Protein 8WZY (pdb70)

B-factor: mean 29.51, std 7.38, range [13.3, 54.76]

Secondary structure (DSSP, 8-state):
-BSEEEEEEE-TTS-EEEEEEETTEEEEEES--S-BSSEEE-TT-SEEEEPEEEEEE---TT-SSS---HHHHTGGGTEEEEEEESS--TTTHHHHHHHHTT-SSEEEEEPPSSTTGGGSS-TTSSGGGS-HHHHHHHHHH-TTTEEE--B-SHHHHTT-TTHHHHHHHHHHHHTTT---EEE--SSSSPHHHHHHT----EEESTT--STT-SB-TTSSB-HHHHHHHHHT-EEB---TTTS--HHHHHHHHHTT---SB----B-HHHHHTSS---HHHHHHHHHHHT--HHHHHHHHTHHHHHHTT-TTSS--STTSB--EEEEEEEEEEEEEE-TTS-EEEEEEEEEEEEEEETTEEEE-HHHHHH-S---

Structure (mmCIF, N/CA/C/O backbone):
data_8WZY
#
_entry.id   8WZY
#
_cell.length_a   179.745
_cell.length_b   42.002
_cell.length_c   43.557
_cell.angle_alpha   90.00
_cell.angle_beta   90.00
_cell.angle_gamma   90.00
#
_symmetry.space_group_name_H-M   'P 21 2 21'
#
loop_
_entity.id
_entity.type
_entity.pdbx_description
1 polymer Dihydroorotase
2 non-polymer 1,2-ETHANEDIOL
3 non-polymer 'ZINC ION'
4 water water
#
loop_
_atom_site.group_PDB
_atom_site.id
_atom_site.type_symbol
_atom_site.label_atom_id
_atom_site.label_alt_id
_atom_site.label_comp_id
_atom_site.label_asym_id
_atom_site.label_entity_id
_atom_site.label_seq_id
_atom_site.pdbx_PDB_ins_code
_atom_site.Cartn_x
_atom_site.Cartn_y
_atom_site.Cartn_z
_atom_site.occupancy
_atom_site.B_iso_or_equiv
_atom_site.auth_seq_id
_atom_site.auth_comp_id
_atom_site.auth_asym_id
_atom_site.auth_atom_id
_atom_site.pdbx_PDB_model_num
ATOM 1 N N . MET A 1 1 ? 57.688 12.085 9.381 1.00 41.59 1 MET A N 1
ATOM 2 C CA . MET A 1 1 ? 57.519 12.053 7.932 1.00 36.72 1 MET A CA 1
ATOM 3 C C . MET A 1 1 ? 56.140 11.460 7.590 1.00 34.81 1 MET A C 1
ATOM 4 O O . MET A 1 1 ? 55.780 10.391 8.087 1.00 33.07 1 MET A O 1
ATOM 9 N N . PHE A 1 2 ? 55.357 12.153 6.761 1.00 29.33 2 PHE A N 1
ATOM 10 C CA . PHE A 1 2 ? 53.969 11.749 6.564 1.00 31.82 2 PHE A CA 1
ATOM 11 C C . PHE A 1 2 ? 53.874 10.467 5.744 1.00 28.71 2 PHE A C 1
ATOM 12 O O . PHE A 1 2 ? 54.754 10.143 4.940 1.00 25.20 2 PHE A O 1
ATOM 20 N N . ASP A 1 3 ? 52.796 9.716 5.988 1.00 29.11 3 ASP A N 1
ATOM 21 C CA . ASP A 1 3 ? 52.495 8.552 5.162 1.00 27.53 3 ASP A CA 1
ATOM 22 C C . ASP A 1 3 ? 51.883 8.969 3.838 1.00 27.90 3 ASP A C 1
ATOM 23 O O . ASP A 1 3 ? 52.180 8.369 2.798 1.00 26.89 3 ASP A O 1
ATOM 28 N N . LEU A 1 4 ? 51.016 9.979 3.856 1.00 23.58 4 LEU A N 1
ATOM 29 C CA . LEU A 1 4 ? 50.381 10.409 2.618 1.00 25.39 4 LEU A CA 1
ATOM 30 C C . LEU A 1 4 ? 50.108 11.901 2.704 1.00 23.68 4 LEU A C 1
ATOM 31 O O . LEU A 1 4 ? 49.711 12.399 3.759 1.00 22.13 4 LEU A O 1
ATOM 36 N N . LEU A 1 5 ? 50.330 12.614 1.599 1.00 24.63 5 LEU A N 1
ATOM 37 C CA . LEU A 1 5 ? 50.123 14.060 1.566 1.00 24.03 5 LEU A CA 1
ATOM 38 C C . LEU A 1 5 ? 49.370 14.426 0.297 1.00 23.71 5 LEU A C 1
ATOM 39 O O . LEU A 1 5 ? 49.838 14.142 -0.809 1.00 24.88 5 LEU A O 1
ATOM 44 N N . LEU A 1 6 ? 48.210 15.053 0.461 1.00 21.83 6 LEU A N 1
ATOM 45 C CA . LEU A 1 6 ? 47.408 15.538 -0.650 1.00 22.98 6 LEU A CA 1
ATOM 46 C C . LEU A 1 6 ? 47.609 17.042 -0.748 1.00 24.29 6 LEU A C 1
ATOM 47 O O . LEU A 1 6 ? 47.275 17.776 0.184 1.00 21.06 6 LEU A O 1
ATOM 52 N N . ARG A 1 7 ? 48.150 17.492 -1.867 1.00 23.73 7 ARG A N 1
ATOM 53 C CA . ARG A 1 7 ? 48.460 18.893 -2.070 1.00 23.12 7 ARG A CA 1
ATOM 54 C C . ARG A 1 7 ? 47.457 19.507 -3.032 1.00 24.56 7 ARG A C 1
ATOM 55 O O . ARG A 1 7 ? 47.057 18.875 -4.016 1.00 24.56 7 ARG A O 1
ATOM 63 N N . ARG A 1 8 ? 47.048 20.740 -2.736 1.00 23.58 8 ARG A N 1
ATOM 64 C CA . ARG A 1 8 ? 46.155 21.502 -3.605 1.00 23.61 8 ARG A CA 1
ATOM 65 C C . ARG A 1 8 ? 44.823 20.780 -3.788 1.00 24.97 8 ARG A C 1
ATOM 66 O O . ARG A 1 8 ? 44.249 20.742 -4.881 1.00 23.41 8 ARG A O 1
ATOM 74 N N . ALA A 1 9 ? 44.342 20.190 -2.702 1.00 23.00 9 ALA A N 1
ATOM 75 C CA . ALA A 1 9 ? 42.994 19.655 -2.651 1.00 24.37 9 ALA A CA 1
ATOM 76 C C . ALA A 1 9 ? 42.011 20.804 -2.524 1.00 23.54 9 ALA A C 1
ATOM 77 O O . ALA A 1 9 ? 42.337 21.869 -1.991 1.00 27.81 9 ALA A O 1
ATOM 79 N N . ARG A 1 10 ? 40.804 20.596 -3.024 1.00 22.43 10 ARG A N 1
ATOM 80 C CA . ARG A 1 10 ? 39.756 21.590 -2.877 1.00 24.83 10 ARG A CA 1
ATOM 81 C C . ARG A 1 10 ? 38.766 21.122 -1.822 1.00 23.89 10 ARG A C 1
ATOM 82 O O . ARG A 1 10 ? 38.273 19.991 -1.882 1.00 20.30 10 ARG A O 1
ATOM 90 N N . LEU A 1 11 ? 38.523 21.969 -0.828 1.00 25.55 11 LEU A N 1
ATOM 91 C CA . LEU A 1 11 ? 37.462 21.680 0.118 1.00 25.22 11 LEU A CA 1
ATOM 92 C C . LEU A 1 11 ? 36.129 22.099 -0.491 1.00 23.02 11 LEU A C 1
ATOM 93 O O . LEU A 1 11 ? 36.078 22.826 -1.482 1.00 25.44 11 LEU A O 1
ATOM 98 N N . VAL A 1 12 ? 35.031 21.655 0.125 1.00 25.07 12 VAL A N 1
ATOM 99 C CA . VAL A 1 12 ? 33.714 21.930 -0.442 1.00 23.19 12 VAL A CA 1
ATOM 100 C C . VAL A 1 12 ? 33.326 23.399 -0.387 1.00 29.14 12 VAL A C 1
ATOM 101 O O . VAL A 1 12 ? 32.339 23.792 -1.020 1.00 31.86 12 VAL A O 1
ATOM 105 N N . ASP A 1 13 ? 34.065 24.227 0.337 1.00 28.06 13 ASP A N 1
ATOM 106 C CA . ASP A 1 13 ? 33.870 25.664 0.243 1.00 30.38 13 ASP A CA 1
ATOM 107 C C . ASP A 1 13 ? 34.714 26.276 -0.871 1.00 28.60 13 ASP A C 1
ATOM 108 O O . ASP A 1 13 ? 34.774 27.503 -0.987 1.00 31.20 13 ASP A O 1
ATOM 113 N N . ASP A 1 14 ? 35.365 25.428 -1.675 1.00 30.81 14 ASP A N 1
ATOM 114 C CA . ASP A 1 14 ? 36.187 25.743 -2.845 1.00 32.29 14 ASP A CA 1
ATOM 115 C C . ASP A 1 14 ? 37.552 26.330 -2.518 1.00 27.88 14 ASP A C 1
AT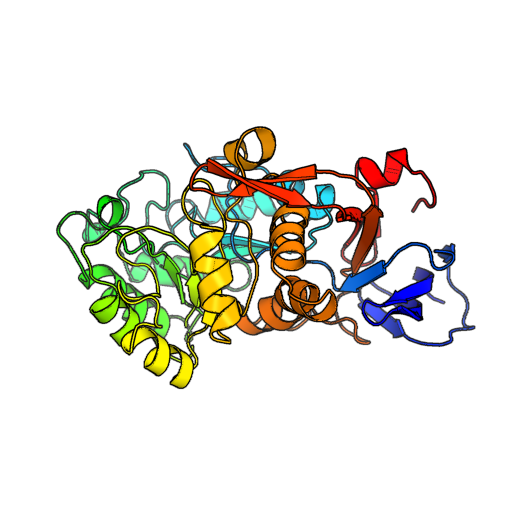OM 116 O O . ASP A 1 14 ? 38.240 26.798 -3.429 1.00 29.05 14 ASP A O 1
ATOM 121 N N . THR A 1 15 ? 37.991 26.285 -1.268 1.00 26.35 15 THR A N 1
ATOM 122 C CA . THR A 1 15 ? 39.336 26.748 -0.961 1.00 27.91 15 THR A CA 1
ATOM 123 C C . THR A 1 15 ? 40.352 25.637 -1.206 1.00 25.68 15 THR A C 1
ATOM 124 O O . THR A 1 15 ? 40.033 24.447 -1.140 1.00 25.06 15 THR A O 1
ATOM 128 N N . LEU A 1 16 ? 41.577 26.039 -1.532 1.00 23.89 16 LEU A N 1
ATOM 129 C CA . LEU A 1 16 ? 42.662 25.095 -1.766 1.00 26.10 16 LEU A CA 1
ATOM 130 C C . LEU A 1 16 ? 43.396 24.828 -0.461 1.00 27.04 16 LEU A C 1
ATOM 131 O O . LEU A 1 16 ? 43.657 25.753 0.316 1.00 29.70 16 LEU A O 1
ATOM 136 N N . THR A 1 17 ? 43.742 23.568 -0.219 1.00 22.86 17 THR A N 1
ATOM 137 C CA . THR A 1 17 ? 44.465 23.255 1.006 1.00 24.01 17 THR A CA 1
ATOM 138 C C . THR A 1 17 ? 45.213 21.940 0.829 1.00 27.30 17 THR A C 1
ATOM 139 O O . THR A 1 17 ? 45.019 21.214 -0.152 1.00 22.80 17 THR A O 1
ATOM 143 N N . ASP A 1 18 ? 46.093 21.660 1.791 1.00 26.06 18 ASP A N 1
ATOM 144 C CA . ASP A 1 18 ? 46.863 20.428 1.860 1.00 26.37 18 ASP A CA 1
ATOM 145 C C . ASP A 1 18 ? 46.355 19.597 3.031 1.00 25.41 18 ASP A C 1
ATOM 146 O O . ASP A 1 18 ? 45.934 20.147 4.057 1.00 24.03 18 ASP A O 1
ATOM 151 N N . ILE A 1 19 ? 46.412 18.270 2.875 1.00 22.03 19 ILE A N 1
ATOM 152 C CA . ILE A 1 19 ? 45.953 17.321 3.885 1.00 19.45 19 ILE A CA 1
ATOM 153 C C . ILE A 1 19 ? 47.030 16.260 4.095 1.00 21.69 19 ILE A C 1
ATOM 154 O O . ILE A 1 19 ? 47.331 15.481 3.179 1.00 22.13 19 ILE A O 1
ATOM 159 N N . ALA A 1 20 ? 47.585 16.208 5.302 1.00 21.63 20 ALA A N 1
ATOM 160 C CA . ALA A 1 20 ? 48.619 15.247 5.658 1.00 21.48 20 ALA A CA 1
ATOM 161 C C . ALA A 1 20 ? 48.031 14.150 6.534 1.00 21.46 20 ALA A C 1
ATOM 162 O O . ALA A 1 20 ? 47.299 14.441 7.495 1.00 20.90 20 ALA A O 1
ATOM 164 N N . ILE A 1 21 ? 48.415 12.909 6.225 1.00 20.83 21 ILE A N 1
ATOM 165 C CA . ILE A 1 21 ? 47.936 11.693 6.864 1.00 22.15 21 ILE A CA 1
ATOM 166 C C . ILE A 1 21 ? 49.140 10.925 7.392 1.00 25.06 21 ILE A C 1
ATOM 167 O O . ILE A 1 21 ? 50.115 10.685 6.659 1.00 22.80 21 ILE A O 1
ATOM 172 N N . GLN A 1 22 ? 49.052 10.518 8.652 1.00 24.40 22 GLN A N 1
ATOM 173 C CA . GLN A 1 22 ? 50.108 9.776 9.317 1.00 27.35 22 GLN A CA 1
ATOM 174 C C . GLN A 1 22 ? 49.458 8.712 10.189 1.00 27.89 22 GLN A C 1
ATOM 175 O O . GLN A 1 22 ? 48.579 9.024 11.001 1.00 24.57 22 GLN A O 1
ATOM 181 N N . ASP A 1 23 ? 49.875 7.461 9.998 1.00 29.32 23 ASP A N 1
ATOM 182 C CA . ASP A 1 23 ? 49.481 6.352 10.868 1.00 31.15 23 ASP A CA 1
ATOM 183 C C . ASP A 1 23 ? 47.962 6.191 10.907 1.00 27.81 23 ASP A C 1
ATOM 184 O O . ASP A 1 23 ? 47.354 6.071 11.971 1.00 24.91 23 ASP A O 1
ATOM 189 N N . GLY A 1 24 ? 47.344 6.216 9.726 1.00 26.63 24 GLY A N 1
ATOM 190 C CA . GLY A 1 24 ? 45.912 6.019 9.620 1.00 26.73 24 GLY A CA 1
ATOM 191 C C . GLY A 1 24 ? 45.041 7.124 10.175 1.00 26.69 24 GLY A C 1
ATOM 192 O O . GLY A 1 24 ? 43.828 6.930 10.280 1.00 26.62 24 GLY A O 1
ATOM 193 N N . LYS A 1 25 ? 45.615 8.283 10.516 1.00 24.97 25 LYS A N 1
ATOM 194 C CA . LYS A 1 25 ? 44.885 9.395 11.104 1.00 21.69 25 LYS A CA 1
ATOM 195 C C . LYS A 1 25 ? 45.160 10.648 10.284 1.00 21.69 25 LYS A C 1
ATOM 196 O O . LYS A 1 25 ? 46.190 10.762 9.619 1.00 22.17 25 LYS A O 1
ATOM 202 N N . ILE A 1 26 ? 44.236 11.601 10.334 1.00 20.12 26 ILE A N 1
ATOM 203 C CA . ILE A 1 26 ? 44.528 12.898 9.733 1.00 22.39 26 ILE A CA 1
ATOM 204 C C . ILE A 1 26 ? 45.562 13.599 10.603 1.00 21.95 26 ILE A C 1
ATOM 205 O O . ILE A 1 26 ? 45.359 13.784 11.809 1.00 23.35 26 ILE A O 1
ATOM 210 N N . ALA A 1 27 ? 46.701 13.940 10.008 1.00 20.34 27 ALA A N 1
ATOM 211 C CA . ALA A 1 27 ? 47.782 14.560 10.760 1.00 21.46 27 ALA A CA 1
ATOM 212 C C . ALA A 1 27 ? 47.678 16.076 10.765 1.00 25.22 27 ALA A C 1
ATOM 213 O O . ALA A 1 27 ? 47.924 16.717 11.802 1.00 23.74 27 ALA A O 1
ATOM 215 N N . ALA A 1 28 ? 47.322 16.662 9.623 1.00 23.01 28 ALA A N 1
ATOM 216 C CA . ALA A 1 28 ? 47.304 18.117 9.546 1.00 22.72 28 ALA A CA 1
ATOM 217 C C . ALA A 1 28 ? 46.520 18.564 8.321 1.00 24.48 28 ALA A C 1
ATOM 218 O O . ALA A 1 28 ? 46.388 17.825 7.342 1.00 21.58 28 ALA A O 1
ATOM 220 N N . LEU A 1 29 ? 45.991 19.790 8.401 1.00 25.66 29 LEU A N 1
ATOM 221 C CA . LEU A 1 29 ? 45.363 20.455 7.266 1.00 25.08 29 LEU A CA 1
ATOM 222 C C . LEU A 1 29 ? 45.845 21.894 7.189 1.00 25.56 29 LEU A C 1
ATOM 223 O O . LEU A 1 29 ? 46.026 22.557 8.214 1.00 27.16 29 LEU A O 1
ATOM 228 N N . GLY A 1 30 ? 46.045 22.369 5.966 1.00 26.81 30 GLY A N 1
ATOM 229 C CA . GLY A 1 30 ? 46.477 23.737 5.753 1.00 26.41 30 GLY A CA 1
ATOM 230 C C . GLY A 1 30 ? 47.619 23.832 4.764 1.00 32.87 30 GLY A C 1
ATOM 231 O O . GLY A 1 30 ? 47.681 23.054 3.807 1.00 28.91 30 GLY A O 1
ATOM 232 N N . GLU A 1 31 ? 48.522 24.787 4.983 1.00 32.02 31 GLU A N 1
ATOM 233 C CA . GLU A 1 31 ? 49.736 24.913 4.190 1.00 35.69 31 GLU A CA 1
ATOM 234 C C . GLU A 1 31 ? 50.809 24.049 4.839 1.00 33.58 31 GLU A C 1
ATOM 235 O O . GLU A 1 31 ? 51.188 24.291 5.990 1.00 31.11 31 GLU A O 1
ATOM 241 N N . ILE A 1 32 ? 51.285 23.037 4.116 1.00 32.99 32 ILE A N 1
ATOM 242 C CA . ILE A 1 32 ? 52.142 22.001 4.684 1.00 32.13 32 ILE A CA 1
ATOM 243 C C . ILE A 1 32 ? 53.426 21.889 3.873 1.00 33.89 32 ILE A C 1
ATOM 244 O O . ILE A 1 32 ? 53.385 21.728 2.648 1.00 32.05 32 ILE A O 1
ATOM 249 N N . SER A 1 33 ? 54.567 21.969 4.566 1.00 32.06 33 SER A N 1
ATOM 250 C CA . SER A 1 33 ? 55.875 21.816 3.946 1.00 34.93 33 SER A CA 1
ATOM 251 C C . SER A 1 33 ? 56.639 20.586 4.421 1.00 32.91 33 SER A C 1
ATOM 252 O O . SER A 1 33 ? 57.629 20.214 3.780 1.00 33.76 33 SER A O 1
ATOM 255 N N . ALA A 1 34 ? 56.216 19.949 5.517 1.00 34.82 34 ALA A N 1
ATOM 256 C CA . ALA A 1 34 ? 56.909 18.780 6.038 1.00 35.06 34 ALA A CA 1
ATOM 257 C C . ALA A 1 34 ? 56.940 17.670 4.985 1.00 31.75 34 ALA A C 1
ATOM 258 O O . ALA A 1 34 ? 56.092 17.633 4.089 1.00 32.39 34 ALA A O 1
ATOM 260 N N . PRO A 1 35 ? 57.908 16.756 5.070 1.00 34.29 35 PRO A N 1
ATOM 261 C CA . PRO A 1 35 ? 58.033 15.710 4.048 1.00 31.99 35 PRO A CA 1
ATOM 262 C C . PRO A 1 35 ? 56.995 14.607 4.210 1.00 32.02 35 PRO A C 1
ATOM 263 O O . PRO A 1 35 ? 56.404 14.408 5.275 1.00 31.12 35 PRO A O 1
ATOM 267 N N . SER A 1 36 ? 56.785 13.878 3.115 1.00 31.36 36 SER A N 1
ATOM 268 C CA . SER A 1 36 ? 55.842 12.767 3.073 1.00 30.22 36 SER A CA 1
ATOM 269 C C . SER A 1 36 ? 56.436 11.636 2.251 1.00 31.02 36 SER A C 1
ATOM 270 O O . SER A 1 36 ? 57.191 11.872 1.306 1.00 30.04 36 SER A O 1
ATOM 273 N N . ARG A 1 37 ? 56.075 10.400 2.610 1.00 30.46 37 ARG A N 1
ATOM 274 C CA . ARG A 1 37 ? 56.523 9.247 1.837 1.00 30.04 37 ARG A CA 1
ATOM 275 C C . ARG A 1 37 ? 55.820 9.162 0.491 1.00 29.12 37 ARG A C 1
ATOM 276 O O . ARG A 1 37 ? 56.341 8.530 -0.436 1.00 29.05 37 ARG A O 1
ATOM 278 N N . LYS A 1 38 ? 54.661 9.798 0.366 1.00 26.49 38 LYS A N 1
ATOM 279 C CA . LYS A 1 38 ? 53.883 9.776 -0.862 1.00 29.18 38 LYS A CA 1
ATOM 280 C C . LYS A 1 38 ? 53.114 11.084 -0.939 1.00 26.26 38 LYS A C 1
ATOM 281 O O . LYS A 1 38 ? 52.439 11.462 0.024 1.00 25.92 38 LYS A O 1
ATOM 287 N N . THR A 1 39 ? 53.222 11.773 -2.069 1.00 24.90 39 THR A N 1
ATOM 288 C CA . THR A 1 39 ? 52.526 13.038 -2.242 1.00 26.14 39 THR A CA 1
ATOM 289 C C . THR A 1 39 ? 51.728 12.991 -3.535 1.00 28.04 39 THR A C 1
ATOM 290 O O . THR A 1 39 ? 52.231 12.527 -4.564 1.00 29.55 39 THR A O 1
ATOM 294 N N . ILE A 1 40 ? 50.482 13.459 -3.472 1.00 23.64 40 ILE A N 1
ATOM 295 C CA . ILE A 1 40 ? 49.599 13.539 -4.629 1.00 28.05 40 ILE A CA 1
ATOM 296 C C . ILE A 1 40 ? 49.169 14.988 -4.804 1.00 26.26 40 ILE A C 1
ATOM 297 O O . ILE A 1 40 ? 48.700 15.623 -3.853 1.00 24.63 40 ILE A O 1
ATOM 302 N N . ASP A 1 41 ? 49.330 15.506 -6.013 1.00 29.04 41 ASP A N 1
ATOM 303 C CA . ASP A 1 41 ? 48.932 16.866 -6.354 1.00 25.10 41 ASP A CA 1
ATOM 304 C C . ASP A 1 41 ? 47.582 16.795 -7.062 1.00 27.23 41 ASP A C 1
ATOM 305 O O . ASP A 1 41 ? 47.504 16.346 -8.208 1.00 22.82 41 ASP A O 1
ATOM 310 N N . LEU A 1 42 ? 46.516 17.226 -6.379 1.00 24.22 42 LEU A N 1
ATOM 311 C CA . LEU A 1 42 ? 45.184 17.181 -6.977 1.00 25.30 42 LEU A CA 1
ATOM 312 C C . LEU A 1 42 ? 44.915 18.329 -7.946 1.00 25.82 42 LEU A C 1
ATOM 313 O O . LEU A 1 42 ? 43.873 18.318 -8.618 1.00 22.01 42 LEU A O 1
ATOM 318 N N . GLN A 1 43 ? 45.824 19.303 -8.025 1.00 25.30 43 GLN A N 1
ATOM 319 C CA . GLN A 1 43 ? 45.793 20.378 -9.026 1.00 25.10 43 GLN A CA 1
ATOM 320 C C . GLN A 1 43 ? 44.464 21.126 -9.054 1.00 24.04 43 GLN A C 1
ATOM 321 O O . GLN A 1 43 ? 43.981 21.541 -10.112 1.00 23.37 43 GLN A O 1
ATOM 327 N N . GLY A 1 44 ? 43.879 21.321 -7.880 1.00 22.09 44 GLY A N 1
ATOM 328 C CA . GLY A 1 44 ? 42.633 22.048 -7.763 1.00 21.43 44 GLY A CA 1
ATOM 329 C C . GLY A 1 44 ? 41.461 21.456 -8.522 1.00 27.44 44 GLY A C 1
ATOM 330 O O . GLY A 1 44 ? 40.427 22.116 -8.653 1.00 26.60 44 GLY A O 1
ATOM 331 N N . ASN A 1 45 ? 41.586 20.218 -9.013 1.00 25.06 45 ASN A N 1
ATOM 332 C CA . ASN A 1 45 ? 40.579 19.643 -9.899 1.00 26.60 45 ASN A CA 1
ATOM 333 C C . ASN A 1 45 ? 39.812 18.495 -9.241 1.00 27.95 45 ASN A C 1
ATOM 334 O O . ASN A 1 45 ? 39.124 17.739 -9.932 1.00 29.05 45 ASN A O 1
ATOM 339 N N . SER A 1 46 ? 39.903 18.356 -7.919 1.00 23.59 46 SER A N 1
ATOM 340 C CA . SER A 1 46 ? 39.104 17.366 -7.211 1.00 25.57 46 SER A CA 1
ATOM 341 C C . SER A 1 46 ? 38.804 17.869 -5.809 1.00 25.25 46 SER A C 1
ATOM 342 O O . SER A 1 46 ? 39.691 18.396 -5.130 1.00 25.65 46 SER A O 1
ATOM 345 N N . TYR A 1 47 ? 37.554 17.709 -5.390 1.00 24.19 47 TYR A N 1
ATOM 346 C CA . TYR A 1 47 ? 37.205 17.931 -4.000 1.00 22.06 47 TYR A CA 1
ATOM 347 C C . TYR A 1 47 ? 37.694 16.775 -3.139 1.00 24.52 47 TYR A C 1
ATOM 348 O O . TYR A 1 47 ? 37.767 15.620 -3.582 1.00 25.03 47 TYR A O 1
ATOM 357 N N . VAL A 1 48 ? 38.011 17.100 -1.888 1.00 19.15 48 VAL A N 1
ATOM 358 C CA . VAL A 1 48 ? 38.276 16.121 -0.843 1.00 22.11 48 VAL A CA 1
ATOM 359 C C . VAL A 1 48 ? 37.375 16.451 0.333 1.00 20.72 48 VAL A C 1
ATOM 360 O O . VAL A 1 48 ? 37.279 17.614 0.743 1.00 20.48 48 VAL A O 1
ATOM 364 N N . SER A 1 49 ? 36.701 15.441 0.861 1.00 20.76 49 SER A N 1
ATOM 365 C CA . SER A 1 49 ? 35.941 15.617 2.086 1.00 21.57 49 SER A CA 1
ATOM 366 C C . SER A 1 49 ? 36.274 14.470 3.021 1.00 20.05 49 SER A C 1
ATOM 367 O O . SER A 1 49 ? 36.971 13.524 2.647 1.00 19.01 49 SER A O 1
ATOM 370 N N . ALA A 1 50 ? 35.785 14.562 4.259 1.00 19.93 50 ALA A N 1
ATOM 371 C CA . ALA A 1 50 ? 35.793 13.382 5.111 1.00 22.61 50 ALA A CA 1
ATOM 372 C C . ALA A 1 50 ? 35.107 12.232 4.378 1.00 15.63 50 ALA A C 1
ATOM 373 O O . ALA A 1 50 ? 34.231 12.446 3.530 1.00 16.23 50 ALA A O 1
ATOM 375 N N . GLY A 1 51 ? 35.548 11.009 4.672 1.00 20.67 51 GLY A N 1
ATOM 376 C CA . GLY A 1 51 ? 35.021 9.835 3.998 1.00 17.39 51 GLY A CA 1
ATOM 377 C C . GLY A 1 51 ? 33.513 9.799 4.116 1.00 17.28 51 GLY A C 1
ATOM 378 O O . GLY A 1 51 ? 32.984 10.001 5.210 1.00 18.11 51 GLY A O 1
ATOM 379 N N . TRP A 1 52 ? 32.806 9.606 3.005 1.00 13.30 52 TRP A N 1
ATOM 380 C CA . TRP A 1 52 ? 31.353 9.609 3.054 1.00 14.44 52 TRP A CA 1
ATOM 381 C C . TRP A 1 52 ? 30.837 8.431 3.873 1.00 17.57 52 TRP A C 1
ATOM 382 O O . TRP A 1 52 ? 31.390 7.327 3.835 1.00 16.72 52 TRP A O 1
ATOM 393 N N . ILE A 1 53 ? 29.771 8.687 4.617 1.00 17.69 53 ILE A N 1
ATOM 394 C CA . ILE A 1 53 ? 29.106 7.703 5.452 1.00 18.66 53 ILE A CA 1
ATOM 395 C C . ILE A 1 53 ? 27.699 7.533 4.906 1.00 18.65 53 ILE A C 1
ATOM 396 O O . ILE A 1 53 ? 26.968 8.520 4.765 1.00 16.70 53 ILE A O 1
ATOM 401 N N . ASP A 1 54 ? 27.329 6.291 4.589 1.00 19.33 54 ASP A N 1
ATOM 402 C CA . ASP A 1 54 ? 25.977 5.948 4.140 1.00 20.16 54 ASP A CA 1
ATOM 403 C C . ASP A 1 54 ? 25.262 5.289 5.316 1.00 20.89 54 ASP A C 1
ATOM 404 O O . ASP A 1 54 ? 25.555 4.143 5.669 1.00 17.73 54 ASP A O 1
ATOM 409 N N . SER A 1 55 ? 24.331 6.027 5.935 1.00 16.53 55 SER A N 1
ATOM 410 C CA . SER A 1 55 ? 23.691 5.609 7.177 1.00 20.04 55 SER A CA 1
ATOM 411 C C . SER A 1 55 ? 22.583 4.584 6.983 1.00 20.42 55 SER A C 1
ATOM 412 O O . SER A 1 55 ? 21.926 4.222 7.969 1.00 18.58 55 SER A O 1
ATOM 415 N N . HIS A 1 56 ? 22.363 4.104 5.759 1.00 15.91 56 HIS A N 1
ATOM 416 C CA . HIS A 1 56 ? 21.207 3.247 5.490 1.00 19.46 56 HIS A CA 1
ATOM 417 C C . HIS A 1 56 ? 21.514 2.425 4.236 1.00 17.93 56 HIS A C 1
ATOM 418 O O . HIS A 1 56 ? 21.181 2.835 3.126 1.00 20.14 56 HIS A O 1
ATOM 425 N N . VAL A 1 57 ? 22.144 1.266 4.429 1.00 18.41 57 VAL A N 1
ATOM 426 C CA . VAL A 1 57 ? 22.409 0.337 3.342 1.00 21.02 57 VAL A CA 1
ATOM 427 C C . VAL A 1 57 ? 21.910 -1.040 3.750 1.00 23.57 57 VAL A C 1
ATOM 428 O O . VAL A 1 57 ? 21.557 -1.284 4.905 1.00 20.43 57 VAL A O 1
ATOM 432 N N . HIS A 1 58 ? 21.907 -1.954 2.777 1.00 18.38 58 HIS A N 1
ATOM 433 C CA . HIS A 1 58 ? 21.715 -3.379 3.044 1.00 21.02 58 HIS A CA 1
ATOM 434 C C . HIS A 1 58 ? 22.858 -4.135 2.387 1.00 24.45 58 HIS A C 1
ATOM 435 O O . HIS A 1 58 ? 22.839 -4.386 1.177 1.00 23.34 58 HIS A O 1
ATOM 442 N N . CYS A 1 59 ? 23.846 -4.501 3.189 1.00 24.61 59 CYS A N 1
ATOM 443 C CA . CYS A 1 59 ? 25.055 -5.113 2.665 1.00 26.47 59 CYS A CA 1
ATOM 444 C C . CYS A 1 59 ? 25.361 -6.440 3.351 1.00 24.72 59 CYS A C 1
ATOM 445 O O . CYS A 1 59 ? 26.529 -6.795 3.533 1.00 23.78 59 CYS A O 1
ATOM 448 N N . TYR A 1 60 ? 24.318 -7.166 3.761 1.00 20.25 60 TYR A N 1
ATOM 449 C CA . TYR A 1 60 ? 24.476 -8.512 4.291 1.00 27.41 60 TYR A CA 1
ATOM 450 C C . TYR A 1 60 ? 24.391 -9.488 3.123 1.00 24.77 60 TYR A C 1
ATOM 451 O O . TYR A 1 60 ? 23.294 -9.687 2.578 1.00 23.35 60 TYR A O 1
ATOM 460 N N . PRO A 1 61 ? 25.504 -10.081 2.685 1.00 26.74 61 PRO A N 1
ATOM 461 C CA . PRO A 1 61 ? 25.472 -10.874 1.443 1.00 27.20 61 PRO A CA 1
ATOM 462 C C . PRO A 1 61 ? 24.477 -12.015 1.456 1.00 26.55 61 PRO A C 1
ATOM 463 O O . PRO A 1 61 ? 24.032 -12.441 0.381 1.00 27.62 61 PRO A O 1
ATOM 467 N N . ASN A 1 62 ? 24.126 -12.536 2.627 1.00 27.60 62 ASN A N 1
ATOM 468 C CA . ASN A 1 62 ? 23.270 -13.713 2.721 1.00 26.87 62 ASN A CA 1
ATOM 469 C C . ASN A 1 62 ? 21.799 -13.373 2.931 1.00 28.31 62 ASN A C 1
ATOM 470 O O . ASN A 1 62 ? 20.984 -14.287 3.066 1.00 31.42 62 ASN A O 1
ATOM 475 N N . SER A 1 63 ? 21.441 -12.095 2.946 1.00 29.25 63 SER A N 1
ATOM 476 C CA . SER A 1 63 ? 20.040 -11.702 3.065 1.00 29.40 63 SER A CA 1
ATOM 477 C C . SER A 1 63 ? 19.285 -12.113 1.805 1.00 30.15 63 SER A C 1
ATOM 478 O O . SER A 1 63 ? 19.747 -11.826 0.698 1.00 28.55 63 SER A O 1
ATOM 481 N N . PRO A 1 64 ? 18.126 -12.772 1.926 1.00 32.23 64 PRO A N 1
ATOM 482 C CA . PRO A 1 64 ? 17.494 -13.355 0.726 1.00 31.13 64 PRO A CA 1
ATOM 483 C C . PRO A 1 64 ? 17.091 -12.337 -0.336 1.00 32.79 64 PRO A C 1
ATOM 484 O O . PRO A 1 64 ? 17.248 -12.621 -1.530 1.00 33.11 64 PRO A O 1
ATOM 488 N N . ILE A 1 65 ? 16.601 -11.156 0.046 1.00 30.13 65 ILE A N 1
ATOM 489 C CA . ILE A 1 65 ? 16.087 -10.170 -0.912 1.00 31.72 65 ILE A CA 1
ATOM 490 C C . ILE A 1 65 ? 16.990 -8.942 -0.993 1.00 30.76 65 ILE A C 1
ATOM 491 O O . ILE A 1 65 ? 17.485 -8.594 -2.069 1.00 26.32 65 ILE A O 1
ATOM 496 N N . TYR A 1 66 ? 17.206 -8.261 0.128 1.00 28.94 66 TYR A N 1
ATOM 497 C CA . TYR A 1 66 ? 17.983 -7.025 0.148 1.00 28.46 66 TYR A CA 1
ATOM 498 C C . TYR A 1 66 ? 19.401 -7.357 0.592 1.00 28.38 66 TYR A C 1
ATOM 499 O O . TYR A 1 66 ? 19.755 -7.238 1.764 1.00 27.60 66 TYR A O 1
ATOM 508 N N . HIS A 1 67 ? 20.221 -7.768 -0.370 1.00 29.76 67 HIS A N 1
ATOM 509 C CA . HIS A 1 67 ? 21.606 -8.117 -0.115 1.00 28.40 67 HIS A CA 1
ATOM 510 C C . HIS A 1 67 ? 22.531 -7.300 -1.006 1.00 27.13 67 HIS A C 1
ATOM 511 O O . HIS A 1 67 ? 22.145 -6.822 -2.078 1.00 24.85 67 HIS A O 1
ATOM 518 N N . ASP A 1 68 ? 23.763 -7.141 -0.534 1.00 24.35 68 ASP A N 1
ATOM 519 C CA . ASP A 1 68 ? 24.837 -6.565 -1.332 1.00 22.24 68 ASP A CA 1
ATOM 520 C C . ASP A 1 68 ? 26.144 -6.840 -0.605 1.00 25.85 68 ASP A C 1
ATOM 521 O O . ASP A 1 68 ? 26.153 -7.253 0.558 1.00 26.81 68 ASP A O 1
ATOM 526 N N . GLU A 1 69 ? 27.255 -6.623 -1.315 1.00 25.97 69 GLU A N 1
ATOM 527 C CA . GLU A 1 69 ? 28.581 -6.730 -0.715 1.00 25.25 69 GLU A CA 1
ATOM 528 C C . GLU A 1 69 ? 28.981 -5.391 -0.105 1.00 25.74 69 GLU A C 1
ATOM 529 O O . GLU A 1 69 ? 28.816 -4.348 -0.756 1.00 22.15 69 GLU A O 1
ATOM 535 N N . PRO A 1 70 ? 29.503 -5.375 1.125 1.00 22.74 70 PRO A N 1
ATOM 536 C CA . PRO A 1 70 ? 29.914 -4.095 1.723 1.00 22.24 70 PRO A CA 1
ATOM 537 C C . PRO A 1 70 ? 30.797 -3.259 0.816 1.00 23.59 70 PRO A C 1
ATOM 538 O O . PRO A 1 70 ? 30.598 -2.043 0.717 1.00 20.53 70 PRO A O 1
ATOM 542 N N . ASP A 1 71 ? 31.757 -3.874 0.128 1.00 23.44 71 ASP A N 1
ATOM 543 C CA . ASP A 1 71 ? 32.668 -3.057 -0.655 1.00 22.00 71 ASP A CA 1
ATOM 544 C C . ASP A 1 71 ? 32.041 -2.605 -1.968 1.00 27.86 71 ASP A C 1
ATOM 545 O O . ASP A 1 71 ? 32.483 -1.597 -2.536 1.00 23.88 71 ASP A O 1
ATOM 550 N N . SER A 1 72 ? 31.002 -3.308 -2.443 1.00 24.94 72 SER A N 1
ATOM 551 C CA . SER A 1 72 ? 30.261 -2.813 -3.601 1.00 25.32 72 SER A CA 1
ATOM 552 C C . SER A 1 72 ? 29.467 -1.552 -3.271 1.00 21.77 72 SER A C 1
ATOM 553 O O . SER A 1 72 ? 29.297 -0.685 -4.136 1.00 23.25 72 SER A O 1
ATOM 556 N N . VAL A 1 73 ? 28.973 -1.419 -2.037 1.00 17.66 73 VAL A N 1
ATOM 557 C CA . VAL A 1 73 ? 28.268 -0.203 -1.648 1.00 18.82 73 VAL A CA 1
ATOM 558 C C . VAL A 1 73 ? 29.159 0.756 -0.882 1.00 22.59 73 VAL A C 1
ATOM 559 O O . VAL A 1 73 ? 28.736 1.876 -0.591 1.00 20.78 73 VAL A O 1
ATOM 563 N N . GLY A 1 74 ? 30.382 0.351 -0.549 1.00 22.49 74 GLY A N 1
ATOM 564 C CA . GLY A 1 74 ? 31.309 1.223 0.143 1.00 21.51 74 GLY A CA 1
ATOM 565 C C . GLY A 1 74 ? 32.364 1.816 -0.770 1.00 19.85 74 GLY A C 1
ATOM 566 O O . GLY A 1 74 ? 32.039 2.595 -1.672 1.00 21.11 74 GLY A O 1
ATOM 567 N N . ILE A 1 75 ? 33.629 1.442 -0.535 1.00 20.65 75 ILE A N 1
ATOM 568 C CA . ILE A 1 75 ? 34.788 2.028 -1.217 1.00 20.40 75 ILE A CA 1
ATOM 569 C C . ILE A 1 75 ? 34.638 2.086 -2.724 1.00 22.40 75 ILE A C 1
ATOM 570 O O . ILE A 1 75 ? 35.124 3.029 -3.357 1.00 22.55 75 ILE A O 1
ATOM 575 N N . ALA A 1 76 ? 33.983 1.093 -3.333 1.00 21.12 76 ALA A N 1
ATOM 576 C CA . ALA A 1 76 ? 33.839 1.134 -4.785 1.00 27.29 76 ALA A CA 1
ATOM 577 C C . ALA A 1 76 ? 33.068 2.361 -5.252 1.00 22.26 76 ALA A C 1
ATOM 578 O O . ALA A 1 76 ? 33.248 2.783 -6.398 1.00 22.02 76 ALA A O 1
ATOM 580 N N . THR A 1 77 ? 32.230 2.949 -4.392 1.00 20.89 77 THR A N 1
ATOM 581 C CA . THR A 1 77 ? 31.509 4.177 -4.713 1.00 22.31 77 THR A CA 1
ATOM 582 C C . THR A 1 77 ? 32.038 5.387 -3.952 1.00 20.63 77 THR A C 1
ATOM 583 O O . THR A 1 77 ? 31.344 6.405 -3.869 1.00 21.65 77 THR A O 1
ATOM 587 N N . GLY A 1 78 ? 33.222 5.291 -3.356 1.00 20.59 78 GLY A N 1
ATOM 588 C CA . GLY A 1 78 ? 33.769 6.396 -2.594 1.00 20.59 78 GLY A CA 1
ATOM 589 C C . GLY A 1 78 ? 33.318 6.480 -1.152 1.00 20.11 78 GLY A C 1
ATOM 590 O O . GLY A 1 78 ? 33.742 7.402 -0.441 1.00 22.01 78 GLY A O 1
ATOM 591 N N . VAL A 1 79 ? 32.492 5.548 -0.689 1.00 19.00 79 VAL A N 1
ATOM 592 C CA . VAL A 1 79 ? 31.916 5.600 0.652 1.00 16.23 79 VAL A CA 1
ATOM 593 C C . VAL A 1 79 ? 32.801 4.789 1.593 1.00 18.35 79 VAL A C 1
ATOM 594 O O . VAL A 1 79 ? 33.072 3.611 1.341 1.00 19.60 79 VAL A O 1
ATOM 598 N N . THR A 1 80 ? 33.251 5.409 2.688 1.00 17.61 80 THR A N 1
ATOM 599 C CA . THR A 1 80 ? 34.221 4.750 3.556 1.00 18.48 80 THR A CA 1
ATOM 600 C C . THR A 1 80 ? 33.588 4.044 4.745 1.00 19.93 80 THR A C 1
ATOM 601 O O . THR A 1 80 ? 34.200 3.111 5.289 1.00 21.77 80 THR A O 1
ATOM 605 N N . THR A 1 81 ? 32.383 4.441 5.147 1.00 16.70 81 THR A N 1
ATOM 606 C CA . THR A 1 81 ? 31.638 3.736 6.184 1.00 18.16 81 THR A CA 1
ATOM 607 C C . THR A 1 81 ? 30.213 3.502 5.706 1.00 18.98 81 THR A C 1
ATOM 608 O O . THR A 1 81 ? 29.570 4.422 5.197 1.00 17.00 81 THR A O 1
ATOM 612 N N . VAL A 1 82 ? 29.716 2.277 5.877 1.00 19.76 82 VAL A N 1
ATOM 613 C CA . VAL A 1 82 ? 28.321 1.971 5.583 1.00 17.57 82 VAL A CA 1
ATOM 614 C C . VAL A 1 82 ? 27.677 1.431 6.852 1.00 20.26 82 VAL A C 1
ATOM 615 O O . VAL A 1 82 ? 28.331 0.769 7.665 1.00 22.08 82 VAL A O 1
ATOM 619 N N . ILE A 1 83 ? 26.384 1.701 7.015 1.00 16.58 83 ILE A N 1
ATOM 620 C CA . ILE A 1 83 ? 25.639 1.274 8.198 1.00 18.66 83 ILE A CA 1
ATOM 621 C C . ILE A 1 83 ? 24.458 0.453 7.705 1.00 21.45 83 ILE A C 1
ATOM 622 O O . ILE A 1 83 ? 23.534 0.995 7.081 1.00 21.18 83 ILE A O 1
ATOM 627 N N . ASP A 1 84 ? 24.505 -0.855 7.959 1.00 18.55 84 ASP A N 1
ATOM 628 C CA . ASP A 1 84 ? 23.439 -1.754 7.535 1.00 22.03 84 ASP A CA 1
ATOM 629 C C . ASP A 1 84 ? 22.201 -1.525 8.388 1.00 22.07 84 ASP A C 1
ATOM 630 O O . ASP A 1 84 ? 22.260 -1.577 9.623 1.00 20.24 84 ASP A O 1
ATOM 635 N N . ALA A 1 85 ? 21.075 -1.277 7.722 1.00 22.25 85 ALA A N 1
ATOM 636 C CA . ALA A 1 85 ? 19.872 -0.782 8.386 1.00 22.02 85 ALA A CA 1
ATOM 637 C C . ALA A 1 85 ? 18.961 -1.949 8.762 1.00 22.59 85 ALA A C 1
ATOM 638 O O . ALA A 1 85 ? 17.842 -2.111 8.266 1.00 22.00 85 ALA A O 1
ATOM 640 N N . GLY A 1 86 ? 19.472 -2.775 9.667 1.00 19.63 86 GLY A N 1
ATOM 641 C CA . GLY A 1 86 ? 18.669 -3.861 10.193 1.00 24.23 86 GLY A CA 1
ATOM 642 C C . GLY A 1 86 ? 18.381 -4.997 9.239 1.00 24.81 86 GLY A C 1
ATOM 643 O O . GLY A 1 86 ? 17.291 -5.573 9.300 1.00 24.25 86 GLY A O 1
ATOM 644 N N . SER A 1 87 ? 19.335 -5.348 8.364 1.00 24.79 87 SER A N 1
ATOM 645 C CA . SER A 1 87 ? 19.186 -6.555 7.550 1.00 24.86 87 SER A CA 1
ATOM 646 C C . SER A 1 87 ? 19.196 -7.806 8.420 1.00 30.11 87 SER A C 1
ATOM 647 O O . SER A 1 87 ? 18.527 -8.798 8.097 1.00 25.53 87 SER A O 1
ATOM 650 N N . THR A 1 88 ? 19.946 -7.777 9.524 1.00 25.10 88 THR A N 1
ATOM 651 C CA . THR A 1 88 ? 20.025 -8.894 10.452 1.00 28.38 88 THR A CA 1
ATOM 652 C C . THR A 1 88 ? 19.481 -8.489 11.811 1.00 28.21 88 THR A C 1
ATOM 653 O O . THR A 1 88 ? 19.668 -7.353 12.255 1.00 27.63 88 THR A O 1
ATOM 657 N N . GLY A 1 89 ? 18.817 -9.434 12.466 1.00 30.81 89 GLY A N 1
ATOM 658 C CA . GLY A 1 89 ? 18.600 -9.393 13.889 1.00 28.70 89 GLY A CA 1
ATOM 659 C C . GLY A 1 89 ? 19.635 -10.236 14.602 1.00 32.24 89 GLY A C 1
ATOM 660 O O . GLY A 1 89 ? 20.706 -10.538 14.064 1.00 32.58 89 GLY A O 1
ATOM 661 N N . ALA A 1 90 ? 19.297 -10.647 15.826 1.00 32.28 90 ALA A N 1
ATOM 662 C CA . ALA A 1 90 ? 20.216 -11.463 16.612 1.00 31.82 90 ALA A CA 1
ATOM 663 C C . ALA A 1 90 ? 20.507 -12.805 15.948 1.00 32.45 90 ALA A C 1
ATOM 664 O O . ALA A 1 90 ? 21.582 -13.376 16.162 1.00 32.02 90 ALA A O 1
ATOM 666 N N . ASP A 1 91 ? 19.583 -13.302 15.127 1.00 34.59 91 ASP A N 1
ATOM 667 C CA . ASP A 1 91 ? 19.742 -14.615 14.515 1.00 36.57 91 ASP A CA 1
ATOM 668 C C . ASP A 1 91 ? 20.938 -14.662 13.567 1.00 34.54 91 ASP A C 1
ATOM 669 O O . ASP A 1 91 ? 21.677 -15.653 13.543 1.00 33.74 91 ASP A O 1
ATOM 674 N N . ASP A 1 92 ? 21.147 -13.614 12.770 1.00 30.60 92 ASP A N 1
ATOM 675 C CA . ASP A 1 92 ? 22.180 -13.647 11.741 1.00 32.61 92 ASP A CA 1
ATOM 676 C C . ASP A 1 92 ? 23.295 -12.630 11.960 1.00 35.26 92 ASP A C 1
ATOM 677 O O . ASP A 1 92 ? 24.158 -12.483 11.082 1.00 33.82 92 ASP A O 1
ATOM 682 N N . VAL A 1 93 ? 23.319 -11.927 13.096 1.00 30.53 93 VAL A N 1
ATOM 683 C CA . VAL A 1 93 ? 24.276 -10.829 13.222 1.00 30.31 93 VAL A CA 1
ATOM 684 C C . VAL A 1 93 ? 25.703 -11.353 13.363 1.00 30.47 93 VAL A C 1
ATOM 685 O O . VAL A 1 93 ? 26.653 -10.697 12.919 1.00 30.82 93 VAL A O 1
ATOM 689 N N . ASP A 1 94 ? 25.886 -12.533 13.964 1.00 29.03 94 ASP A N 1
ATOM 690 C CA . ASP A 1 94 ? 27.232 -13.086 14.097 1.00 32.84 94 ASP A CA 1
ATOM 691 C C . ASP A 1 94 ? 27.844 -13.376 12.730 1.00 32.04 94 ASP A C 1
ATOM 692 O O . ASP A 1 94 ? 28.993 -13.003 12.460 1.00 32.96 94 ASP A O 1
ATOM 697 N N . ASP A 1 95 ? 27.091 -14.056 11.862 1.00 33.37 95 ASP A N 1
ATOM 698 C CA . ASP A 1 95 ? 27.591 -14.379 10.528 1.00 35.66 95 ASP A CA 1
ATOM 699 C C . ASP A 1 95 ? 27.872 -13.108 9.736 1.00 32.34 95 ASP A C 1
ATOM 700 O O . ASP A 1 95 ? 28.892 -13.005 9.037 1.00 33.85 95 ASP A O 1
ATOM 705 N N . PHE A 1 96 ? 26.985 -12.120 9.853 1.00 32.23 96 PHE A N 1
ATOM 706 C CA . PHE A 1 96 ? 27.221 -10.816 9.249 1.00 29.31 96 PHE A CA 1
ATOM 707 C C . PHE A 1 96 ? 28.562 -10.236 9.697 1.00 31.67 96 PHE A C 1
ATOM 708 O O . PHE A 1 96 ? 29.388 -9.836 8.868 1.00 32.11 96 PHE A O 1
ATOM 716 N N . TYR A 1 97 ? 28.784 -10.175 11.014 1.00 30.89 97 TYR A N 1
ATOM 717 C CA . TYR A 1 97 ? 30.031 -9.646 11.563 1.00 32.54 97 TYR A CA 1
ATOM 718 C C . TYR A 1 97 ? 31.245 -10.384 10.999 1.00 33.57 97 TYR A C 1
ATOM 719 O O . TYR A 1 97 ? 32.235 -9.762 10.574 1.00 34.59 97 TYR A O 1
ATOM 728 N N . GLN A 1 98 ? 31.183 -11.719 10.993 1.00 31.80 98 GLN A N 1
ATOM 729 C CA . GLN A 1 98 ? 32.319 -12.518 10.538 1.00 35.79 98 GLN A CA 1
ATOM 730 C C . GLN A 1 98 ? 32.617 -12.277 9.065 1.00 32.69 98 GLN A C 1
ATOM 731 O O . GLN A 1 98 ? 33.785 -12.185 8.669 1.00 32.96 98 GLN A O 1
ATOM 737 N N . LEU A 1 99 ? 31.580 -12.167 8.236 1.00 32.70 99 LEU A N 1
ATOM 738 C CA . LEU A 1 99 ? 31.814 -11.893 6.821 1.00 33.36 99 LEU A CA 1
ATOM 739 C C . LEU A 1 99 ? 32.377 -10.488 6.611 1.00 36.67 99 LEU A C 1
ATOM 740 O O . LEU A 1 99 ? 33.236 -10.280 5.744 1.00 36.39 99 LEU A O 1
ATOM 742 N N . THR A 1 100 ? 31.917 -9.509 7.391 1.00 32.07 100 THR A N 1
ATOM 743 C CA . THR A 1 100 ? 32.404 -8.147 7.201 1.00 31.62 100 THR A CA 1
ATOM 744 C C . THR A 1 100 ? 33.812 -7.930 7.733 1.00 32.87 100 THR A C 1
ATOM 745 O O . THR A 1 100 ? 34.413 -6.899 7.414 1.00 28.94 100 THR A O 1
ATOM 749 N N . ARG A 1 101 ? 34.340 -8.844 8.557 1.00 34.48 101 ARG A N 1
ATOM 750 C CA . ARG A 1 101 ? 35.714 -8.658 9.031 1.00 32.88 101 ARG A CA 1
ATOM 751 C C . ARG A 1 101 ? 36.701 -8.394 7.894 1.00 35.53 101 ARG A C 1
ATOM 752 O O . ARG A 1 101 ? 37.676 -7.656 8.082 1.00 36.78 101 ARG A O 1
ATOM 760 N N . LYS A 1 102 ? 36.457 -8.948 6.704 1.00 30.55 102 LYS A N 1
ATOM 761 C CA . LYS A 1 102 ? 37.394 -8.766 5.599 1.00 32.46 102 LYS A CA 1
ATOM 762 C C . LYS A 1 102 ? 37.189 -7.473 4.813 1.00 32.23 102 LYS A C 1
ATOM 763 O O . LYS A 1 102 ? 38.112 -7.050 4.105 1.00 31.73 102 LYS A O 1
ATOM 765 N N . ALA A 1 103 ? 36.021 -6.836 4.917 1.00 27.95 103 ALA A N 1
ATOM 766 C CA . ALA A 1 103 ? 35.708 -5.689 4.073 1.00 25.76 103 ALA A CA 1
ATOM 767 C C . ALA A 1 103 ? 36.709 -4.556 4.263 1.00 26.79 103 ALA A C 1
ATOM 768 O O . ALA A 1 103 ? 37.163 -4.277 5.377 1.00 26.34 103 ALA A O 1
ATOM 770 N N . VAL A 1 104 ? 37.061 -3.901 3.155 1.00 25.13 104 VAL A N 1
ATOM 771 C CA . VAL A 1 104 ? 37.851 -2.681 3.255 1.00 25.87 104 VAL A CA 1
ATOM 772 C C . VAL A 1 104 ? 37.002 -1.563 3.847 1.00 25.35 104 VAL A C 1
ATOM 773 O O . VAL A 1 104 ? 37.460 -0.800 4.708 1.00 25.08 104 VAL A O 1
ATOM 777 N N . THR A 1 105 ? 35.746 -1.469 3.412 1.00 25.22 105 THR A N 1
ATOM 778 C CA . THR A 1 105 ? 34.807 -0.515 3.987 1.00 23.84 105 THR A CA 1
ATOM 779 C C . THR A 1 105 ? 34.617 -0.771 5.474 1.00 23.31 105 THR A C 1
ATOM 780 O O . THR A 1 105 ? 34.556 -1.922 5.920 1.00 26.97 105 THR A O 1
ATOM 784 N N . GLU A 1 106 ? 34.543 0.311 6.246 1.00 22.38 106 GLU A N 1
ATOM 785 C CA . GLU A 1 106 ? 34.115 0.215 7.636 1.00 23.51 106 GLU A CA 1
ATOM 786 C C . GLU A 1 106 ? 32.622 -0.085 7.675 1.00 21.97 106 GLU A C 1
ATOM 787 O O . GLU A 1 106 ? 31.811 0.701 7.174 1.00 22.27 106 GLU A O 1
ATOM 793 N N . VAL A 1 107 ? 32.253 -1.203 8.284 1.00 20.72 107 VAL A N 1
ATOM 794 C CA . VAL A 1 107 ? 30.875 -1.677 8.290 1.00 25.70 107 VAL A CA 1
ATOM 795 C C . VAL A 1 107 ? 30.377 -1.682 9.725 1.00 23.65 107 VAL A C 1
ATOM 796 O O . VAL A 1 107 ? 30.992 -2.304 10.600 1.00 22.98 107 VAL A O 1
ATOM 800 N N . TYR A 1 108 ? 29.271 -0.991 9.963 1.00 20.14 108 TYR A N 1
ATOM 801 C CA . TYR A 1 108 ? 28.545 -1.078 11.216 1.00 19.86 108 TYR A CA 1
ATOM 802 C C . TYR A 1 108 ? 27.137 -1.545 10.899 1.00 19.58 108 TYR A C 1
ATOM 803 O O . TYR A 1 108 ? 26.686 -1.476 9.753 1.00 20.30 108 TYR A O 1
ATOM 812 N N . ALA A 1 109 ? 26.429 -1.995 11.917 1.00 21.26 109 ALA A N 1
ATOM 813 C CA . ALA A 1 109 ? 25.085 -2.501 11.703 1.00 23.45 109 ALA A CA 1
ATOM 814 C C . ALA A 1 109 ? 24.124 -1.894 12.707 1.00 23.02 109 ALA A C 1
ATOM 815 O O . ALA A 1 109 ? 24.460 -1.717 13.882 1.00 23.81 109 ALA A O 1
ATOM 817 N N . LEU A 1 110 ? 22.936 -1.565 12.222 1.00 23.26 110 LEU A N 1
ATOM 818 C CA . LEU A 1 110 ? 21.769 -1.385 13.068 1.00 21.56 110 LEU A CA 1
ATOM 819 C C . LEU A 1 110 ? 21.121 -2.749 13.240 1.00 23.54 110 LEU A C 1
ATOM 820 O O . LEU A 1 110 ? 20.856 -3.436 12.247 1.00 24.54 110 LEU A O 1
ATOM 825 N N . LEU A 1 111 ? 20.884 -3.157 14.486 1.00 19.54 111 LEU A N 1
ATOM 826 C CA . LEU A 1 111 ? 20.269 -4.458 14.739 1.00 23.03 111 LEU A CA 1
ATOM 827 C C . LEU A 1 111 ? 18.756 -4.337 14.621 1.00 25.24 111 LEU A C 1
ATOM 828 O O . LEU A 1 111 ? 18.138 -3.494 15.281 1.00 23.87 111 LEU A O 1
ATOM 833 N N . ASN A 1 112 ? 18.164 -5.158 13.758 1.00 24.01 112 ASN A N 1
ATOM 834 C CA . ASN A 1 112 ? 16.713 -5.215 13.662 1.00 24.55 112 ASN A CA 1
ATOM 835 C C . ASN A 1 112 ? 16.134 -5.653 15.003 1.00 30.09 112 ASN A C 1
ATOM 836 O O . ASN A 1 112 ? 16.650 -6.569 15.650 1.00 27.39 112 ASN A O 1
ATOM 841 N N . ILE A 1 113 ? 15.069 -4.975 15.440 1.00 29.08 113 ILE A N 1
ATOM 842 C CA . ILE A 1 113 ? 14.456 -5.367 16.701 1.00 31.78 113 ILE A CA 1
ATOM 843 C C . ILE A 1 113 ? 13.843 -6.755 16.609 1.00 30.71 113 ILE A C 1
ATOM 844 O O . ILE A 1 113 ? 13.616 -7.399 17.639 1.00 33.22 113 ILE A O 1
ATOM 849 N N . SER A 1 114 ? 13.586 -7.243 15.401 1.00 31.53 114 SER A N 1
ATOM 850 C CA . SER A 1 114 ? 13.080 -8.593 15.209 1.00 32.08 114 SER A CA 1
ATOM 851 C C . SER A 1 114 ? 14.246 -9.552 15.012 1.00 33.35 114 SER A C 1
ATOM 852 O O . SER A 1 114 ? 15.121 -9.313 14.170 1.00 29.99 114 SER A O 1
ATOM 855 N N . ARG A 1 115 ? 14.237 -10.647 15.779 1.00 32.60 115 ARG A N 1
ATOM 856 C CA . ARG A 1 115 ? 15.345 -11.596 15.764 1.00 31.34 115 ARG A CA 1
ATOM 857 C C . ARG A 1 115 ? 15.672 -12.088 14.359 1.00 33.66 115 ARG A C 1
ATOM 858 O O . ARG A 1 115 ? 16.844 -12.319 14.048 1.00 37.08 115 ARG A O 1
ATOM 860 N N . VAL A 1 116 ? 14.664 -12.240 13.492 1.00 29.90 116 VAL A N 1
ATOM 861 C CA . VAL A 1 116 ? 14.898 -12.831 12.175 1.00 33.94 116 VAL A CA 1
ATOM 862 C C . VAL A 1 116 ? 15.357 -11.835 11.119 1.00 33.84 116 VAL A C 1
ATOM 863 O O . VAL A 1 116 ? 15.724 -12.260 10.013 1.00 35.21 116 VAL A O 1
ATOM 867 N N . GLY A 1 117 ? 15.356 -10.535 11.415 1.00 31.25 117 GLY A N 1
ATOM 868 C CA . GLY A 1 117 ? 15.906 -9.559 10.474 1.00 32.26 117 GLY A CA 1
ATOM 869 C C . GLY A 1 117 ? 15.069 -9.433 9.211 1.00 32.19 117 GLY A C 1
ATOM 870 O O . GLY A 1 117 ? 13.838 -9.498 9.242 1.00 33.24 117 GLY A O 1
ATOM 871 N N . LEU A 1 118 ? 15.741 -9.237 8.075 1.00 29.62 118 LEU A N 1
ATOM 872 C CA . LEU A 1 118 ? 15.055 -9.184 6.789 1.00 33.88 118 LEU A CA 1
ATOM 873 C C . LEU A 1 118 ? 15.026 -10.536 6.086 1.00 38.01 118 LEU A C 1
ATOM 874 O O . LEU A 1 118 ? 14.901 -10.589 4.852 1.00 38.06 118 LEU A O 1
ATOM 879 N N . ILE A 1 119 ? 15.147 -11.635 6.842 1.00 36.28 119 ILE A N 1
ATOM 880 C CA . ILE A 1 119 ? 14.934 -12.967 6.279 1.00 40.90 119 ILE A CA 1
ATOM 881 C C . ILE A 1 119 ? 13.544 -13.068 5.666 1.00 45.06 119 ILE A C 1
ATOM 882 O O . ILE A 1 119 ? 13.352 -13.739 4.643 1.00 39.64 119 ILE A O 1
ATOM 884 N N . ALA A 1 120 ? 12.558 -12.420 6.284 1.00 43.59 120 ALA A N 1
ATOM 885 C CA . ALA A 1 120 ? 11.212 -12.294 5.751 1.00 45.60 120 ALA A CA 1
ATOM 886 C C . ALA A 1 120 ? 10.852 -10.817 5.646 1.00 46.22 120 ALA A C 1
ATOM 887 O O . ALA A 1 120 ? 11.465 -9.961 6.291 1.00 43.41 120 ALA A O 1
ATOM 889 N N . GLN A 1 121 ? 9.844 -10.524 4.822 1.00 50.15 121 GLN A N 1
ATOM 890 C CA . GLN A 1 121 ? 9.382 -9.151 4.639 1.00 46.57 121 GLN A CA 1
ATOM 891 C C . GLN A 1 121 ? 8.386 -8.707 5.706 1.00 42.67 121 GLN A C 1
ATOM 892 O O . GLN A 1 121 ? 8.002 -7.532 5.715 1.00 41.88 121 GLN A O 1
ATOM 894 N N . ASN A 1 122 ? 7.965 -9.606 6.598 1.00 42.90 122 ASN A N 1
ATOM 895 C CA . ASN A 1 122 ? 6.998 -9.279 7.641 1.00 41.99 122 ASN A CA 1
ATOM 896 C C . ASN A 1 122 ? 7.579 -9.566 9.024 1.00 38.38 122 ASN A C 1
ATOM 897 O O . ASN A 1 122 ? 6.948 -10.233 9.849 1.00 37.03 122 ASN A O 1
ATOM 902 N N . GLU A 1 123 ? 8.776 -9.038 9.297 1.00 38.27 123 GLU A N 1
ATOM 903 C CA . GLU A 1 123 ? 9.536 -9.479 10.462 1.00 34.41 123 GLU A CA 1
ATOM 904 C C . GLU A 1 123 ? 8.938 -9.016 11.788 1.00 35.52 123 GLU A C 1
ATOM 905 O O . GLU A 1 123 ? 9.273 -9.587 12.833 1.00 33.92 123 GLU A O 1
ATOM 911 N N . LEU A 1 124 ? 8.061 -8.014 11.782 1.00 33.47 124 LEU A N 1
ATOM 912 C CA . LEU A 1 124 ? 7.397 -7.566 12.999 1.00 34.57 124 LEU A CA 1
ATOM 913 C C . LEU A 1 124 ? 5.999 -8.157 13.161 1.00 41.66 124 LEU A C 1
ATOM 914 O O . LEU A 1 124 ? 5.301 -7.813 14.123 1.00 39.96 124 LEU A O 1
ATOM 919 N N . ALA A 1 125 ? 5.576 -9.046 12.252 1.00 38.19 125 ALA A N 1
ATOM 920 C CA . ALA A 1 125 ? 4.229 -9.605 12.334 1.00 42.22 125 ALA A CA 1
ATOM 921 C C . ALA A 1 125 ? 4.072 -10.517 13.54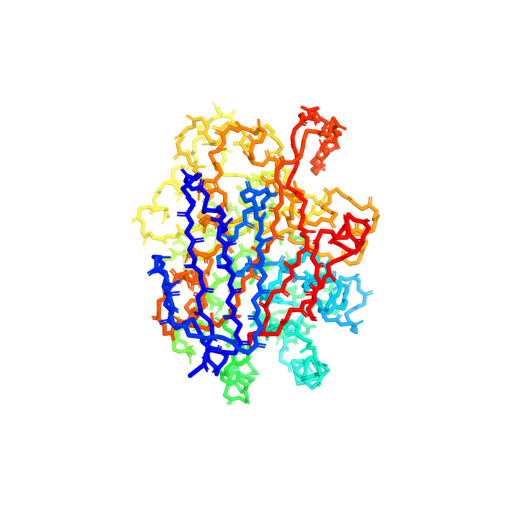0 1.00 42.41 125 ALA A C 1
ATOM 922 O O . ALA A 1 125 ? 2.980 -10.608 14.113 1.00 44.89 125 ALA A O 1
ATOM 924 N N . ASN A 1 126 ? 5.142 -11.195 13.937 1.00 41.90 126 ASN A N 1
ATOM 925 C CA . ASN A 1 126 ? 5.126 -12.082 15.089 1.00 47.16 126 ASN A CA 1
ATOM 926 C C . ASN A 1 126 ? 5.819 -11.372 16.244 1.00 43.50 126 ASN A C 1
ATOM 927 O O . ASN A 1 126 ? 7.013 -11.066 16.159 1.00 42.79 126 ASN A O 1
ATOM 932 N N . LEU A 1 127 ? 5.069 -11.107 17.316 1.00 45.84 127 LEU A N 1
ATOM 933 C CA . LEU A 1 127 ? 5.661 -10.445 18.472 1.00 43.65 127 LEU A CA 1
ATOM 934 C C . LEU A 1 127 ? 6.757 -11.291 19.109 1.00 42.84 127 LEU A C 1
ATOM 935 O O . LEU A 1 127 ? 7.698 -10.740 19.688 1.00 43.99 127 LEU A O 1
ATOM 940 N N . ALA A 1 128 ? 6.669 -12.620 18.999 1.00 41.76 128 ALA A N 1
ATOM 941 C CA . ALA A 1 128 ? 7.686 -13.473 19.609 1.00 44.74 128 ALA A CA 1
ATOM 942 C C . ALA A 1 128 ? 9.074 -13.208 19.036 1.00 42.26 128 ALA A C 1
ATOM 943 O O . ALA A 1 128 ? 10.077 -13.406 19.730 1.00 41.50 128 ALA A O 1
ATOM 945 N N . ASN A 1 129 ? 9.158 -12.764 17.779 1.00 42.41 129 ASN A N 1
ATOM 946 C CA . ASN A 1 129 ? 10.453 -12.458 17.186 1.00 40.01 129 ASN A CA 1
ATOM 947 C C . ASN A 1 129 ? 11.045 -11.156 17.707 1.00 38.45 129 ASN A C 1
ATOM 948 O O . ASN A 1 129 ? 12.263 -10.963 17.613 1.00 36.97 129 ASN A O 1
ATOM 953 N N . ILE A 1 130 ? 10.214 -10.257 18.230 1.00 39.32 130 ILE A N 1
ATOM 954 C CA . ILE A 1 130 ? 10.701 -9.006 18.797 1.00 39.64 130 ILE A CA 1
ATOM 955 C C . ILE A 1 130 ? 11.132 -9.310 20.225 1.00 41.47 130 ILE A C 1
ATOM 956 O O . ILE A 1 130 ? 10.390 -9.056 21.182 1.00 40.82 130 ILE A O 1
ATOM 961 N N . ASP A 1 131 ? 12.326 -9.880 20.366 1.00 41.39 131 ASP A N 1
ATOM 962 C CA . ASP A 1 131 ? 12.785 -10.480 21.613 1.00 38.93 131 ASP A CA 1
ATOM 963 C C . ASP A 1 131 ? 13.863 -9.598 22.229 1.00 37.84 131 ASP A C 1
ATOM 964 O O . ASP A 1 131 ? 14.925 -9.401 21.632 1.00 34.34 131 ASP A O 1
ATOM 969 N N . ALA A 1 132 ? 13.603 -9.113 23.448 1.00 38.79 132 ALA A N 1
ATOM 970 C CA . ALA A 1 132 ? 14.526 -8.184 24.091 1.00 39.79 132 ALA A CA 1
ATOM 971 C C . ALA A 1 132 ? 15.822 -8.874 24.504 1.00 38.68 132 ALA A C 1
ATOM 972 O O . ALA A 1 132 ? 16.907 -8.305 24.338 1.00 34.21 132 ALA A O 1
ATOM 974 N N . GLU A 1 133 ? 15.734 -10.093 25.045 1.00 38.22 133 GLU A N 1
ATOM 975 C CA . GLU A 1 133 ? 16.931 -10.764 25.544 1.00 37.78 133 GLU A CA 1
ATOM 976 C C . GLU A 1 133 ? 17.880 -11.127 24.407 1.00 37.29 133 GLU A C 1
ATOM 977 O O . GLU A 1 133 ? 19.103 -11.034 24.560 1.00 38.48 133 GLU A O 1
ATOM 979 N N . ALA A 1 134 ? 17.336 -11.542 23.259 1.00 36.40 134 ALA A N 1
ATOM 980 C CA . ALA A 1 134 ? 18.183 -11.824 22.106 1.00 33.65 134 ALA A CA 1
ATOM 981 C C . ALA A 1 134 ? 18.968 -10.588 21.694 1.00 32.61 134 ALA A C 1
ATOM 982 O O . ALA A 1 134 ? 20.162 -10.669 21.383 1.00 33.56 134 ALA A O 1
ATOM 984 N N . VAL A 1 135 ? 18.322 -9.426 21.719 1.00 29.84 135 VAL A N 1
ATOM 985 C CA . VAL A 1 135 ? 19.004 -8.206 21.310 1.00 31.25 135 VAL A CA 1
ATOM 986 C C . VAL A 1 135 ? 20.011 -7.761 22.359 1.00 31.23 135 VAL A C 1
ATOM 987 O O . VAL A 1 135 ? 21.105 -7.297 22.023 1.00 32.54 135 VAL A O 1
ATOM 991 N N . LYS A 1 136 ? 19.674 -7.902 23.642 1.00 33.42 136 LYS A N 1
ATOM 992 C CA . LYS A 1 136 ? 20.655 -7.619 24.684 1.00 30.20 136 LYS A CA 1
ATOM 993 C C . LYS A 1 136 ? 21.901 -8.474 24.494 1.00 32.33 136 LYS A C 1
ATOM 994 O O . LYS A 1 136 ? 23.029 -7.965 24.510 1.00 34.98 136 LYS A O 1
ATOM 996 N N . GLN A 1 137 ? 21.709 -9.778 24.284 1.00 33.02 137 GLN A N 1
ATOM 997 C CA . GLN A 1 137 ? 22.842 -10.675 24.090 1.00 32.18 137 GLN A CA 1
ATOM 998 C C . GLN A 1 137 ? 23.640 -10.294 22.853 1.00 30.98 137 GLN A C 1
ATOM 999 O O . GLN A 1 137 ? 24.877 -10.271 22.888 1.00 31.49 137 GLN A O 1
ATOM 1001 N N . ALA A 1 138 ? 22.952 -9.985 21.747 1.00 32.83 138 ALA A N 1
ATOM 1002 C CA . ALA A 1 138 ? 23.649 -9.600 20.524 1.00 32.32 138 ALA A CA 1
ATOM 1003 C C . ALA A 1 138 ? 24.484 -8.348 20.736 1.00 32.92 138 ALA A C 1
ATOM 1004 O O . ALA A 1 138 ? 25.635 -8.277 20.289 1.00 31.44 138 ALA A O 1
ATOM 1006 N N . VAL A 1 139 ? 23.917 -7.349 21.419 1.00 29.45 139 VAL A N 1
ATOM 1007 C CA . VAL A 1 139 ? 24.627 -6.102 21.685 1.00 29.94 139 VAL A CA 1
ATOM 1008 C C . VAL A 1 139 ? 25.855 -6.356 22.543 1.00 31.41 139 VAL A C 1
ATOM 1009 O O . VAL A 1 139 ? 26.947 -5.846 22.262 1.00 33.49 139 VAL A O 1
ATOM 1013 N N . GLN A 1 140 ? 25.699 -7.147 23.604 1.00 33.58 140 GLN A N 1
ATOM 1014 C CA . GLN A 1 140 ? 26.847 -7.488 24.436 1.00 35.08 140 GLN A CA 1
ATOM 1015 C C . GLN A 1 140 ? 27.913 -8.219 23.630 1.00 36.45 140 GLN A C 1
ATOM 1016 O O . GLN A 1 140 ? 29.111 -8.047 23.881 1.00 37.23 140 GLN A O 1
ATOM 1022 N N . ARG A 1 141 ? 27.492 -9.011 22.641 1.00 34.60 141 ARG A N 1
ATOM 1023 C CA . ARG A 1 141 ? 28.426 -9.819 21.866 1.00 35.32 141 ARG A CA 1
ATOM 1024 C C . ARG A 1 141 ? 29.239 -8.963 20.899 1.00 34.63 141 ARG A C 1
ATOM 1025 O O . ARG A 1 141 ? 30.425 -9.231 20.671 1.00 33.09 141 ARG A O 1
ATOM 1033 N N . HIS A 1 142 ? 28.623 -7.935 20.318 1.00 32.57 142 HIS A N 1
ATOM 1034 C CA . HIS A 1 142 ? 29.269 -7.079 19.321 1.00 30.80 142 HIS A CA 1
ATOM 1035 C C . HIS A 1 142 ? 29.073 -5.624 19.718 1.00 32.14 142 HIS A C 1
ATOM 1036 O O . HIS A 1 142 ? 28.320 -4.885 19.074 1.00 29.27 142 HIS A O 1
ATOM 1043 N N . PRO A 1 143 ? 29.743 -5.181 20.789 1.00 34.35 143 PRO A N 1
ATOM 1044 C CA . PRO A 1 143 ? 29.504 -3.817 21.284 1.00 33.00 143 PRO A CA 1
ATOM 1045 C C . PRO A 1 143 ? 29.956 -2.731 20.327 1.00 31.59 143 PRO A C 1
ATOM 1046 O O . PRO A 1 143 ? 29.402 -1.628 20.362 1.00 30.52 143 PRO A O 1
ATOM 1050 N N . ASP A 1 144 ? 30.930 -2.996 19.463 1.00 30.40 144 ASP A N 1
ATOM 1051 C CA . ASP A 1 144 ? 31.396 -1.962 18.550 1.00 30.77 144 ASP A CA 1
ATOM 1052 C C . ASP A 1 144 ? 30.827 -2.092 17.144 1.00 29.81 144 ASP A C 1
ATOM 1053 O O . ASP A 1 144 ? 30.820 -1.103 16.404 1.00 28.74 144 ASP A O 1
ATOM 1058 N N . PHE A 1 145 ? 30.359 -3.278 16.761 1.00 28.07 145 PHE A N 1
ATOM 1059 C CA . PHE A 1 145 ? 29.790 -3.474 15.433 1.00 27.45 145 PHE A CA 1
ATOM 1060 C C . PHE A 1 145 ? 28.367 -2.936 15.355 1.00 24.37 145 PHE A C 1
ATOM 1061 O O . PHE A 1 145 ? 28.004 -2.269 14.378 1.00 23.01 145 PHE A O 1
ATOM 1069 N N . ILE A 1 146 ? 27.556 -3.205 16.372 1.00 23.53 146 ILE A N 1
ATOM 1070 C CA . ILE A 1 146 ? 26.169 -2.751 16.411 1.00 24.45 146 ILE A CA 1
ATOM 1071 C C . ILE A 1 146 ? 26.144 -1.329 16.956 1.00 25.27 146 ILE A C 1
ATOM 1072 O O . ILE A 1 146 ? 26.569 -1.083 18.089 1.00 21.59 146 ILE A O 1
ATOM 1077 N N . VAL A 1 147 ? 25.659 -0.389 16.144 1.00 20.23 147 VAL A N 1
ATOM 1078 C CA . VAL A 1 147 ? 25.646 1.023 16.514 1.00 22.56 147 VAL A CA 1
ATOM 1079 C C . VAL A 1 147 ? 24.248 1.549 16.786 1.00 23.65 147 VAL A C 1
ATOM 1080 O O . VAL A 1 147 ? 24.106 2.733 17.115 1.00 23.82 147 VAL A O 1
ATOM 1084 N N . GLY A 1 148 ? 23.219 0.713 16.690 1.00 22.33 148 GLY A N 1
ATOM 1085 C CA . GLY A 1 148 ? 21.868 1.152 16.978 1.00 21.32 148 GLY A CA 1
ATOM 1086 C C . GLY A 1 148 ? 20.856 0.088 16.593 1.00 23.90 148 GLY A C 1
ATOM 1087 O O . GLY A 1 148 ? 21.210 -1.054 16.282 1.00 22.90 148 GLY A O 1
ATOM 1088 N N . LEU A 1 149 ? 19.588 0.491 16.612 1.00 21.44 149 LEU A N 1
ATOM 1089 C CA . LEU A 1 149 ? 18.475 -0.435 16.378 1.00 22.86 149 LEU A CA 1
ATOM 1090 C C . LEU A 1 149 ? 17.665 -0.009 15.164 1.00 21.30 149 LEU A C 1
ATOM 1091 O O . LEU A 1 149 ? 17.672 1.158 14.792 1.00 24.79 149 LEU A O 1
ATOM 1108 N N . ALA A 1 151 ? 13.751 -0.316 13.337 1.00 22.18 151 ALA A N 1
ATOM 1109 C CA . ALA A 1 151 ? 12.367 -0.773 13.376 1.00 24.81 151 ALA A CA 1
ATOM 1110 C C . ALA A 1 151 ? 11.644 -0.289 12.127 1.00 26.44 151 ALA A C 1
ATOM 1111 O O . ALA A 1 151 ? 11.569 0.912 11.888 1.00 23.81 151 ALA A O 1
ATOM 1113 N N . ARG A 1 152 ? 11.128 -1.219 11.319 1.00 27.14 152 ARG A N 1
ATOM 1114 C CA . ARG A 1 152 ? 10.409 -0.864 10.095 1.00 25.26 152 ARG A CA 1
ATOM 1115 C C . ARG A 1 152 ? 8.923 -0.802 10.413 1.00 29.42 152 ARG A C 1
ATOM 1116 O O . ARG A 1 152 ? 8.225 -1.821 10.401 1.00 32.02 152 ARG A O 1
ATOM 1124 N N . MET A 1 153 ? 8.423 0.401 10.676 1.00 28.35 153 MET A N 1
ATOM 1125 C CA . MET A 1 153 ? 7.071 0.557 11.199 1.00 28.95 153 MET A CA 1
ATOM 1126 C C . MET A 1 153 ? 6.146 0.918 10.042 1.00 30.13 153 MET A C 1
ATOM 1127 O O . MET A 1 153 ? 5.888 2.090 9.769 1.00 31.20 153 MET A O 1
ATOM 1132 N N . SER A 1 154 ? 5.664 -0.104 9.345 1.00 28.47 154 SER A N 1
ATOM 1133 C CA . SER A 1 154 ? 4.736 0.092 8.241 1.00 31.21 154 SER A CA 1
ATOM 1134 C C . SER A 1 154 ? 3.804 -1.109 8.174 1.00 35.53 154 SER A C 1
ATOM 1135 O O . SER A 1 154 ? 3.988 -2.104 8.879 1.00 35.99 154 SER A O 1
ATOM 1138 N N . SER A 1 155 ? 2.802 -1.008 7.297 1.00 37.58 155 SER A N 1
ATOM 1139 C CA . SER A 1 155 ? 1.690 -1.955 7.313 1.00 40.17 155 SER A CA 1
ATOM 1140 C C . SER A 1 155 ? 2.159 -3.384 7.052 1.00 38.81 155 SER A C 1
ATOM 1141 O O . SER A 1 155 ? 1.825 -4.304 7.806 1.00 42.03 155 SER A O 1
ATOM 1144 N N . SER A 1 156 ? 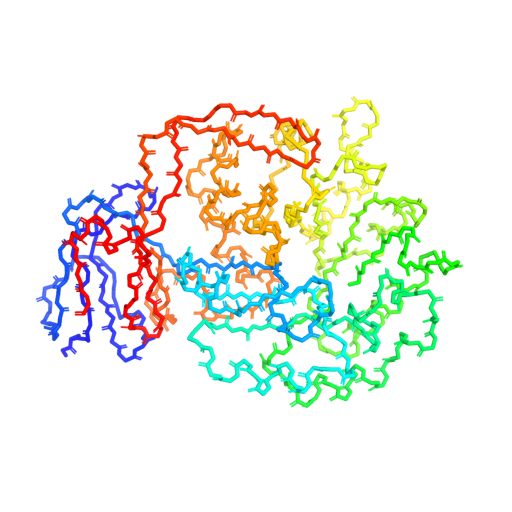2.951 -3.587 5.996 1.00 40.37 156 SER A N 1
ATOM 1145 C CA . SER A 1 156 ? 3.367 -4.925 5.579 1.00 42.50 156 SER A CA 1
ATOM 1146 C C . SER A 1 156 ? 4.380 -5.570 6.524 1.00 44.39 156 SER A C 1
ATOM 1147 O O . SER A 1 156 ? 4.741 -6.738 6.309 1.00 40.42 156 SER A O 1
ATOM 1150 N N . VAL A 1 157 ? 4.832 -4.861 7.557 1.00 39.72 157 VAL A N 1
ATOM 1151 C CA . VAL A 1 157 ? 5.862 -5.350 8.464 1.00 38.23 157 VAL A CA 1
ATOM 1152 C C . VAL A 1 157 ? 5.286 -5.699 9.833 1.00 38.70 157 VAL A C 1
ATOM 1153 O O . VAL A 1 157 ? 5.626 -6.733 10.411 1.00 37.22 157 VAL A O 1
ATOM 1157 N N . VAL A 1 158 ? 4.416 -4.841 10.374 1.00 37.04 158 VAL A N 1
ATOM 1158 C CA . VAL A 1 158 ? 3.888 -5.087 11.716 1.00 36.38 158 VAL A CA 1
ATOM 1159 C C . VAL A 1 158 ? 2.725 -6.063 11.730 1.00 40.67 158 VAL A C 1
ATOM 1160 O O . VAL A 1 158 ? 2.344 -6.535 12.807 1.00 41.50 158 VAL A O 1
ATOM 1164 N N . GLY A 1 159 ? 2.151 -6.376 10.577 1.00 41.40 159 GLY A N 1
ATOM 1165 C CA . GLY A 1 159 ? 0.980 -7.238 10.562 1.00 44.22 159 GLY A CA 1
ATOM 1166 C C . GLY A 1 159 ? -0.153 -6.602 11.346 1.00 43.84 159 GLY A C 1
ATOM 1167 O O . GLY A 1 159 ? -0.609 -5.493 11.036 1.00 46.94 159 GLY A O 1
ATOM 1168 N N . GLU A 1 160 ? -0.605 -7.293 12.393 1.00 43.67 160 GLU A N 1
ATOM 1169 C CA . GLU A 1 160 ? -1.704 -6.827 13.227 1.00 44.65 160 GLU A CA 1
ATOM 1170 C C . GLU A 1 160 ? -1.228 -6.225 14.545 1.00 45.01 160 GLU A C 1
ATOM 1171 O O . GLU A 1 160 ? -2.031 -6.054 15.469 1.00 44.75 160 GLU A O 1
ATOM 1173 N N . ASN A 1 161 ? 0.059 -5.897 14.656 1.00 44.57 161 ASN A N 1
ATOM 1174 C CA . ASN A 1 161 ? 0.584 -5.355 15.901 1.00 41.90 161 ASN A CA 1
ATOM 1175 C C . ASN A 1 161 ? 0.581 -3.833 15.950 1.00 42.16 161 ASN A C 1
ATOM 1176 O O . ASN A 1 161 ? 0.736 -3.266 17.038 1.00 45.81 161 ASN A O 1
ATOM 1181 N N . GLY A 1 162 ? 0.413 -3.166 14.816 1.00 43.49 162 GLY A N 1
ATOM 1182 C CA . GLY A 1 162 ? 0.278 -1.718 14.821 1.00 43.27 162 GLY A CA 1
ATOM 1183 C C . GLY A 1 162 ? 1.490 -1.034 15.428 1.00 42.56 162 GLY A C 1
ATOM 1184 O O . GLY A 1 162 ? 2.625 -1.210 14.973 1.00 39.80 162 GLY A O 1
ATOM 1185 N N . ILE A 1 163 ? 1.250 -0.255 16.489 1.00 43.61 163 ILE A N 1
ATOM 1186 C CA . ILE A 1 163 ? 2.292 0.568 17.102 1.00 43.08 163 ILE A CA 1
ATOM 1187 C C . ILE A 1 163 ? 3.078 -0.171 18.176 1.00 37.63 163 ILE A C 1
ATOM 1188 O O . ILE A 1 163 ? 4.089 0.357 18.665 1.00 40.98 163 ILE A O 1
ATOM 1193 N N . THR A 1 164 ? 2.661 -1.382 18.546 1.00 40.79 164 THR A N 1
ATOM 1194 C CA . THR A 1 164 ? 3.315 -2.091 19.645 1.00 39.75 164 THR A CA 1
ATOM 1195 C C . THR A 1 164 ? 4.807 -2.331 19.425 1.00 39.26 164 THR A C 1
ATOM 1196 O O . THR A 1 164 ? 5.575 -2.155 20.388 1.00 36.17 164 THR A O 1
ATOM 1200 N N . PRO A 1 165 ? 5.284 -2.720 18.233 1.00 39.39 165 PRO A N 1
ATOM 1201 C CA . PRO A 1 165 ? 6.736 -2.925 18.076 1.00 36.81 165 PRO A CA 1
ATOM 1202 C C . PRO A 1 165 ? 7.580 -1.705 18.415 1.00 34.44 165 PRO A C 1
ATOM 1203 O O . PRO A 1 165 ? 8.651 -1.858 19.017 1.00 37.11 165 PRO A O 1
ATOM 1207 N N . LEU A 1 166 ? 7.129 -0.497 18.064 1.00 34.73 166 LEU A N 1
ATOM 1208 C CA . LEU A 1 166 ? 7.929 0.692 18.349 1.00 33.82 166 LEU A CA 1
ATOM 1209 C C . LEU A 1 166 ? 8.082 0.888 19.850 1.00 35.62 166 LEU A C 1
ATOM 1210 O O . LEU A 1 166 ? 9.186 1.153 20.345 1.00 34.49 166 LEU A O 1
ATOM 1215 N N . ALA A 1 167 ? 6.985 0.727 20.598 1.00 35.07 167 ALA A N 1
ATOM 1216 C CA . ALA A 1 167 ? 7.091 0.695 22.053 1.00 36.54 167 ALA A CA 1
ATOM 1217 C C . ALA A 1 167 ? 8.196 -0.260 22.480 1.00 36.30 167 ALA A C 1
ATOM 1218 O O . ALA A 1 167 ? 9.121 0.126 23.207 1.00 37.28 167 ALA A O 1
ATOM 1220 N N . ARG A 1 168 ? 8.163 -1.493 21.962 1.00 36.75 168 ARG A N 1
ATOM 1221 C CA . ARG A 1 168 ? 9.199 -2.459 22.313 1.00 37.05 168 ARG A CA 1
ATOM 1222 C C . ARG A 1 168 ? 10.576 -1.922 21.950 1.00 35.16 168 ARG A C 1
ATOM 1223 O O . ARG A 1 168 ? 11.501 -1.940 22.775 1.00 34.09 168 ARG A O 1
ATOM 1231 N N . ALA A 1 169 ? 10.712 -1.384 20.732 1.00 33.70 169 ALA A N 1
ATOM 1232 C CA . ALA A 1 169 ? 11.997 -0.850 20.300 1.00 34.58 169 ALA A CA 1
ATOM 1233 C C . ALA A 1 169 ? 12.491 0.195 21.289 1.00 32.61 169 ALA A C 1
ATOM 1234 O O . ALA A 1 169 ? 13.658 0.176 21.703 1.00 31.78 169 ALA A O 1
ATOM 1236 N N . LYS A 1 170 ? 11.587 1.068 21.740 1.00 35.38 170 LYS A N 1
ATOM 1237 C CA . LYS A 1 170 ? 11.986 2.088 22.702 1.00 33.63 170 LYS A CA 1
ATOM 1238 C C . LYS A 1 170 ? 12.505 1.442 23.976 1.00 34.09 170 LYS A C 1
ATOM 1239 O O . LYS A 1 170 ? 13.607 1.761 24.442 1.00 38.32 170 LYS A O 1
ATOM 1245 N N . THR A 1 171 ? 11.741 0.495 24.527 1.00 36.42 171 THR A N 1
ATOM 1246 C CA . THR A 1 171 ? 12.200 -0.226 25.709 1.00 34.35 171 THR A CA 1
ATOM 1247 C C . THR A 1 171 ? 13.567 -0.826 25.439 1.00 36.89 171 THR A C 1
ATOM 1248 O O . THR A 1 171 ? 14.513 -0.659 26.220 1.00 34.76 171 THR A O 1
ATOM 1252 N N . MET A 1 172 ? 13.703 -1.443 24.267 1.00 35.91 172 MET A N 1
ATOM 1253 C CA . MET A 1 172 ? 14.951 -2.075 23.875 1.00 33.69 172 MET A CA 1
ATOM 1254 C C . MET A 1 172 ? 16.081 -1.059 23.860 1.00 33.81 172 MET A C 1
ATOM 1255 O O . MET A 1 172 ? 17.175 -1.310 24.387 1.00 32.21 172 MET A O 1
ATOM 1260 N N . GLN A 1 173 ? 15.809 0.117 23.290 1.00 33.48 173 GLN A N 1
ATOM 1261 C CA . GLN A 1 173 ? 16.773 1.204 23.317 1.00 30.88 173 GLN A CA 1
ATOM 1262 C C . GLN A 1 173 ? 17.270 1.458 24.731 1.00 35.87 173 GLN A C 1
ATOM 1263 O O . GLN A 1 173 ? 18.482 1.453 24.992 1.00 33.32 173 GLN A O 1
ATOM 1269 N N . GLN A 1 174 ? 16.329 1.649 25.667 1.00 32.99 174 GLN A N 1
ATOM 1270 C CA . GLN A 1 174 ? 16.700 1.956 27.043 1.00 37.29 174 GLN A CA 1
ATOM 1271 C C . GLN A 1 174 ? 17.597 0.882 27.629 1.00 36.38 174 GLN A C 1
ATOM 1272 O O . GLN A 1 174 ? 18.523 1.191 28.390 1.00 36.17 174 GLN A O 1
ATOM 1278 N N . GLU A 1 175 ? 17.364 -0.376 27.266 1.00 36.52 175 GLU A N 1
ATOM 1279 C CA . GLU A 1 175 ? 18.101 -1.450 27.907 1.00 34.81 175 GLU A CA 1
ATOM 1280 C C . GLU A 1 175 ? 19.500 -1.624 27.341 1.00 37.51 175 GLU A C 1
ATOM 1281 O O . GLU A 1 175 ? 20.263 -2.440 27.872 1.00 36.23 175 GLU A O 1
ATOM 1287 N N . ASN A 1 176 ? 19.866 -0.881 26.293 1.00 35.37 176 ASN A N 1
ATOM 1288 C CA . ASN A 1 176 ? 21.165 -1.070 25.654 1.00 33.27 176 ASN A CA 1
ATOM 1289 C C . ASN A 1 176 ? 21.882 0.274 25.519 1.00 35.39 176 ASN A C 1
ATOM 1290 O O . ASN A 1 176 ? 22.263 0.703 24.430 1.00 37.92 176 ASN A O 1
ATOM 1295 N N . GLY A 1 177 ? 22.072 0.944 26.653 1.00 36.74 177 GLY A N 1
ATOM 1296 C CA . GLY A 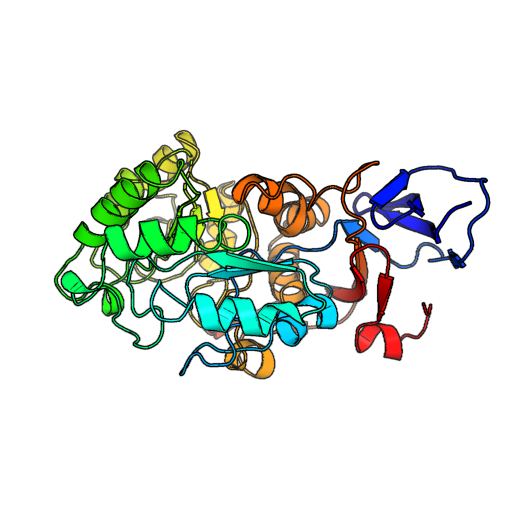1 177 ? 22.856 2.167 26.672 1.00 37.37 177 GLY A CA 1
ATOM 1297 C C . GLY A 1 177 ? 22.325 3.264 25.779 1.00 34.49 177 GLY A C 1
ATOM 1298 O O . GLY A 1 177 ? 23.104 4.096 25.304 1.00 36.52 177 GLY A O 1
ATOM 1299 N N . ASP A 1 178 ? 21.013 3.285 25.531 1.00 34.29 178 ASP A N 1
ATOM 1300 C CA . ASP A 1 178 ? 20.367 4.350 24.758 1.00 36.28 178 ASP A CA 1
ATOM 1301 C C . ASP A 1 178 ? 20.946 4.458 23.350 1.00 35.04 178 ASP A C 1
ATOM 1302 O O . ASP A 1 178 ? 21.223 5.552 22.849 1.00 32.36 178 ASP A O 1
ATOM 1307 N N . LEU A 1 179 ? 21.124 3.303 22.711 1.00 33.63 179 LEU A N 1
ATOM 1308 C CA . LEU A 1 179 ? 21.564 3.267 21.326 1.00 32.78 179 LEU A CA 1
ATOM 1309 C C . LEU A 1 179 ? 20.602 4.057 20.440 1.00 29.72 179 LEU A C 1
ATOM 1310 O O . LEU A 1 179 ? 19.393 4.083 20.692 1.00 29.68 179 LEU A O 1
ATOM 1315 N N . PRO A 1 180 ? 21.111 4.702 19.390 1.00 27.39 180 PRO A N 1
ATOM 1316 C CA . PRO A 1 180 ? 20.219 5.330 18.410 1.00 26.74 180 PRO A CA 1
ATOM 1317 C C . PRO A 1 180 ? 19.244 4.320 17.822 1.00 26.53 180 PRO A C 1
ATOM 1318 O O . PRO A 1 180 ? 19.555 3.137 17.677 1.00 24.75 180 PRO A O 1
ATOM 1322 N N . LEU A 1 181 ? 18.046 4.800 17.500 1.00 24.69 181 LEU A N 1
ATOM 1323 C CA . LEU A 1 181 ? 16.989 3.977 16.925 1.00 22.21 181 LEU A CA 1
ATOM 1324 C C . LEU A 1 181 ? 16.554 4.579 15.598 1.00 23.43 181 LEU A C 1
ATOM 1325 O O . LEU A 1 181 ? 16.135 5.741 15.554 1.00 23.84 181 LEU A O 1
ATOM 1330 N N . MET A 1 182 ? 16.630 3.784 14.533 1.00 20.26 182 MET A N 1
ATOM 1331 C CA . MET A 1 182 ? 16.165 4.183 13.209 1.00 22.13 182 MET A CA 1
ATOM 1332 C C . MET A 1 182 ? 14.800 3.565 12.934 1.00 20.57 182 MET A C 1
ATOM 1333 O O . MET A 1 182 ? 14.620 2.350 13.061 1.00 23.96 182 MET A O 1
ATOM 1338 N N . VAL A 1 183 ? 13.845 4.409 12.563 1.00 19.57 183 VAL A N 1
ATOM 1339 C CA . VAL A 1 183 ? 12.459 4.021 12.352 1.00 22.27 183 VAL A CA 1
ATOM 1340 C C . VAL A 1 183 ? 12.145 4.266 10.887 1.00 22.27 183 VAL A C 1
ATOM 1341 O O . VAL A 1 183 ? 12.272 5.396 10.403 1.00 21.11 183 VAL A O 1
ATOM 1345 N N . HIS A 1 184 ? 11.761 3.211 10.184 1.00 21.78 184 HIS A N 1
ATOM 1346 C CA . HIS A 1 184 ? 11.305 3.325 8.810 1.00 24.87 184 HIS A CA 1
ATOM 1347 C C . HIS A 1 184 ? 9.817 3.662 8.802 1.00 25.86 184 HIS A C 1
ATOM 1348 O O . HIS A 1 184 ? 9.051 3.176 9.644 1.00 22.66 184 HIS A O 1
ATOM 1355 N N . ILE A 1 185 ? 9.418 4.523 7.864 1.00 21.96 185 ILE A N 1
ATOM 1356 C CA . ILE A 1 185 ? 8.025 4.906 7.679 1.00 24.78 185 ILE A CA 1
ATOM 1357 C C . ILE A 1 185 ? 7.652 4.728 6.212 1.00 28.15 185 ILE A C 1
ATOM 1358 O O . ILE A 1 185 ? 8.505 4.723 5.320 1.00 21.55 185 ILE A O 1
ATOM 1363 N N . GLY A 1 186 ? 6.351 4.580 5.973 1.00 29.64 186 GLY A N 1
ATOM 1364 C CA . GLY A 1 186 ? 5.839 4.418 4.627 1.00 32.20 186 GLY A CA 1
ATOM 1365 C C . GLY A 1 186 ? 4.330 4.304 4.587 1.00 31.97 186 GLY A C 1
ATOM 1366 O O . GLY A 1 186 ? 3.621 5.315 4.551 1.00 33.27 186 GLY A O 1
ATOM 1367 N N . ASN A 1 187 ? 3.823 3.079 4.600 1.00 32.31 187 ASN A N 1
ATOM 1368 C CA . ASN A 1 187 ? 2.389 2.849 4.563 1.00 31.60 187 ASN A CA 1
ATOM 1369 C C . ASN A 1 187 ? 1.835 2.728 5.981 1.00 37.66 187 ASN A C 1
ATOM 1370 O O . ASN A 1 187 ? 2.524 2.282 6.904 1.00 34.42 187 ASN A O 1
ATOM 1375 N N . ASN A 1 188 ? 0.580 3.130 6.143 1.00 36.06 188 ASN A N 1
ATOM 1376 C CA . ASN A 1 188 ? -0.141 3.011 7.400 1.00 39.30 188 ASN A CA 1
ATOM 1377 C C . ASN A 1 188 ? -1.121 1.850 7.326 1.00 41.72 188 ASN A C 1
ATOM 1378 O O . ASN A 1 188 ? -1.490 1.410 6.233 1.00 40.14 188 ASN A O 1
ATOM 1383 N N . PRO A 1 189 ? -1.560 1.301 8.470 1.00 41.61 189 PRO A N 1
ATOM 1384 C CA . PRO A 1 189 ? -1.199 1.621 9.862 1.00 41.18 189 PRO A CA 1
ATOM 1385 C C . PRO A 1 189 ? 0.189 1.106 10.228 1.00 41.79 189 PRO A C 1
ATOM 1386 O O . PRO A 1 189 ? 0.722 0.239 9.542 1.00 44.40 189 PRO A O 1
ATOM 1390 N N . PRO A 1 190 ? 0.814 1.624 11.297 1.00 42.76 190 PRO A N 1
ATOM 1391 C CA . PRO A 1 190 ? 0.339 2.693 12.187 1.00 44.30 190 PRO A CA 1
ATOM 1392 C C . PRO A 1 190 ? 0.374 4.053 11.502 1.00 41.87 190 PRO A C 1
ATOM 1393 O O . PRO A 1 190 ? 0.936 4.207 10.419 1.00 39.07 190 PRO A O 1
ATOM 1397 N N . ASN A 1 191 ? -0.234 5.058 12.122 1.00 40.66 191 ASN A N 1
ATOM 1398 C CA . ASN A 1 191 ? -0.225 6.403 11.578 1.00 41.31 191 ASN A CA 1
ATOM 1399 C C . ASN A 1 191 ? 1.072 7.118 11.956 1.00 37.54 191 ASN A C 1
ATOM 1400 O O . ASN A 1 191 ? 1.725 6.782 12.948 1.00 37.38 191 ASN A O 1
ATOM 1405 N N . LEU A 1 192 ? 1.439 8.122 11.149 1.00 37.31 192 LEU A N 1
ATOM 1406 C CA . LEU A 1 192 ? 2.652 8.892 11.424 1.00 37.57 192 LEU A CA 1
ATOM 1407 C C . LEU A 1 192 ? 2.590 9.597 12.772 1.00 38.21 192 LEU A C 1
ATOM 1408 O O . LEU A 1 192 ? 3.618 9.733 13.446 1.00 35.10 192 LEU A O 1
ATOM 1413 N N . ASP A 1 193 ? 1.408 10.069 13.173 1.00 37.05 193 ASP A N 1
ATOM 1414 C CA . ASP A 1 193 ? 1.291 10.761 14.452 1.00 39.12 193 ASP A CA 1
ATOM 1415 C C . ASP A 1 193 ? 1.693 9.846 15.601 1.00 37.58 193 ASP A C 1
ATOM 1416 O O . ASP A 1 193 ? 2.504 10.221 16.458 1.00 37.48 193 ASP A O 1
ATOM 1418 N N . GLU A 1 194 ? 1.141 8.627 15.621 1.00 37.56 194 GLU A N 1
ATOM 1419 C CA . GLU A 1 194 ? 1.430 7.696 16.706 1.00 37.48 194 GLU A CA 1
ATOM 1420 C C . GLU A 1 194 ? 2.908 7.332 16.742 1.00 36.82 194 GLU A C 1
ATOM 1421 O O . GLU A 1 194 ? 3.505 7.242 17.821 1.00 37.29 194 GLU A O 1
ATOM 1423 N N . ILE A 1 195 ? 3.516 7.133 15.568 1.00 38.57 195 ILE A N 1
ATOM 1424 C CA . ILE A 1 195 ? 4.934 6.787 15.502 1.00 35.73 195 ILE A CA 1
ATOM 1425 C C . ILE A 1 195 ? 5.787 7.928 16.030 1.00 32.44 195 ILE A C 1
ATOM 1426 O O . ILE A 1 195 ? 6.640 7.733 16.904 1.00 33.92 195 ILE A O 1
ATOM 1431 N N . ALA A 1 196 ? 5.573 9.135 15.499 1.00 32.85 196 ALA A N 1
ATOM 1432 C CA . ALA A 1 196 ? 6.401 10.278 15.862 1.00 31.84 196 ALA A CA 1
ATOM 1433 C C . ALA A 1 196 ? 6.231 10.669 17.323 1.00 34.04 196 ALA A C 1
ATOM 1434 O O . ALA A 1 196 ? 7.169 11.195 17.930 1.00 32.77 196 ALA A O 1
ATOM 1436 N N . GLU A 1 197 ? 5.057 10.426 17.910 1.00 32.39 197 GLU A N 1
ATOM 1437 C CA . GLU A 1 197 ? 4.877 10.796 19.309 1.00 36.44 197 GLU A CA 1
ATOM 1438 C C . GLU A 1 197 ? 5.776 9.979 20.231 1.00 36.08 197 GLU A C 1
ATOM 1439 O O . GLU A 1 197 ? 6.139 10.449 21.317 1.00 37.83 197 GLU A O 1
ATOM 1445 N N . LEU A 1 198 ? 6.159 8.770 19.814 1.00 34.77 198 LEU A N 1
ATOM 1446 C CA . LEU A 1 198 ? 6.996 7.900 20.630 1.00 33.34 198 LEU A CA 1
ATOM 1447 C C . LEU A 1 198 ? 8.483 8.209 20.524 1.00 33.27 198 LEU A C 1
ATOM 1448 O O . LEU A 1 198 ? 9.265 7.626 21.281 1.00 33.78 198 LEU A O 1
ATOM 1453 N N . LEU A 1 199 ? 8.892 9.095 19.618 1.00 31.90 199 LEU A N 1
ATOM 1454 C CA . LEU A 1 199 ? 10.301 9.324 19.327 1.00 31.25 199 LEU A CA 1
ATOM 1455 C C . LEU A 1 199 ? 10.823 10.551 20.069 1.00 30.53 199 LEU A C 1
ATOM 1456 O O . LEU A 1 199 ? 10.066 11.444 20.457 1.00 34.62 199 LEU A O 1
ATOM 1461 N N . SER A 1 200 ? 12.138 10.581 20.269 1.00 30.42 200 SER A N 1
ATOM 1462 C CA . SER A 1 200 ? 12.773 11.665 21.011 1.00 30.75 200 SER A CA 1
ATOM 1463 C C . SER A 1 200 ? 14.198 11.838 20.495 1.00 30.87 200 SER A C 1
ATOM 1464 O O . SER A 1 200 ? 14.604 11.206 19.515 1.00 29.57 200 SER A O 1
ATOM 1467 N N . ARG A 1 201 ? 14.965 12.692 21.171 1.00 28.52 201 ARG A N 1
ATOM 1468 C CA . ARG A 1 201 ? 16.329 13.025 20.749 1.00 27.70 201 ARG A CA 1
ATOM 1469 C C . ARG A 1 201 ? 17.195 11.784 20.509 1.00 29.54 201 ARG A C 1
ATOM 1470 O O . ARG A 1 201 ? 17.200 10.862 21.325 1.00 31.44 201 ARG A O 1
ATOM 1472 N N . ASP A 1 203 ? 16.752 9.572 18.052 1.00 24.42 203 ASP A N 1
ATOM 1473 C CA . ASP A 1 203 ? 15.934 8.753 17.175 1.00 24.66 203 ASP A CA 1
ATOM 1474 C C . ASP A 1 203 ? 15.926 9.361 15.773 1.00 24.51 203 ASP A C 1
ATOM 1475 O O . ASP A 1 203 ? 15.960 10.583 15.614 1.00 25.35 203 ASP A O 1
ATOM 1480 N N . ILE A 1 204 ? 15.862 8.502 14.758 1.00 22.74 204 ILE A N 1
ATOM 1481 C CA . ILE A 1 204 ? 16.008 8.900 13.364 1.00 22.37 204 ILE A CA 1
ATOM 1482 C C . ILE A 1 204 ? 14.855 8.309 12.569 1.00 22.16 204 ILE A C 1
ATOM 1483 O O . ILE A 1 204 ? 14.687 7.088 12.544 1.00 19.28 204 ILE A O 1
ATOM 1488 N N . ILE A 1 205 ? 14.103 9.156 11.876 1.00 19.12 205 ILE A N 1
ATOM 1489 C CA . ILE A 1 205 ? 13.099 8.687 10.930 1.00 21.27 205 ILE A CA 1
ATOM 1490 C C . ILE A 1 205 ? 13.745 8.617 9.557 1.00 19.93 205 ILE A C 1
ATOM 1491 O O . ILE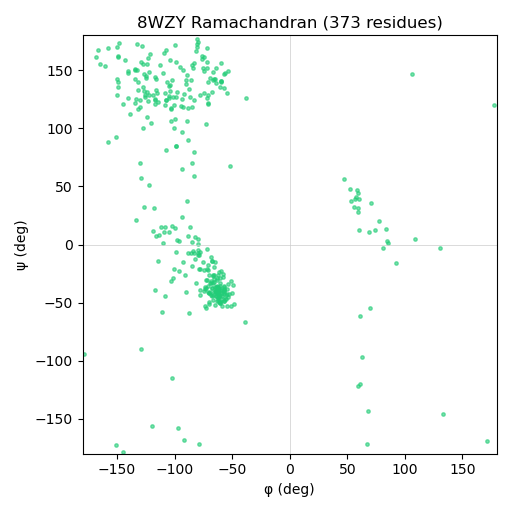 A 1 205 ? 14.190 9.638 9.021 1.00 20.85 205 ILE A O 1
ATOM 1496 N N . THR A 1 206 ? 13.801 7.424 8.986 1.00 18.98 206 THR A N 1
ATOM 1497 C CA . THR A 1 206 ? 14.311 7.262 7.633 1.00 19.23 206 THR A CA 1
ATOM 1498 C C . THR A 1 206 ? 13.150 7.154 6.639 1.00 23.44 206 THR A C 1
ATOM 1499 O O . THR A 1 206 ? 11.980 7.065 7.024 1.00 23.93 206 THR A O 1
ATOM 1503 N N . HIS A 1 207 ? 13.492 7.184 5.340 1.00 19.34 207 HIS A N 1
ATOM 1504 C CA . HIS A 1 207 ? 12.523 7.391 4.251 1.00 19.60 207 HIS A CA 1
ATOM 1505 C C . HIS A 1 207 ? 11.756 8.694 4.434 1.00 21.28 207 HIS A C 1
ATOM 1506 O O . HIS A 1 207 ? 10.556 8.769 4.166 1.00 20.92 207 HIS A O 1
ATOM 1513 N N . CYS A 1 208 ? 12.459 9.735 4.887 1.00 19.71 208 CYS A N 1
ATOM 1514 C CA . CYS A 1 208 ? 11.788 10.937 5.364 1.00 21.58 208 CYS A CA 1
ATOM 1515 C C . CYS A 1 208 ? 11.069 11.715 4.268 1.00 23.75 208 CYS A C 1
ATOM 1516 O O . CYS A 1 208 ? 10.255 12.588 4.590 1.00 21.75 208 CYS A O 1
ATOM 1519 N N . TYR A 1 209 ? 11.339 11.437 2.998 1.00 21.60 209 TYR A N 1
ATOM 1520 C CA . TYR A 1 209 ? 10.650 12.115 1.909 1.00 21.00 209 TYR A CA 1
ATOM 1521 C C . TYR A 1 209 ? 9.855 11.127 1.062 1.00 21.11 209 TYR A C 1
ATOM 1522 O O . TYR A 1 209 ? 9.709 11.319 -0.146 1.00 21.22 209 TYR A O 1
ATOM 1531 N N . ASN A 1 210 ? 9.360 10.054 1.676 1.00 23.68 210 ASN A N 1
ATOM 1532 C CA . ASN A 1 210 ? 8.483 9.128 0.969 1.00 24.23 210 ASN A CA 1
ATOM 1533 C C . ASN A 1 210 ? 7.184 9.818 0.574 1.00 24.40 210 ASN A C 1
ATOM 1534 O O . ASN A 1 210 ? 6.735 10.765 1.226 1.00 24.24 210 ASN A O 1
ATOM 1539 N N . GLY A 1 211 ? 6.580 9.331 -0.510 1.00 22.06 211 GLY A N 1
ATOM 1540 C CA . GLY A 1 211 ? 5.301 9.810 -0.986 1.00 24.39 211 GLY A CA 1
ATOM 1541 C C . GLY A 1 211 ? 4.127 8.941 -0.594 1.00 27.58 211 GLY A C 1
ATOM 1542 O O . GLY A 1 211 ? 3.037 9.096 -1.164 1.00 27.18 211 GLY A O 1
ATOM 1543 N N . LYS A 1 212 ? 4.316 8.031 0.355 1.00 25.64 212 LYS A N 1
ATOM 1544 C CA . LYS A 1 212 ? 3.273 7.138 0.841 1.00 29.18 212 LYS A CA 1
ATOM 1545 C C . LYS A 1 212 ? 2.383 7.880 1.839 1.00 29.55 212 LYS A C 1
ATOM 1546 O O . LYS A 1 212 ? 2.644 9.034 2.176 1.00 27.40 212 LYS A O 1
ATOM 1552 N N . PRO A 1 213 ? 1.288 7.265 2.307 1.00 29.95 213 PRO A N 1
ATOM 1553 C CA . PRO A 1 213 ? 0.383 8.010 3.205 1.00 28.12 213 PRO A CA 1
ATOM 1554 C C . PRO A 1 213 ? 1.037 8.530 4.476 1.00 30.12 213 PRO A C 1
ATOM 1555 O O . PRO A 1 213 ? 0.587 9.555 5.007 1.00 30.04 213 PRO A O 1
ATOM 1559 N N . ASN A 1 214 ? 2.080 7.873 4.984 1.00 27.51 214 ASN A N 1
ATOM 1560 C CA . ASN A 1 214 ? 2.765 8.347 6.187 1.00 28.69 214 ASN A CA 1
ATOM 1561 C C . ASN A 1 214 ? 3.892 9.312 5.849 1.00 30.44 214 ASN A C 1
ATOM 1562 O O . ASN A 1 214 ? 4.958 9.303 6.473 1.00 31.58 214 ASN A O 1
ATOM 1567 N N . ARG A 1 215 ? 3.672 10.149 4.840 1.00 28.42 215 ARG A N 1
ATOM 1568 C CA . ARG A 1 215 ? 4.598 11.208 4.481 1.00 25.61 215 ARG A CA 1
ATOM 1569 C C . ARG A 1 215 ? 4.575 12.319 5.527 1.00 28.64 215 ARG A C 1
ATOM 1570 O O . ARG A 1 215 ? 3.606 12.490 6.272 1.00 25.43 215 ARG A O 1
ATOM 1578 N N . ILE A 1 216 ? 5.670 13.085 5.583 1.00 25.53 216 ILE A N 1
ATOM 1579 C CA . ILE A 1 216 ? 5.778 14.125 6.605 1.00 28.26 216 ILE A CA 1
ATOM 1580 C C . ILE A 1 216 ? 4.972 15.373 6.282 1.00 29.35 216 ILE A C 1
ATOM 1581 O O . ILE A 1 216 ? 4.897 16.277 7.125 1.00 30.11 216 ILE A O 1
ATOM 1586 N N . LEU A 1 217 ? 4.383 15.458 5.091 1.00 26.18 217 LEU A N 1
ATOM 1587 C CA . LEU A 1 217 ? 3.529 16.577 4.698 1.00 29.52 217 LEU A CA 1
ATOM 1588 C C . LEU A 1 217 ? 2.062 16.174 4.785 1.00 31.23 217 LEU A C 1
ATOM 1589 O O . LEU A 1 217 ? 1.704 15.047 4.431 1.00 29.22 217 LEU A O 1
ATOM 1594 N N . ASN A 1 218 ? 1.210 17.095 5.236 1.00 27.89 218 ASN A N 1
ATOM 1595 C CA . ASN A 1 218 ? -0.226 16.837 5.242 1.00 31.49 218 ASN A CA 1
ATOM 1596 C C . ASN A 1 218 ? -0.776 17.083 3.840 1.00 32.06 218 ASN A C 1
ATOM 1597 O O . ASN A 1 218 ? -0.047 17.519 2.947 1.00 29.38 218 ASN A O 1
ATOM 1602 N N . PRO A 1 219 ? -2.049 16.765 3.587 1.00 31.27 219 PRO A N 1
ATOM 1603 C CA . PRO A 1 219 ? -2.576 16.963 2.226 1.00 32.01 219 PRO A CA 1
ATOM 1604 C C . PRO A 1 219 ? -2.629 18.415 1.793 1.00 32.86 219 PRO A C 1
ATOM 1605 O O . PRO A 1 219 ? -2.784 18.680 0.596 1.00 34.57 219 PRO A O 1
ATOM 1609 N N . ALA A 1 220 ? -2.509 19.366 2.716 1.00 36.35 220 ALA A N 1
ATOM 1610 C CA . ALA A 1 220 ? -2.474 20.774 2.346 1.00 36.02 220 ALA A CA 1
ATOM 1611 C C . ALA A 1 220 ? -1.080 21.244 1.956 1.00 34.46 220 ALA A C 1
ATOM 1612 O O . ALA A 1 220 ? -0.906 22.430 1.661 1.00 37.28 220 ALA A O 1
ATOM 1614 N N . GLY A 1 221 ? -0.090 20.351 1.945 1.00 34.43 221 GLY A N 1
ATOM 1615 C CA . GLY A 1 221 ? 1.262 20.713 1.576 1.00 33.60 221 GLY A CA 1
ATOM 1616 C C . GLY A 1 221 ? 2.094 21.301 2.692 1.00 35.95 221 GLY A C 1
ATOM 1617 O O . GLY A 1 221 ? 3.164 21.857 2.418 1.00 36.46 221 GLY A O 1
ATOM 1618 N N . GLU A 1 222 ? 1.645 21.192 3.938 1.00 34.59 222 GLU A N 1
ATOM 1619 C CA . GLU A 1 222 ? 2.374 21.703 5.086 1.00 34.21 222 GLU A CA 1
ATOM 1620 C C . GLU A 1 222 ? 2.934 20.550 5.909 1.00 33.53 222 GLU A C 1
ATOM 1621 O O . GLU A 1 222 ? 2.539 19.392 5.753 1.00 27.75 222 GLU A O 1
ATOM 1627 N N . LEU A 1 223 ? 3.873 20.875 6.793 1.00 31.95 223 LEU A N 1
ATOM 1628 C CA . LEU A 1 223 ? 4.463 19.844 7.631 1.00 31.46 223 LEU A CA 1
ATOM 1629 C C . LEU A 1 223 ? 3.448 19.371 8.660 1.00 32.85 223 LEU A C 1
ATOM 1630 O O . LEU A 1 223 ? 2.678 20.165 9.207 1.00 33.60 223 LEU A O 1
ATOM 1635 N N . ARG A 1 224 ? 3.425 18.064 8.909 1.00 31.63 224 ARG A N 1
ATOM 1636 C CA . ARG A 1 224 ? 2.574 17.559 9.976 1.00 37.57 224 ARG A CA 1
ATOM 1637 C C . ARG A 1 224 ? 3.054 18.116 11.307 1.00 34.73 224 ARG A C 1
ATOM 1638 O O . ARG A 1 224 ? 4.258 18.215 11.555 1.00 33.49 224 ARG A O 1
ATOM 1646 N N . SER A 1 225 ? 2.102 18.509 12.156 1.00 34.63 225 SER A N 1
ATOM 1647 C CA . SER A 1 225 ? 2.470 19.073 13.449 1.00 37.23 225 SER A CA 1
ATOM 1648 C C . SER A 1 225 ? 3.206 18.058 14.316 1.00 37.40 225 SER A C 1
ATOM 1649 O O . SER A 1 225 ? 4.065 18.439 15.124 1.00 36.61 225 SER A O 1
ATOM 1652 N N . SER A 1 226 ? 2.905 16.766 14.157 1.00 35.41 226 SER A N 1
ATOM 1653 C CA . SER A 1 226 ? 3.657 15.752 14.887 1.00 36.65 226 SER A CA 1
ATOM 1654 C C . SER A 1 226 ? 5.128 15.773 14.486 1.00 32.47 226 SER A C 1
ATOM 1655 O O . SER A 1 226 ? 6.015 15.631 15.335 1.00 30.98 226 SER A O 1
ATOM 1658 N N . ILE A 1 227 ? 5.409 15.988 13.199 1.00 32.51 227 ILE A N 1
ATOM 1659 C CA . ILE A 1 227 ? 6.796 16.032 12.754 1.00 30.69 227 ILE A CA 1
ATOM 1660 C C . ILE A 1 227 ? 7.472 17.304 13.249 1.00 31.14 227 ILE A C 1
ATOM 1661 O O . ILE A 1 227 ? 8.657 17.292 13.598 1.00 28.86 227 ILE A O 1
ATOM 1666 N N . THR A 1 228 ? 6.733 18.416 13.295 1.00 33.04 228 THR A N 1
ATOM 1667 C CA . THR A 1 228 ? 7.285 19.649 13.855 1.00 33.28 228 THR A CA 1
ATOM 1668 C C . THR A 1 228 ? 7.683 19.467 15.318 1.00 32.04 228 THR A C 1
ATOM 1669 O O . THR A 1 228 ? 8.793 19.837 15.720 1.00 32.84 228 THR A O 1
ATOM 1673 N N . ARG A 1 229 ? 6.793 18.891 16.133 1.00 32.63 229 ARG A N 1
ATOM 1674 C CA . ARG A 1 229 ? 7.145 18.664 17.535 1.00 31.08 229 ARG A CA 1
ATOM 1675 C C . ARG A 1 229 ? 8.284 17.657 17.675 1.00 34.34 229 ARG A C 1
ATOM 1676 O O . ARG A 1 229 ? 9.135 17.799 18.565 1.00 34.79 229 ARG A O 1
ATOM 1684 N N . ALA A 1 230 ? 8.318 16.632 16.817 1.00 30.36 230 ALA A N 1
ATOM 1685 C CA . ALA A 1 230 ? 9.400 15.655 16.886 1.00 31.29 230 ALA A CA 1
ATOM 1686 C C . ALA A 1 230 ? 10.743 16.316 16.614 1.00 31.04 230 ALA A C 1
ATOM 1687 O O . ALA A 1 230 ? 11.714 16.103 17.351 1.00 28.27 230 ALA A O 1
ATOM 1689 N N . LEU A 1 231 ? 10.813 17.127 15.553 1.00 28.33 231 LEU A N 1
ATOM 1690 C CA . LEU A 1 231 ? 12.009 17.922 15.289 1.00 28.32 231 LEU A CA 1
ATOM 1691 C C . LEU A 1 231 ? 12.346 18.820 16.473 1.00 31.31 231 LEU A C 1
ATOM 1692 O O . LEU A 1 231 ? 13.522 19.003 16.808 1.00 29.28 231 LEU A O 1
ATOM 1697 N N . HIS A 1 232 ? 11.324 19.393 17.117 1.00 28.93 232 HIS A N 1
ATOM 1698 C CA . HIS A 1 232 ? 11.570 20.224 18.294 1.00 35.03 232 HIS A CA 1
ATOM 1699 C C . HIS A 1 232 ? 12.255 19.417 19.392 1.00 34.58 232 HIS A C 1
ATOM 1700 O O . HIS A 1 232 ? 13.130 19.934 20.096 1.00 34.92 232 HIS A O 1
ATOM 1707 N N . ARG A 1 233 ? 11.882 18.143 19.539 1.00 33.54 233 ARG A N 1
ATOM 1708 C CA . ARG A 1 233 ? 12.454 17.280 20.567 1.00 32.59 233 ARG A CA 1
ATOM 1709 C C . ARG A 1 233 ? 13.821 16.714 20.191 1.00 33.32 233 ARG A C 1
ATOM 1710 O O . ARG A 1 233 ? 14.475 16.107 21.048 1.00 31.57 233 ARG A O 1
ATOM 1718 N N . GLY A 1 234 ? 14.266 16.882 18.946 1.00 30.29 234 GLY A N 1
ATOM 1719 C CA . GLY A 1 234 ? 15.576 16.422 18.532 1.00 29.82 234 GLY A CA 1
ATOM 1720 C C . GLY A 1 234 ? 15.575 15.224 17.610 1.00 28.62 234 GLY A C 1
ATOM 1721 O O . GLY A 1 234 ? 16.655 14.715 17.285 1.00 23.01 234 GLY A O 1
ATOM 1722 N N . VAL A 1 235 ? 14.404 14.753 17.181 1.00 27.90 235 VAL A N 1
ATOM 1723 C CA . VAL A 1 235 ? 14.339 13.664 16.213 1.00 26.90 235 VAL A CA 1
ATOM 1724 C C . VAL A 1 235 ? 14.905 14.146 14.880 1.00 26.69 235 VAL A C 1
ATOM 1725 O O . VAL A 1 235 ? 14.721 15.307 14.488 1.00 24.13 235 VAL A O 1
ATOM 1729 N N . ARG A 1 236 ? 15.630 13.270 14.192 1.00 24.99 236 ARG A N 1
ATOM 1730 C CA . ARG A 1 236 ? 16.299 13.625 12.950 1.00 25.29 236 ARG A CA 1
ATOM 1731 C C . ARG A 1 236 ? 15.686 12.887 11.767 1.00 24.23 236 ARG A C 1
ATOM 1732 O O . ARG A 1 236 ? 15.122 11.799 11.91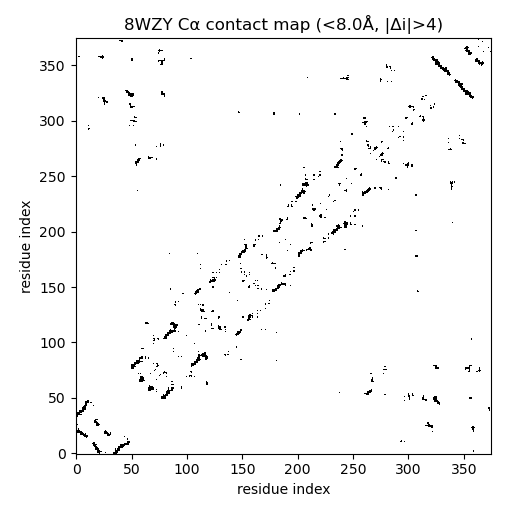1 1.00 24.60 236 ARG A O 1
ATOM 1740 N N . LEU A 1 237 ? 15.817 13.488 10.590 1.00 22.05 237 LEU A N 1
ATOM 1741 C CA . LEU A 1 237 ? 15.305 12.918 9.351 1.00 21.50 237 LEU A CA 1
ATOM 1742 C C . LEU A 1 237 ? 16.458 12.355 8.532 1.00 20.00 237 LEU A C 1
ATOM 1743 O O . LEU A 1 237 ? 17.440 13.060 8.274 1.00 20.87 237 LEU A O 1
ATOM 1748 N N . ASP A 1 238 ? 16.330 11.097 8.117 1.00 20.19 238 ASP A N 1
ATOM 1749 C CA . ASP A 1 238 ? 17.265 10.459 7.198 1.00 21.04 238 ASP A CA 1
ATOM 1750 C C . ASP A 1 238 ? 16.538 10.113 5.903 1.00 19.07 238 ASP A C 1
ATOM 1751 O O . ASP A 1 238 ? 15.371 9.710 5.928 1.00 20.40 238 ASP A O 1
ATOM 1756 N N . VAL A 1 239 ? 17.225 10.270 4.770 1.00 18.39 239 VAL A N 1
ATOM 1757 C CA . VAL A 1 239 ? 16.543 10.182 3.480 1.00 19.37 239 VAL A CA 1
ATOM 1758 C C . VAL A 1 239 ? 16.180 8.739 3.160 1.00 18.25 239 VAL A C 1
ATOM 1759 O O . VAL A 1 239 ? 15.023 8.433 2.850 1.00 18.05 239 VAL A O 1
ATOM 1763 N N . GLY A 1 240 ? 17.158 7.832 3.223 1.00 18.74 240 GLY A N 1
ATOM 1764 C CA . GLY A 1 240 ? 16.923 6.434 2.882 1.00 17.75 240 GLY A CA 1
ATOM 1765 C C . GLY A 1 240 ? 16.167 6.240 1.583 1.00 20.16 240 GLY A C 1
ATOM 1766 O O . GLY A 1 240 ? 15.113 5.594 1.565 1.00 22.60 240 GLY A O 1
ATOM 1767 N N . HIS A 1 241 ? 16.704 6.800 0.493 1.00 19.46 241 HIS A N 1
ATOM 1768 C CA . HIS A 1 241 ? 16.069 6.851 -0.825 1.00 20.53 241 HIS A CA 1
ATOM 1769 C C . HIS A 1 241 ? 15.320 5.578 -1.200 1.00 21.23 241 HIS A C 1
ATOM 1770 O O . HIS A 1 241 ? 14.093 5.592 -1.360 1.00 20.56 241 HIS A O 1
ATOM 1777 N N . GLY A 1 242 ? 16.057 4.482 -1.384 1.00 20.98 242 GLY A N 1
ATOM 1778 C CA . GLY A 1 242 ? 15.451 3.198 -1.647 1.00 19.88 242 GLY A CA 1
ATOM 1779 C C . GLY A 1 242 ? 14.740 3.106 -2.984 1.00 23.87 242 GLY A C 1
ATOM 1780 O O . GLY A 1 242 ? 14.812 3.990 -3.842 1.00 21.66 242 GLY A O 1
ATOM 1781 N N . THR A 1 243 ? 14.031 1.989 -3.144 1.00 20.91 243 THR A N 1
ATOM 1782 C CA . THR A 1 243 ? 13.296 1.747 -4.380 1.00 24.27 243 THR A CA 1
ATOM 1783 C C . THR A 1 243 ? 11.953 2.465 -4.393 1.00 28.53 243 THR A C 1
ATOM 1784 O O . THR A 1 243 ? 11.505 2.913 -5.458 1.00 29.51 243 THR A O 1
ATOM 1788 N N . ALA A 1 244 ? 11.308 2.608 -3.232 1.00 27.83 244 ALA A N 1
ATOM 1789 C CA . ALA A 1 244 ? 9.974 3.193 -3.187 1.00 30.85 244 ALA A CA 1
ATOM 1790 C C . ALA A 1 244 ? 9.822 4.248 -2.092 1.00 30.19 244 ALA A C 1
ATOM 1791 O O . ALA A 1 244 ? 8.691 4.566 -1.714 1.00 30.89 244 ALA A O 1
ATOM 1793 N N . SER A 1 245 ? 10.923 4.835 -1.606 1.00 25.94 245 SER A N 1
ATOM 1794 C CA . SER A 1 245 ? 10.868 5.700 -0.431 1.00 24.31 245 SER A CA 1
ATOM 1795 C C . SER A 1 245 ? 11.307 7.142 -0.672 1.00 23.97 245 SER A C 1
ATOM 1796 O O . SER A 1 245 ? 11.494 7.877 0.302 1.00 25.37 245 SER A O 1
ATOM 1799 N N . PHE A 1 246 ? 11.476 7.582 -1.918 1.00 22.55 246 PHE A N 1
ATOM 1800 C CA . PHE A 1 246 ? 11.857 8.969 -2.176 1.00 25.19 246 PHE A CA 1
ATOM 1801 C C . PHE A 1 246 ? 10.991 9.573 -3.272 1.00 27.37 246 PHE A C 1
ATOM 1802 O O . PHE A 1 246 ? 10.944 9.053 -4.389 1.00 26.76 246 PHE A O 1
ATOM 1810 N N . SER A 1 247 ? 10.355 10.699 -2.964 1.00 26.67 247 SER A N 1
ATOM 1811 C CA . SER A 1 247 ? 9.573 11.470 -3.922 1.00 28.27 247 SER A CA 1
ATOM 1812 C C . SER A 1 247 ? 10.238 12.824 -4.135 1.00 26.80 247 SER A C 1
ATOM 1813 O O . SER A 1 247 ? 10.450 13.568 -3.171 1.00 24.54 247 SER A O 1
ATOM 1816 N N . PHE A 1 248 ? 10.571 13.134 -5.395 1.00 27.56 248 PHE A N 1
ATOM 1817 C CA . PHE A 1 248 ? 11.081 14.462 -5.739 1.00 28.37 248 PHE A CA 1
ATOM 1818 C C . PHE A 1 248 ? 10.128 15.561 -5.281 1.00 28.46 248 PHE A C 1
ATOM 1819 O O . PHE A 1 248 ? 10.565 16.596 -4.770 1.00 26.99 248 PHE A O 1
ATOM 1827 N N . GLU A 1 249 ? 8.823 15.362 -5.469 1.00 27.00 249 GLU A N 1
ATOM 1828 C CA . GLU A 1 249 ? 7.867 16.424 -5.160 1.00 27.62 249 GLU A CA 1
ATOM 1829 C C . GLU A 1 249 ? 7.743 16.635 -3.655 1.00 27.98 249 GLU A C 1
ATOM 1830 O O . GLU A 1 249 ? 7.691 17.782 -3.183 1.00 28.41 249 GLU A O 1
ATOM 1832 N N . VAL A 1 250 ? 7.723 15.542 -2.883 1.00 25.09 250 VAL A N 1
ATOM 1833 C CA . VAL A 1 250 ? 7.716 15.668 -1.429 1.00 24.52 250 VAL A CA 1
ATOM 1834 C C . VAL A 1 250 ? 8.974 16.380 -0.959 1.00 26.61 250 VAL A C 1
ATOM 1835 O O . VAL A 1 250 ? 8.921 17.255 -0.087 1.00 24.60 250 VAL A O 1
ATOM 1839 N N . ALA A 1 251 ? 10.124 16.009 -1.524 1.00 22.77 251 ALA A N 1
ATOM 1840 C CA . ALA A 1 251 ? 11.387 16.575 -1.066 1.00 25.68 251 ALA A CA 1
ATOM 1841 C C . ALA A 1 251 ? 11.491 18.050 -1.421 1.00 24.94 251 ALA A C 1
ATOM 1842 O O . ALA A 1 251 ? 11.945 18.855 -0.605 1.00 27.60 251 ALA A O 1
ATOM 1844 N N . ARG A 1 252 ? 11.094 18.417 -2.641 1.00 28.37 252 ARG A N 1
ATOM 1845 C CA . ARG A 1 252 ? 11.050 19.824 -3.033 1.00 27.49 252 ARG A CA 1
ATOM 1846 C C . ARG A 1 252 ? 10.174 20.632 -2.086 1.00 28.43 252 ARG A C 1
ATOM 1847 O O . ARG A 1 252 ? 10.557 21.722 -1.641 1.00 31.27 252 ARG A O 1
ATOM 1855 N N . ARG A 1 253 ? 8.979 20.123 -1.778 1.00 30.53 253 ARG A N 1
ATOM 1856 C CA . ARG A 1 253 ? 8.081 20.893 -0.927 1.00 28.27 253 ARG A CA 1
ATOM 1857 C C . ARG A 1 253 ? 8.631 21.010 0.493 1.00 31.58 253 ARG A C 1
ATOM 1858 O O . ARG A 1 253 ? 8.625 22.100 1.078 1.00 32.39 253 ARG A O 1
ATOM 1866 N N . ALA A 1 254 ? 9.134 19.910 1.060 1.00 32.34 254 ALA A N 1
ATOM 1867 C CA . ALA A 1 254 ? 9.687 19.982 2.410 1.00 32.32 254 ALA A CA 1
ATOM 1868 C C . ALA A 1 254 ? 10.892 20.915 2.463 1.00 31.99 254 ALA A C 1
ATOM 1869 O O . ALA A 1 254 ? 11.046 21.684 3.418 1.00 31.59 254 ALA A O 1
ATOM 1871 N N . ILE A 1 255 ? 11.750 20.872 1.440 1.00 31.84 255 ILE A N 1
ATOM 1872 C CA . ILE A 1 255 ? 12.912 21.749 1.395 1.00 31.39 255 ILE A CA 1
ATOM 1873 C C . ILE A 1 255 ? 12.490 23.212 1.247 1.00 33.20 255 ILE A C 1
ATOM 1874 O O . ILE A 1 255 ? 13.147 24.113 1.785 1.00 33.52 255 ILE A O 1
ATOM 1879 N N . ALA A 1 256 ? 11.383 23.483 0.549 1.00 35.94 256 ALA A N 1
ATOM 1880 C CA . ALA A 1 256 ? 10.885 24.855 0.499 1.00 31.61 256 ALA A CA 1
ATOM 1881 C C . ALA A 1 256 ? 10.314 25.295 1.843 1.00 34.94 256 ALA A C 1
ATOM 1882 O O . ALA A 1 256 ? 10.285 26.495 2.145 1.00 34.88 256 ALA A O 1
ATOM 1884 N N . LEU A 1 257 ? 9.851 24.354 2.657 1.00 31.40 257 LEU A N 1
ATOM 1885 C CA . LEU A 1 257 ? 9.369 24.691 3.989 1.00 34.86 257 LEU A CA 1
ATOM 1886 C C . LEU A 1 257 ? 10.496 24.813 5.004 1.00 33.42 257 LEU A C 1
ATOM 1887 O O . LEU A 1 257 ? 10.221 24.974 6.197 1.00 35.44 257 LEU A O 1
ATOM 1892 N N . GLY A 1 258 ? 11.749 24.745 4.561 1.00 33.15 258 GLY A N 1
ATOM 1893 C CA . GLY A 1 258 ? 12.870 24.787 5.476 1.00 31.31 258 GLY A CA 1
ATOM 1894 C C . GLY A 1 258 ? 13.126 23.495 6.212 1.00 34.94 258 GLY A C 1
ATOM 1895 O O . GLY A 1 258 ? 13.783 23.509 7.258 1.00 33.48 258 GLY A O 1
ATOM 1896 N N . ILE A 1 259 ? 12.630 22.372 5.699 1.00 29.56 259 ILE A N 1
ATOM 1897 C CA . ILE A 1 259 ? 12.790 21.088 6.367 1.00 30.54 259 ILE A CA 1
ATOM 1898 C C . ILE A 1 259 ? 13.800 20.255 5.590 1.00 31.45 259 ILE A C 1
ATOM 1899 O O . ILE A 1 259 ? 13.424 19.398 4.782 1.00 31.42 259 ILE A O 1
ATOM 1904 N N . LEU A 1 260 ? 15.092 20.514 5.816 1.00 27.49 260 LEU A N 1
ATOM 1905 C CA . LEU A 1 260 ? 16.162 19.814 5.127 1.00 28.33 260 LEU A CA 1
ATOM 1906 C C . LEU A 1 260 ? 16.488 18.509 5.841 1.00 26.35 260 LEU A C 1
ATOM 1907 O O . LEU A 1 260 ? 16.263 18.383 7.047 1.00 26.78 260 LEU A O 1
ATOM 1912 N N . PRO A 1 261 ? 17.036 17.525 5.125 1.00 24.35 261 PRO A N 1
ATOM 1913 C CA . PRO A 1 261 ? 17.409 16.276 5.789 1.00 24.17 261 PRO A CA 1
ATOM 1914 C C . PRO A 1 261 ? 18.592 16.506 6.709 1.00 26.24 261 PRO A C 1
ATOM 1915 O O . PRO A 1 261 ? 19.479 17.317 6.425 1.00 24.08 261 PRO A O 1
ATOM 1919 N N . HIS A 1 262 ? 18.574 15.823 7.847 1.00 21.58 262 HIS A N 1
ATOM 1920 C CA . HIS A 1 262 ? 19.773 15.799 8.672 1.00 22.41 262 HIS A CA 1
ATOM 1921 C C . HIS A 1 262 ? 20.853 14.969 7.990 1.00 23.34 262 HIS A C 1
ATOM 1922 O O . HIS A 1 262 ? 21.991 15.425 7.820 1.00 19.90 262 HIS A O 1
ATOM 1929 N N . THR A 1 263 ? 20.502 13.761 7.551 1.00 17.50 263 THR A N 1
ATOM 1930 C CA . THR A 1 263 ? 21.428 12.907 6.823 1.00 20.81 263 THR A CA 1
ATOM 1931 C C . THR A 1 263 ? 20.812 12.468 5.502 1.00 19.57 263 THR A C 1
ATOM 1932 O O . THR A 1 263 ? 19.594 12.299 5.385 1.00 20.86 263 THR A O 1
ATOM 1936 N N . ILE A 1 264 ? 21.675 12.307 4.502 1.00 17.42 264 ILE A N 1
ATOM 1937 C CA . ILE A 1 264 ? 21.309 11.718 3.221 1.00 20.50 264 ILE A CA 1
ATOM 1938 C C . ILE A 1 264 ? 21.850 10.298 3.183 1.00 20.02 264 ILE A C 1
ATOM 1939 O O . ILE A 1 264 ? 23.022 10.060 3.506 1.00 19.86 264 ILE A O 1
ATOM 1944 N N . SER A 1 265 ? 21.001 9.358 2.791 1.00 16.71 265 SER A N 1
ATOM 1945 C CA . SER A 1 265 ? 21.358 7.952 2.741 1.00 18.52 265 SER A CA 1
ATOM 1946 C C . SER A 1 265 ? 20.567 7.315 1.609 1.00 18.95 265 SER A C 1
ATOM 1947 O O . SER A 1 265 ? 19.563 7.861 1.151 1.00 18.97 265 SER A O 1
ATOM 1950 N N . SER A 1 266 ? 21.023 6.143 1.172 1.00 16.98 266 SER A N 1
ATOM 1951 C CA . SER A 1 266 ? 20.617 5.595 -0.115 1.00 21.16 266 SER A CA 1
ATOM 1952 C C . SER A 1 266 ? 19.556 4.510 -0.024 1.00 19.80 266 SER A C 1
ATOM 1953 O O . SER A 1 266 ? 18.773 4.360 -0.968 1.00 21.48 266 SER A O 1
ATOM 1956 N N . ASP A 1 267 ? 19.515 3.759 1.080 1.00 18.14 267 ASP A N 1
ATOM 1957 C CA . ASP A 1 267 ? 18.722 2.527 1.177 1.00 20.20 267 ASP A CA 1
ATOM 1958 C C . ASP A 1 267 ? 19.054 1.595 0.014 1.00 21.21 267 ASP A C 1
ATOM 1959 O O . ASP A 1 267 ? 18.181 1.037 -0.654 1.00 19.05 267 ASP A O 1
ATOM 1964 N N . ILE A 1 268 ? 20.346 1.416 -0.205 1.00 20.16 268 ILE A N 1
ATOM 1965 C CA . ILE A 1 268 ? 20.858 0.736 -1.382 1.00 20.02 268 ILE A CA 1
ATOM 1966 C C . ILE A 1 268 ? 20.987 -0.756 -1.103 1.00 22.97 268 ILE A C 1
ATOM 1967 O O . ILE A 1 268 ? 21.338 -1.184 0.005 1.00 17.47 268 ILE A O 1
ATOM 1972 N N . TYR A 1 269 ? 20.666 -1.556 -2.111 1.00 21.06 269 TYR A N 1
ATOM 1973 C CA . TYR A 1 269 ? 21.045 -2.960 -2.136 1.00 23.46 269 TYR A CA 1
ATOM 1974 C C . TYR A 1 269 ? 21.331 -3.299 -3.590 1.00 26.57 269 TYR A C 1
ATOM 1975 O O . TYR A 1 269 ? 21.263 -2.431 -4.465 1.00 21.82 269 TYR A O 1
ATOM 1984 N N . CYS A 1 270 ? 21.674 -4.562 -3.848 1.00 25.57 270 CYS A N 1
ATOM 1985 C CA . CYS A 1 270 ? 22.228 -4.895 -5.158 1.00 23.98 270 CYS A CA 1
ATOM 1986 C C . CYS A 1 270 ? 21.276 -4.505 -6.286 1.00 27.18 270 CYS A C 1
ATOM 1987 O O . CYS A 1 270 ? 21.712 -3.958 -7.307 1.00 28.98 270 CYS A O 1
ATOM 1990 N N . ARG A 1 271 ? 19.968 -4.721 -6.104 1.00 26.48 271 ARG A N 1
ATOM 1991 C CA . ARG A 1 271 ? 19.036 -4.504 -7.209 1.00 29.67 271 ARG A CA 1
ATOM 1992 C C . ARG A 1 271 ? 18.882 -3.019 -7.529 1.00 28.80 271 ARG A C 1
ATOM 1993 O O . ARG A 1 271 ? 19.013 -2.613 -8.691 1.00 27.78 271 ARG A O 1
ATOM 1995 N N . ASN A 1 272 ? 18.609 -2.182 -6.526 1.00 26.53 272 ASN A N 1
ATOM 1996 C CA . ASN A 1 272 ? 18.433 -0.775 -6.869 1.00 25.73 272 ASN A CA 1
ATOM 1997 C C . ASN A 1 272 ? 19.762 -0.051 -7.075 1.00 25.29 272 ASN A C 1
ATOM 1998 O O . ASN A 1 272 ? 19.766 1.074 -7.588 1.00 24.93 272 ASN A O 1
ATOM 2003 N N . ARG A 1 273 ? 20.890 -0.688 -6.752 1.00 24.71 273 ARG A N 1
ATOM 2004 C CA . ARG A 1 273 ? 22.174 -0.183 -7.230 1.00 22.06 273 ARG A CA 1
ATOM 2005 C C . ARG A 1 273 ? 22.334 -0.455 -8.721 1.00 29.12 273 ARG A C 1
ATOM 2006 O O . ARG A 1 273 ? 22.552 0.470 -9.513 1.00 23.28 273 ARG A O 1
ATOM 2014 N N . ILE A 1 274 ? 22.195 -1.718 -9.127 1.00 26.76 274 ILE A N 1
ATOM 2015 C CA . ILE A 1 274 ? 22.460 -2.079 -10.514 1.00 31.36 274 ILE A CA 1
ATOM 2016 C C . ILE A 1 274 ? 21.331 -1.608 -11.432 1.00 31.13 274 ILE A C 1
ATOM 2017 O O . ILE A 1 274 ? 21.586 -1.106 -12.532 1.00 34.98 274 ILE A O 1
ATOM 2022 N N . ASP A 1 275 ? 20.077 -1.727 -10.988 0.91 29.76 275 ASP A N 1
ATOM 2023 C CA . ASP A 1 275 ? 18.900 -1.502 -11.824 0.91 33.32 275 ASP A CA 1
ATOM 2024 C C . ASP A 1 275 ? 18.024 -0.347 -11.370 0.91 36.31 275 ASP A C 1
ATOM 2025 O O . ASP A 1 275 ? 17.478 0.373 -12.213 0.91 32.57 275 ASP A O 1
ATOM 2030 N N . GLY A 1 276 ? 17.845 -0.178 -10.058 1.00 38.70 276 GLY A N 1
ATOM 2031 C CA . GLY A 1 276 ? 16.819 0.680 -9.513 1.00 27.97 276 GLY A CA 1
ATOM 2032 C C . GLY A 1 276 ? 17.186 2.143 -9.545 1.00 32.42 276 GLY A C 1
ATOM 2033 O O . GLY A 1 276 ? 18.197 2.550 -10.131 1.00 36.78 276 GLY A O 1
ATOM 2034 N N . PRO A 1 277 ? 16.364 2.971 -8.898 1.00 27.64 277 PRO A N 1
ATOM 2035 C CA . PRO A 1 277 ? 16.573 4.421 -8.948 1.00 31.57 277 PRO A CA 1
ATOM 2036 C C . PRO A 1 277 ? 17.653 4.939 -8.010 1.00 25.36 277 PRO A C 1
ATOM 2037 O O . PRO A 1 277 ? 17.897 6.152 -7.996 1.00 28.69 277 PRO A O 1
ATOM 2041 N N . VAL A 1 278 ? 18.318 4.079 -7.238 1.00 22.74 278 VAL A N 1
ATOM 2042 C CA . VAL A 1 278 ? 19.267 4.556 -6.236 1.00 25.81 278 VAL A CA 1
ATOM 2043 C C . VAL A 1 278 ? 20.648 4.736 -6.854 1.00 23.71 278 VAL A C 1
ATOM 2044 O O . VAL A 1 278 ? 21.216 5.831 -6.806 1.00 22.36 278 VAL A O 1
ATOM 2048 N N . ARG A 1 279 ? 21.199 3.652 -7.406 1.00 23.80 279 ARG A N 1
ATOM 2049 C CA . ARG A 1 279 ? 22.479 3.607 -8.115 1.00 24.90 279 ARG A CA 1
ATOM 2050 C C . ARG A 1 279 ? 23.695 3.799 -7.208 1.00 23.87 279 ARG A C 1
ATOM 2051 O O . ARG A 1 279 ? 24.591 2.946 -7.202 1.00 23.45 279 ARG A O 1
ATOM 2059 N N . SER A 1 280 ? 23.745 4.886 -6.441 1.00 22.43 280 SER A N 1
ATOM 2060 C CA . SER A 1 280 ? 24.871 5.153 -5.551 1.00 19.53 280 SER A CA 1
ATOM 2061 C C . SER A 1 280 ? 24.498 6.298 -4.628 1.00 22.22 280 SER A C 1
ATOM 2062 O O . SER A 1 280 ? 23.576 7.066 -4.912 1.00 22.01 280 SER A O 1
ATOM 2065 N N . LEU A 1 281 ? 25.245 6.415 -3.524 1.00 20.95 281 LEU A N 1
ATOM 2066 C CA . LEU A 1 281 ? 25.056 7.560 -2.636 1.00 17.77 281 LEU A CA 1
ATOM 2067 C C . LEU A 1 281 ? 25.387 8.856 -3.357 1.00 22.03 281 LEU A C 1
ATOM 2068 O O . LEU A 1 281 ? 24.739 9.883 -3.131 1.00 19.23 281 LEU A O 1
ATOM 2073 N N . ALA A 1 282 ? 26.393 8.821 -4.237 1.00 19.91 282 ALA A N 1
ATOM 2074 C CA . ALA A 1 282 ? 26.732 10.001 -5.024 1.00 21.43 282 ALA A CA 1
ATOM 2075 C C . ALA A 1 282 ? 25.539 10.490 -5.840 1.00 19.40 282 ALA A C 1
ATOM 2076 O O . ALA A 1 282 ? 25.289 11.698 -5.918 1.00 20.20 282 ALA A O 1
ATOM 2078 N N . LEU A 1 283 ? 24.768 9.570 -6.434 1.00 18.74 283 LEU A N 1
ATOM 2079 C CA . LEU A 1 283 ? 23.644 9.997 -7.267 1.00 22.83 283 LEU A CA 1
ATOM 2080 C C . LEU A 1 283 ? 22.491 10.542 -6.423 1.00 21.57 283 LEU A C 1
ATOM 2081 O O . LEU A 1 283 ? 21.825 11.509 -6.819 1.00 21.94 283 LEU A O 1
ATOM 2086 N N . VAL A 1 284 ? 22.241 9.937 -5.261 1.00 21.45 284 VAL A N 1
ATOM 2087 C CA . VAL A 1 284 ? 21.240 10.467 -4.334 1.00 21.15 284 VAL A CA 1
ATOM 2088 C C . VAL A 1 284 ? 21.614 11.886 -3.890 1.00 20.08 284 VAL A C 1
ATOM 2089 O O . VAL A 1 284 ? 20.790 12.822 -3.925 1.00 21.06 284 VAL A O 1
ATOM 2093 N N . MET A 1 285 ? 22.865 12.057 -3.444 1.00 18.96 285 MET A N 1
ATOM 2094 C CA . MET A 1 285 ? 23.368 13.388 -3.114 1.00 21.91 285 MET A CA 1
ATOM 2095 C C . MET A 1 285 ? 23.156 14.360 -4.269 1.00 19.94 285 MET A C 1
ATOM 2096 O O . MET A 1 285 ? 22.762 15.518 -4.060 1.00 21.30 285 MET A O 1
ATOM 2101 N N . SER A 1 286 ? 23.421 13.905 -5.498 1.00 19.36 286 SER A N 1
ATOM 2102 C CA . SER A 1 286 ? 23.257 14.771 -6.660 1.00 21.15 286 SER A CA 1
ATOM 2103 C C . SER A 1 286 ? 21.809 15.208 -6.821 1.00 22.13 286 SER A C 1
ATOM 2104 O O . SER A 1 286 ? 21.541 16.338 -7.245 1.00 21.37 286 SER A O 1
ATOM 2107 N N . LYS A 1 287 ? 20.863 14.313 -6.517 1.00 24.12 287 LYS A N 1
ATOM 2108 C CA . LYS A 1 287 ? 19.455 14.703 -6.559 1.00 25.00 287 LYS A CA 1
ATOM 2109 C C . LYS A 1 287 ? 19.187 15.849 -5.597 1.00 24.12 287 LYS A C 1
ATOM 2110 O O . LYS A 1 287 ? 18.432 16.781 -5.909 1.00 26.39 287 LYS A O 1
ATOM 2116 N N . PHE A 1 288 ? 19.814 15.810 -4.424 1.00 22.48 288 PHE A N 1
ATOM 2117 C CA . PHE A 1 288 ? 19.574 16.920 -3.496 1.00 22.59 288 PHE A CA 1
ATOM 2118 C C . PHE A 1 288 ? 20.269 18.207 -3.943 1.00 24.92 288 PHE A C 1
ATOM 2119 O O . PHE A 1 288 ? 19.757 19.311 -3.695 1.00 21.01 288 PHE A O 1
ATOM 2127 N N . LEU A 1 289 ? 21.408 18.091 -4.631 1.00 22.90 289 LEU A N 1
ATOM 2128 C CA . LEU A 1 289 ? 21.998 19.270 -5.270 1.00 23.34 289 LEU A CA 1
ATOM 2129 C C . LEU A 1 289 ? 21.060 19.855 -6.322 1.00 25.68 289 LEU A C 1
ATOM 2130 O O . LEU A 1 289 ? 20.957 21.080 -6.466 1.00 26.21 289 LEU A O 1
ATOM 2135 N N . ALA A 1 290 ? 20.377 18.987 -7.074 1.00 22.89 290 ALA A N 1
ATOM 2136 C CA . ALA A 1 290 ? 19.459 19.443 -8.110 1.00 26.50 290 ALA A CA 1
ATOM 2137 C C . ALA A 1 290 ? 18.224 20.109 -7.520 1.00 27.83 290 ALA A C 1
ATOM 2138 O O . ALA A 1 290 ? 17.668 21.028 -8.135 1.00 27.56 290 ALA A O 1
ATOM 2140 N N . ILE A 1 291 ? 17.765 19.646 -6.354 1.00 26.36 291 ILE A N 1
ATOM 2141 C CA . ILE A 1 291 ? 16.642 20.305 -5.692 1.00 28.96 291 ILE A CA 1
ATOM 2142 C C . ILE A 1 291 ? 17.039 21.665 -5.126 1.00 33.28 291 ILE A C 1
ATOM 2143 O O . ILE A 1 291 ? 16.170 22.522 -4.914 1.00 36.00 291 ILE A O 1
ATOM 2148 N N . GLY A 1 292 ? 18.329 21.900 -4.877 1.00 25.19 292 GLY A N 1
ATOM 2149 C CA . GLY A 1 292 ? 18.763 23.239 -4.527 1.00 31.12 292 GLY A CA 1
ATOM 2150 C C . GLY A 1 292 ? 19.639 23.365 -3.297 1.00 31.78 292 GLY A C 1
ATOM 2151 O O . GLY A 1 292 ? 20.083 24.470 -2.969 1.00 31.60 292 GLY A O 1
ATOM 2152 N N . MET A 1 293 ? 19.894 22.264 -2.597 1.00 27.57 293 MET A N 1
ATOM 2153 C CA . MET A 1 293 ? 20.828 22.313 -1.478 1.00 26.60 293 MET A CA 1
ATOM 2154 C C . MET A 1 293 ? 22.243 22.603 -1.978 1.00 25.59 293 MET A C 1
ATOM 2155 O O . MET A 1 293 ? 22.616 22.240 -3.095 1.00 24.94 293 MET A O 1
ATOM 2160 N N . THR A 1 294 ? 23.026 23.294 -1.150 1.00 23.90 294 THR A N 1
ATOM 2161 C CA . THR A 1 294 ? 24.406 23.591 -1.505 1.00 23.05 294 THR A CA 1
ATOM 2162 C C . THR A 1 294 ? 25.282 22.353 -1.335 1.00 25.52 294 THR A C 1
ATOM 2163 O O . THR A 1 294 ? 24.929 21.392 -0.643 1.00 20.68 294 THR A O 1
ATOM 2167 N N . LEU A 1 295 ? 26.454 22.390 -1.968 1.00 24.74 295 LEU A N 1
ATOM 2168 C CA . LEU A 1 295 ? 27.392 21.283 -1.797 1.00 24.77 295 LEU A CA 1
ATOM 2169 C C . LEU A 1 295 ? 27.837 21.110 -0.343 1.00 22.41 295 LEU A C 1
ATOM 2170 O O . LEU A 1 295 ? 27.852 19.959 0.135 1.00 21.88 295 LEU A O 1
ATOM 2175 N N . PRO A 1 296 ? 28.194 22.165 0.407 1.00 23.45 296 PRO A N 1
ATOM 2176 C CA . PRO A 1 296 ? 28.491 21.956 1.837 1.00 22.03 296 PRO A CA 1
ATOM 2177 C C . PRO A 1 296 ? 27.370 21.265 2.601 1.00 22.78 296 PRO A C 1
ATOM 2178 O O . PRO A 1 296 ? 27.650 20.417 3.459 1.00 21.57 296 PRO A O 1
ATOM 2182 N N . GLN A 1 297 ? 26.108 21.578 2.297 1.00 21.45 297 GLN A N 1
ATOM 2183 C CA . GLN A 1 297 ? 24.998 20.949 3.016 1.00 20.59 297 GLN A CA 1
ATOM 2184 C C . GLN A 1 297 ? 24.923 19.456 2.723 1.00 19.63 297 GLN A C 1
ATOM 2185 O O . GLN A 1 297 ? 24.781 18.637 3.638 1.00 19.25 297 GLN A O 1
ATOM 2191 N N . VAL A 1 298 ? 25.004 19.085 1.445 1.00 18.59 298 VAL A N 1
ATOM 2192 C CA . VAL A 1 298 ? 24.927 17.675 1.068 1.00 18.70 298 VAL A CA 1
ATOM 2193 C C . VAL A 1 298 ? 26.093 16.891 1.674 1.00 18.21 298 VAL A C 1
ATOM 2194 O O . VAL A 1 298 ? 25.920 15.786 2.226 1.00 19.73 298 VAL A O 1
ATOM 2198 N N . ILE A 1 299 ? 27.294 17.475 1.622 1.00 18.09 299 ILE A N 1
ATOM 2199 C CA . ILE A 1 299 ? 28.467 16.806 2.178 1.00 19.72 299 ILE A CA 1
ATOM 2200 C C . ILE A 1 299 ? 28.338 16.660 3.690 1.00 19.11 299 ILE A C 1
ATOM 2201 O O . ILE A 1 299 ? 28.691 15.618 4.256 1.00 22.32 299 ILE A O 1
ATOM 2206 N N . ASP A 1 300 ? 27.831 17.693 4.368 1.00 21.35 300 ASP A N 1
ATOM 2207 C CA . ASP A 1 300 ? 27.533 17.576 5.793 1.00 18.24 300 ASP A CA 1
ATOM 2208 C C . ASP A 1 300 ? 26.560 16.432 6.048 1.00 19.57 300 ASP A C 1
ATOM 2209 O O . ASP A 1 300 ? 26.738 15.647 6.990 1.00 17.91 300 ASP A O 1
ATOM 2214 N N . CYS A 1 301 ? 25.533 16.319 5.207 1.00 16.57 301 CYS A N 1
ATOM 2215 C CA . CYS A 1 301 ? 24.562 15.243 5.354 1.00 18.40 301 CYS A CA 1
ATOM 2216 C C . CYS A 1 301 ? 25.183 13.865 5.254 1.00 19.08 301 CYS A C 1
ATOM 2217 O O . CYS A 1 301 ? 24.570 12.899 5.725 1.00 18.59 301 CYS A O 1
ATOM 2220 N N . VAL A 1 302 ? 26.343 13.726 4.611 1.00 17.36 302 VAL A N 1
ATOM 2221 C CA . VAL A 1 302 ? 26.945 12.395 4.513 1.00 19.00 302 VAL A CA 1
ATOM 2222 C C . VAL A 1 302 ? 28.256 12.285 5.295 1.00 20.18 302 VAL A C 1
ATOM 2223 O O . VAL A 1 302 ? 28.942 11.259 5.206 1.00 18.69 302 VAL A O 1
ATOM 2227 N N . THR A 1 303 ? 28.612 13.297 6.085 1.00 17.32 303 THR A N 1
ATOM 2228 C CA . THR A 1 303 ? 29.838 13.226 6.875 1.00 19.29 303 THR A CA 1
ATOM 2229 C C . THR A 1 303 ? 29.573 13.556 8.339 1.00 18.85 303 THR A C 1
ATOM 2230 O O . THR A 1 303 ? 29.273 12.655 9.130 1.00 19.46 303 THR A O 1
ATOM 2234 N N . VAL A 1 304 ? 29.681 14.838 8.709 1.00 16.91 304 VAL A N 1
ATOM 2235 C CA . VAL A 1 304 ? 29.637 15.205 10.125 1.00 19.68 304 VAL A CA 1
ATOM 2236 C C . VAL A 1 304 ? 28.274 14.870 10.724 1.00 21.44 304 VAL A C 1
ATOM 2237 O O . VAL A 1 304 ? 28.188 14.364 11.848 1.00 21.03 304 VAL A O 1
ATOM 2241 N N . SER A 1 305 ? 27.193 15.114 9.973 1.00 19.78 305 SER A N 1
ATOM 2242 C CA . SER A 1 305 ? 25.853 14.857 10.492 1.00 21.74 305 SER A CA 1
ATOM 2243 C C . SER A 1 305 ? 25.597 13.366 10.635 1.00 22.42 305 SER A C 1
ATOM 2244 O O . SER A 1 305 ? 25.006 12.921 11.628 1.00 21.17 305 SER A O 1
ATOM 2247 N 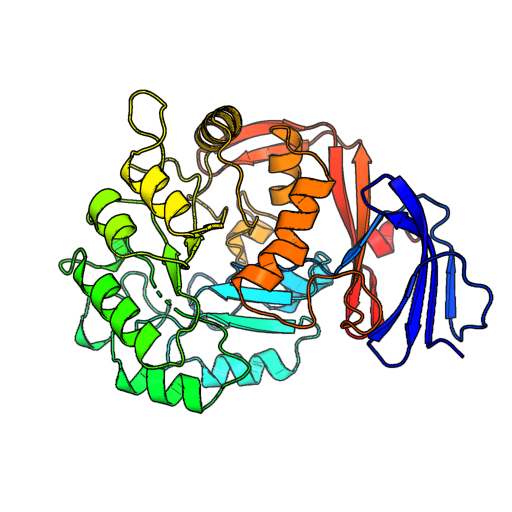N . ALA A 1 306 ? 26.037 12.579 9.654 1.00 18.36 306 ALA A N 1
ATOM 2248 C CA . ALA A 1 306 ? 25.894 11.135 9.751 1.00 19.67 306 ALA A CA 1
ATOM 2249 C C . ALA A 1 306 ? 26.677 10.591 10.933 1.00 21.71 306 ALA A C 1
ATOM 2250 O O . ALA A 1 306 ? 26.168 9.760 11.690 1.00 22.05 306 ALA A O 1
ATOM 2252 N N . ALA A 1 307 ? 27.917 11.052 11.109 1.00 17.14 307 ALA A N 1
ATOM 2253 C CA . ALA A 1 307 ? 28.724 10.569 12.222 1.00 19.67 307 ALA A CA 1
ATOM 2254 C C . ALA A 1 307 ? 28.126 10.985 13.562 1.00 21.84 307 ALA A C 1
ATOM 2255 O O . ALA A 1 307 ? 28.123 10.198 14.514 1.00 22.62 307 ALA A O 1
ATOM 2257 N N . GLU A 1 308 ? 27.611 12.213 13.662 1.00 22.35 308 GLU A N 1
ATOM 2258 C CA . GLU A 1 308 ? 26.968 12.625 14.907 1.00 23.70 308 GLU A CA 1
ATOM 2259 C C . GLU A 1 308 ? 25.727 11.790 15.191 1.00 25.48 308 GLU A C 1
ATOM 2260 O O . GLU A 1 308 ? 25.522 11.343 16.326 1.00 26.11 308 GLU A O 1
ATOM 2266 N N . GLY A 1 309 ? 24.898 11.554 14.172 1.00 24.56 309 GLY A N 1
ATOM 2267 C CA . GLY A 1 309 ? 23.631 10.878 14.400 1.00 25.32 309 GLY A CA 1
ATOM 2268 C C . GLY A 1 309 ? 23.779 9.436 14.836 1.00 24.30 309 GLY A C 1
ATOM 2269 O O . GLY A 1 309 ? 22.899 8.896 15.509 1.00 26.71 309 GLY A O 1
ATOM 2270 N N . LEU A 1 310 ? 24.878 8.786 14.454 1.00 25.58 310 LEU A N 1
ATOM 2271 C CA . LEU A 1 310 ? 25.139 7.411 14.858 1.00 24.82 310 LEU A CA 1
ATOM 2272 C C . LEU A 1 310 ? 26.284 7.316 15.856 1.00 24.02 310 LEU A C 1
ATOM 2273 O O . LEU A 1 310 ? 26.758 6.211 16.135 1.00 24.21 310 LEU A O 1
ATOM 2278 N N . ARG A 1 311 ? 26.742 8.456 16.387 1.00 22.53 311 ARG A N 1
ATOM 2279 C CA . ARG A 1 311 ? 27.772 8.515 17.432 1.00 25.59 311 ARG A CA 1
ATOM 2280 C C . ARG A 1 311 ? 29.069 7.828 16.999 1.00 23.33 311 ARG A C 1
ATOM 2281 O O . ARG A 1 311 ? 29.712 7.126 17.784 1.00 23.60 311 ARG A O 1
ATOM 2289 N N . LEU A 1 312 ? 29.459 8.036 15.742 1.00 20.92 312 LEU A N 1
ATOM 2290 C CA . LEU A 1 312 ? 30.711 7.499 15.203 1.00 22.06 312 LEU A CA 1
ATOM 2291 C C . LEU A 1 312 ? 31.806 8.517 15.494 1.00 21.84 312 LEU A C 1
ATOM 2292 O O . LEU A 1 312 ? 32.105 9.392 14.681 1.00 22.70 312 LEU A O 1
ATOM 2297 N N . SER A 1 313 ? 32.442 8.360 16.660 1.00 23.81 313 SER A N 1
ATOM 2298 C CA . SER A 1 313 ? 33.174 9.465 17.282 1.00 23.34 313 SER A CA 1
ATOM 2299 C C . SER A 1 313 ? 34.359 9.944 16.443 1.00 24.25 313 SER A C 1
ATOM 2300 O O . SER A 1 313 ? 34.663 11.142 16.436 1.00 24.58 313 SER A O 1
ATOM 2303 N N . ARG A 1 314 ? 35.060 9.039 15.759 1.00 20.57 314 ARG A N 1
ATOM 2304 C CA . ARG A 1 314 ? 36.254 9.424 15.007 1.00 21.89 314 ARG A CA 1
ATOM 2305 C C . ARG A 1 314 ? 36.031 9.466 13.500 1.00 22.71 314 ARG A C 1
ATOM 2306 O O . ARG A 1 314 ? 37.003 9.581 12.742 1.00 21.53 314 ARG A O 1
ATOM 2314 N N . LYS A 1 315 ? 34.790 9.379 13.043 1.00 20.39 315 LYS A N 1
ATOM 2315 C CA . LYS A 1 315 ? 34.480 9.453 11.622 1.00 19.92 315 LYS A CA 1
ATOM 2316 C C . LYS A 1 315 ? 33.812 10.787 11.299 1.00 18.63 315 LYS A C 1
ATOM 2317 O O . LYS A 1 315 ? 33.407 11.538 12.189 1.00 19.52 315 LYS A O 1
ATOM 2323 N N . GLY A 1 316 ? 33.723 11.088 10.001 1.00 18.64 316 GLY A N 1
ATOM 23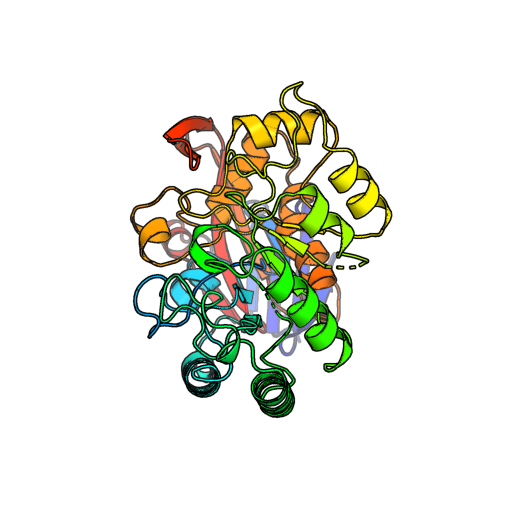24 C CA . GLY A 1 316 ? 32.912 12.184 9.510 1.00 19.89 316 GLY A CA 1
ATOM 2325 C C . GLY A 1 316 ? 33.513 13.571 9.596 1.00 21.16 316 GLY A C 1
ATOM 2326 O O . GLY A 1 316 ? 32.876 14.527 9.140 1.00 19.87 316 GLY A O 1
ATOM 2327 N N . ARG A 1 317 ? 34.709 13.729 10.155 1.00 23.01 317 ARG A N 1
ATOM 2328 C CA . ARG A 1 317 ? 35.283 15.053 10.345 1.00 24.15 317 ARG A CA 1
ATOM 2329 C C . ARG A 1 317 ? 36.659 15.141 9.711 1.00 25.40 317 ARG A C 1
ATOM 2330 O O . ARG A 1 317 ? 37.524 14.296 9.967 1.00 25.32 317 ARG A O 1
ATOM 2338 N N . LEU A 1 318 ? 36.851 16.178 8.891 1.00 25.25 318 LEU A N 1
ATOM 2339 C CA . LEU A 1 318 ? 38.155 16.510 8.313 1.00 28.65 318 LEU A CA 1
ATOM 2340 C C . LEU A 1 318 ? 38.933 17.371 9.310 1.00 26.47 318 LEU A C 1
ATOM 2341 O O . LEU A 1 318 ? 39.127 18.575 9.131 1.00 27.16 318 LEU A O 1
ATOM 2346 N N . GLU A 1 319 ? 39.354 16.725 10.399 1.00 24.63 319 GLU A N 1
ATOM 2347 C CA . GLU A 1 319 ? 40.082 17.390 11.472 1.00 24.26 319 GLU A CA 1
ATOM 2348 C C . GLU A 1 319 ? 41.280 16.554 11.892 1.00 23.83 319 GLU A C 1
ATOM 2349 O O . GLU A 1 319 ? 41.255 15.323 11.824 1.00 21.31 319 GLU A O 1
ATOM 2355 N N . ALA A 1 320 ? 42.319 17.240 12.363 1.00 21.98 320 ALA A N 1
ATOM 2356 C CA . ALA A 1 320 ? 43.509 16.558 12.843 1.00 22.62 320 ALA A CA 1
ATOM 2357 C C . ALA A 1 320 ? 43.163 15.569 13.949 1.00 24.86 320 ALA A C 1
ATOM 2358 O O . ALA A 1 320 ? 42.410 15.880 14.877 1.00 22.40 320 ALA A O 1
ATOM 2360 N N . GLY A 1 321 ? 43.731 14.370 13.850 1.00 23.77 321 GLY A N 1
ATOM 2361 C CA . GLY A 1 321 ? 43.556 13.349 14.854 1.00 24.18 321 GLY A CA 1
ATOM 2362 C C . GLY A 1 321 ? 42.413 12.392 14.596 1.00 25.48 321 GLY A C 1
ATOM 2363 O O . GLY A 1 321 ? 42.365 11.326 15.218 1.00 25.89 321 GLY A O 1
ATOM 2364 N N . PHE A 1 322 ? 41.494 12.734 13.700 1.00 23.92 322 PHE A N 1
ATOM 2365 C CA . PHE A 1 322 ? 40.419 11.816 13.371 1.00 26.01 322 PHE A CA 1
ATOM 2366 C C . PHE A 1 322 ? 40.906 10.767 12.373 1.00 23.58 322 PHE A C 1
ATOM 2367 O O . PHE A 1 322 ? 42.007 10.858 11.825 1.00 25.48 322 PHE A O 1
ATOM 2375 N N . ASP A 1 323 ? 40.073 9.751 12.153 1.00 22.54 323 ASP A N 1
ATOM 2376 C CA . ASP A 1 323 ? 40.427 8.669 11.243 1.00 19.19 323 ASP A CA 1
ATOM 2377 C C . ASP A 1 323 ? 40.674 9.202 9.837 1.00 23.83 323 ASP A C 1
ATOM 2378 O O . ASP A 1 323 ? 39.965 10.088 9.351 1.00 21.54 323 ASP A O 1
ATOM 2383 N N . ALA A 1 324 ? 41.686 8.646 9.172 1.00 20.86 324 ALA A N 1
ATOM 2384 C CA . ALA A 1 324 ? 42.043 9.096 7.829 1.00 22.44 324 ALA A CA 1
ATOM 2385 C C . ALA A 1 324 ? 41.153 8.423 6.779 1.00 19.58 324 ALA A C 1
ATOM 2386 O O . ALA A 1 324 ? 41.618 7.740 5.870 1.00 22.31 324 ALA A O 1
ATOM 2388 N N . ASP A 1 325 ? 39.845 8.647 6.920 1.00 18.46 325 ASP A N 1
ATOM 2389 C CA . ASP A 1 325 ? 38.860 8.275 5.910 1.00 20.37 325 ASP A CA 1
ATOM 2390 C C . ASP A 1 325 ? 38.509 9.527 5.115 1.00 20.26 325 ASP A C 1
ATOM 2391 O O . ASP A 1 325 ? 38.024 10.513 5.682 1.00 18.86 325 ASP A O 1
ATOM 2396 N N . LEU A 1 326 ? 38.755 9.485 3.813 1.00 18.79 326 LEU A N 1
ATOM 2397 C CA . LEU A 1 326 ? 38.533 10.623 2.931 1.00 20.30 326 LEU A CA 1
ATOM 2398 C C . LEU A 1 326 ? 37.825 10.164 1.667 1.00 20.36 326 LEU A C 1
ATOM 2399 O O . LEU A 1 326 ? 37.993 9.028 1.228 1.00 19.84 326 LEU A O 1
ATOM 2404 N N . THR A 1 327 ? 37.046 11.061 1.069 1.00 19.57 327 THR A N 1
ATOM 2405 C CA . THR A 1 327 ? 36.475 10.819 -0.252 1.00 19.49 327 THR A CA 1
ATOM 2406 C C . THR A 1 327 ? 36.978 11.885 -1.212 1.00 17.97 327 THR A C 1
ATOM 2407 O O . THR A 1 327 ? 36.894 13.079 -0.911 1.00 18.94 327 THR A O 1
ATOM 2411 N N . LEU A 1 328 ? 37.504 11.452 -2.357 1.00 20.80 328 LEU A N 1
ATOM 2412 C CA . LEU A 1 328 ? 37.955 12.342 -3.422 1.00 18.87 328 LEU A CA 1
ATOM 2413 C C . LEU A 1 328 ? 36.961 12.238 -4.566 1.00 20.16 328 LEU A C 1
ATOM 2414 O O . LEU A 1 328 ? 36.706 11.137 -5.074 1.00 21.51 328 LEU A O 1
ATOM 2419 N N . PHE A 1 329 ? 36.409 13.376 -4.969 1.00 22.80 329 PHE A N 1
ATOM 2420 C CA . PHE A 1 329 ? 35.297 13.357 -5.908 1.00 23.87 329 PHE A CA 1
ATOM 2421 C C . PHE A 1 329 ? 35.323 14.621 -6.756 1.00 24.70 329 PHE A C 1
ATOM 2422 O O . PHE A 1 329 ? 36.089 15.549 -6.505 1.00 21.90 329 PHE A O 1
ATOM 2430 N N . ARG A 1 330 ? 34.489 14.632 -7.790 1.00 24.59 330 ARG A N 1
ATOM 2431 C CA . ARG A 1 330 ? 34.376 15.768 -8.687 1.00 24.68 330 ARG A CA 1
ATOM 2432 C C . ARG A 1 330 ? 32.903 16.083 -8.899 1.00 27.60 330 ARG A C 1
ATOM 2433 O O . ARG A 1 330 ? 32.049 15.196 -8.820 1.00 24.85 330 ARG A O 1
ATOM 2441 N N . LEU A 1 331 ? 32.611 17.363 -9.137 1.00 23.61 331 LEU A N 1
ATOM 2442 C CA . LEU A 1 331 ? 31.296 17.793 -9.608 1.00 26.30 331 LEU A CA 1
ATOM 2443 C C . LEU A 1 331 ? 31.441 18.028 -11.104 1.00 32.47 331 LEU A C 1
ATOM 2444 O O . LEU A 1 331 ? 31.960 19.058 -11.536 1.00 35.69 331 LEU A O 1
ATOM 2446 N N . GLU A 1 332 ? 31.005 17.060 -11.896 1.00 33.30 332 GLU A N 1
ATOM 2447 C CA . GLU A 1 332 ? 31.232 17.095 -13.331 1.00 36.53 332 GLU A CA 1
ATOM 2448 C C . GLU A 1 332 ? 29.962 17.490 -14.064 1.00 34.28 332 GLU A C 1
ATOM 2449 O O . GLU A 1 332 ? 28.865 17.036 -13.724 1.00 35.34 332 GLU A O 1
ATOM 2455 N N . ARG A 1 333 ? 30.118 18.362 -15.051 1.00 33.85 333 ARG A N 1
ATOM 2456 C CA . ARG A 1 333 ? 29.017 18.736 -15.927 1.00 36.16 333 ARG A CA 1
ATOM 2457 C C . ARG A 1 333 ? 28.739 17.557 -16.847 1.00 39.62 333 ARG A C 1
ATOM 2458 O O . ARG A 1 333 ? 29.490 17.293 -17.789 1.00 39.78 333 ARG A O 1
ATOM 2460 N N . GLN A 1 334 ? 27.666 16.825 -16.552 1.00 37.02 334 GLN A N 1
ATOM 2461 C CA . GLN A 1 334 ? 27.284 15.651 -17.335 1.00 42.28 334 GLN A CA 1
ATOM 2462 C C . GLN A 1 334 ? 25.774 15.509 -17.249 1.00 43.68 334 GLN A C 1
ATOM 2463 O O . GLN A 1 334 ? 25.244 14.919 -16.298 1.00 42.46 334 GLN A O 1
ATOM 2465 N N . PRO A 1 335 ? 25.036 16.103 -18.212 1.00 45.64 335 PRO A N 1
ATOM 2466 C CA . PRO A 1 335 ? 23.582 15.914 -18.290 1.00 44.72 335 PRO A CA 1
ATOM 2467 C C . PRO A 1 335 ? 23.125 14.501 -17.959 1.00 44.58 335 PRO A C 1
ATOM 2468 O O . PRO A 1 335 ? 23.606 13.531 -18.554 1.00 40.80 335 PRO A O 1
ATOM 2472 N N . THR A 1 336 ? 22.198 14.378 -17.009 1.00 42.96 336 THR A N 1
ATOM 2473 C CA . THR A 1 336 ? 21.803 13.084 -16.470 1.00 44.06 336 THR A CA 1
ATOM 2474 C C . THR A 1 336 ? 20.349 13.154 -16.022 1.00 38.13 336 THR A C 1
ATOM 2475 O O . THR A 1 336 ? 19.905 14.179 -15.500 1.00 40.07 336 THR A O 1
ATOM 2479 N N . LEU A 1 337 ? 19.610 12.068 -16.226 1.00 39.03 337 LEU A N 1
ATOM 2480 C CA . LEU A 1 337 ? 18.244 11.969 -15.727 1.00 33.59 337 LEU A CA 1
ATOM 2481 C C . LEU A 1 337 ? 18.267 11.271 -14.374 1.00 36.02 337 LEU A C 1
ATOM 2482 O O . LEU A 1 337 ? 18.707 10.121 -14.270 1.00 38.04 337 LEU A O 1
ATOM 2484 N N . LEU A 1 338 ? 17.807 11.967 -13.341 1.00 33.53 338 LEU A N 1
ATOM 2485 C CA . LEU A 1 338 ? 17.683 11.411 -12.003 1.00 30.48 338 LEU A CA 1
ATOM 2486 C C . LEU A 1 338 ? 16.234 10.990 -11.794 1.00 33.32 338 LEU A C 1
ATOM 2487 O O . LEU A 1 338 ? 15.317 11.786 -12.017 1.00 31.00 338 LEU A O 1
ATOM 2492 N N . VAL A 1 339 ? 16.025 9.738 -11.395 1.00 32.97 339 VAL A N 1
ATOM 2493 C CA . VAL A 1 339 ? 14.687 9.166 -11.265 1.00 33.47 339 VAL A CA 1
ATOM 2494 C C . VAL A 1 339 ? 14.438 8.850 -9.799 1.00 31.52 339 VAL A C 1
ATOM 2495 O O . VAL A 1 339 ? 15.274 8.214 -9.145 1.00 30.12 339 VAL A O 1
ATOM 2499 N N . ASP A 1 340 ? 13.292 9.293 -9.284 1.00 32.87 340 ASP A N 1
ATOM 2500 C CA . ASP A 1 340 ? 12.940 9.037 -7.895 1.00 35.70 340 ASP A CA 1
ATOM 2501 C C . ASP A 1 340 ? 12.126 7.747 -7.795 1.00 36.35 340 ASP A C 1
ATOM 2502 O O . ASP A 1 340 ? 12.004 6.981 -8.755 1.00 39.04 340 ASP A O 1
ATOM 2507 N N . ALA A 1 341 ? 11.536 7.513 -6.622 1.00 35.26 341 ALA A N 1
ATOM 2508 C CA . ALA A 1 341 ? 10.772 6.299 -6.376 1.00 33.83 341 ALA A CA 1
ATOM 2509 C C . ALA A 1 341 ? 9.383 6.336 -6.995 1.00 39.06 341 ALA A C 1
ATOM 2510 O O . ALA A 1 341 ? 8.786 5.273 -7.206 1.00 43.98 341 ALA A O 1
ATOM 2512 N N . GLU A 1 342 ? 8.854 7.526 -7.285 1.00 37.54 342 GLU A N 1
ATOM 2513 C CA . GLU A 1 342 ? 7.570 7.677 -7.955 1.00 39.41 342 GLU A CA 1
ATOM 2514 C C . GLU A 1 342 ? 7.697 7.641 -9.473 1.00 40.17 342 GLU A C 1
ATOM 2515 O O . GLU A 1 342 ? 6.753 8.028 -10.173 1.00 40.25 342 GLU A O 1
ATOM 2517 N N . LYS A 1 343 ? 8.840 7.184 -9.990 1.00 39.50 343 LYS A N 1
ATOM 2518 C CA . LYS A 1 343 ? 9.125 7.146 -11.425 1.00 41.79 343 LYS A CA 1
ATOM 2519 C C . LYS A 1 343 ? 9.066 8.537 -12.059 1.00 42.18 343 LYS A C 1
ATOM 2520 O O . LYS A 1 343 ? 8.715 8.682 -13.231 1.00 43.95 343 LYS A O 1
ATOM 2522 N N . GLU A 1 344 ? 9.412 9.577 -11.305 1.00 40.74 344 GLU A N 1
ATOM 2523 C CA . GLU A 1 344 ? 9.467 10.933 -11.836 1.00 42.22 344 GLU A CA 1
ATOM 2524 C C . GLU A 1 344 ? 10.907 11.275 -12.196 1.00 40.02 344 GLU A C 1
ATOM 2525 O O . GLU A 1 344 ? 11.821 11.051 -11.396 1.00 38.25 344 GLU A O 1
ATOM 2527 N N . SER A 1 345 ? 11.106 11.809 -13.395 1.00 41.06 345 SER A N 1
ATOM 2528 C CA . SER A 1 345 ? 12.435 12.138 -13.886 1.00 39.89 345 SER A CA 1
ATOM 2529 C C . SER A 1 345 ? 12.758 13.604 -13.627 1.00 39.23 345 SER A C 1
ATOM 2530 O O . SER A 1 345 ? 11.869 14.455 -13.553 1.00 40.16 345 SER A O 1
ATOM 2533 N N . LEU A 1 346 ? 14.050 13.890 -13.489 1.00 34.64 346 LEU A N 1
ATOM 2534 C CA . LEU A 1 346 ? 14.533 15.250 -13.301 1.00 33.37 346 LEU A CA 1
ATOM 2535 C C . LEU A 1 346 ? 15.864 15.380 -14.022 1.00 34.65 346 LEU A C 1
ATOM 2536 O O . LEU A 1 346 ? 16.802 14.632 -13.733 1.00 31.75 346 LEU A O 1
ATOM 2541 N N . GLN A 1 347 ? 15.941 16.308 -14.971 1.00 31.60 347 GLN A N 1
ATOM 2542 C CA . GLN A 1 347 ? 17.182 16.540 -15.692 1.00 33.29 347 GLN A CA 1
ATOM 2543 C C . GLN A 1 347 ? 18.125 17.365 -14.828 1.00 35.54 347 GLN A C 1
ATOM 2544 O O . GLN A 1 347 ? 17.737 18.405 -14.288 1.00 36.33 347 GLN A O 1
ATOM 2546 N N . ALA A 1 348 ? 19.356 16.887 -14.674 1.00 37.89 348 ALA A N 1
ATOM 2547 C CA . ALA A 1 348 ? 20.375 17.577 -13.899 1.00 36.18 348 ALA A CA 1
ATOM 2548 C C . ALA A 1 348 ? 21.599 17.776 -14.775 1.00 38.87 348 ALA A C 1
ATOM 2549 O O . ALA A 1 348 ? 21.929 16.917 -15.599 1.00 41.69 348 ALA A O 1
ATOM 2551 N N . ASP A 1 349 ? 22.261 18.919 -14.605 1.00 40.04 349 ASP A N 1
ATOM 2552 C CA . ASP A 1 349 ? 23.433 19.234 -15.408 1.00 40.31 349 ASP A CA 1
ATOM 2553 C C . ASP A 1 349 ? 24.727 18.766 -14.761 1.00 38.64 349 ASP A C 1
ATOM 2554 O O . ASP A 1 349 ? 25.704 18.506 -15.473 1.00 37.66 349 ASP A O 1
ATOM 2556 N N . ASN A 1 350 ? 24.754 18.651 -13.434 1.00 35.01 350 ASN A N 1
ATOM 2557 C CA . ASN A 1 350 ? 25.947 18.269 -12.695 1.00 34.88 350 ASN A CA 1
ATOM 2558 C C . ASN A 1 350 ? 25.650 17.064 -11.819 1.00 33.95 350 ASN A C 1
ATOM 2559 O O . ASN A 1 350 ? 24.539 16.922 -11.295 1.00 32.84 350 ASN A O 1
ATOM 2564 N N . ILE A 1 351 ? 26.646 16.193 -11.666 1.00 30.38 351 ILE A N 1
ATOM 2565 C CA . ILE A 1 351 ? 26.538 15.039 -10.785 1.00 26.55 351 ILE A CA 1
ATOM 2566 C C . ILE A 1 351 ? 27.868 14.855 -10.067 1.00 26.76 351 ILE A C 1
ATOM 2567 O O . ILE A 1 351 ? 28.936 15.172 -10.601 1.00 27.04 351 ILE A O 1
ATOM 2572 N N . LEU A 1 352 ? 27.794 14.366 -8.835 1.00 25.31 352 LEU A N 1
ATOM 2573 C CA . LEU A 1 352 ? 28.994 14.018 -8.090 1.00 22.98 352 LEU A CA 1
ATOM 2574 C C . LEU A 1 352 ? 29.574 12.719 -8.637 1.00 25.82 352 LEU A C 1
ATOM 2575 O O . LEU A 1 352 ? 28.856 11.728 -8.801 1.00 25.03 352 LEU A O 1
ATOM 2580 N N . VAL A 1 353 ? 30.871 12.722 -8.912 1.00 24.82 353 VAL A N 1
ATOM 2581 C CA . VAL A 1 353 ? 31.577 11.560 -9.430 1.00 22.78 353 VAL A CA 1
ATOM 2582 C C . VAL A 1 353 ? 32.687 11.198 -8.449 1.00 25.37 353 VAL A C 1
ATOM 2583 O O . VAL A 1 353 ? 33.713 11.874 -8.377 1.00 22.33 353 VAL A O 1
ATOM 2587 N N . PRO A 1 354 ? 32.510 10.132 -7.665 1.00 27.45 354 PRO A N 1
ATOM 2588 C CA . PRO A 1 354 ? 33.560 9.735 -6.718 1.00 23.19 354 PRO A CA 1
ATOM 2589 C C . PRO A 1 354 ? 34.760 9.156 -7.455 1.00 22.38 354 PRO A C 1
ATOM 2590 O O . PRO A 1 354 ? 34.624 8.277 -8.312 1.00 24.58 354 PRO A O 1
ATOM 2594 N N . LEU A 1 355 ? 35.940 9.680 -7.135 1.00 20.63 355 LEU A N 1
ATOM 2595 C CA . LEU A 1 355 ? 37.169 9.283 -7.808 1.00 23.23 355 LEU A CA 1
ATOM 2596 C C . LEU A 1 355 ? 38.016 8.343 -6.978 1.00 25.23 355 LEU A C 1
ATOM 2597 O O . LEU A 1 355 ? 38.721 7.496 -7.541 1.00 24.34 355 LEU A O 1
ATOM 2602 N N . ALA A 1 356 ? 37.969 8.481 -5.656 1.00 22.11 356 ALA A N 1
ATOM 2603 C CA . ALA A 1 356 ? 38.756 7.599 -4.807 1.00 26.40 356 ALA A CA 1
ATOM 2604 C C . ALA A 1 356 ? 38.199 7.613 -3.395 1.00 20.44 356 ALA A C 1
ATOM 2605 O O . ALA A 1 356 ? 37.584 8.590 -2.962 1.00 23.59 356 ALA A O 1
ATOM 2607 N N . ALA A 1 357 ? 38.423 6.511 -2.687 1.00 23.45 357 ALA A N 1
ATOM 2608 C CA . ALA A 1 357 ? 38.175 6.427 -1.256 1.00 22.99 357 ALA A CA 1
ATOM 2609 C C . ALA A 1 357 ? 39.502 6.188 -0.556 1.00 24.12 357 ALA A C 1
ATOM 2610 O O . ALA A 1 357 ? 40.279 5.328 -0.979 1.00 23.90 357 ALA A O 1
ATOM 2612 N N . ILE A 1 358 ? 39.763 6.945 0.502 1.00 19.81 358 ILE A N 1
ATOM 2613 C CA . ILE A 1 358 ? 40.909 6.715 1.367 1.00 19.80 358 ILE A CA 1
ATOM 2614 C C . ILE A 1 358 ? 40.372 6.143 2.669 1.00 19.96 358 ILE A C 1
ATOM 2615 O O . ILE A 1 358 ? 39.463 6.710 3.286 1.00 20.22 358 ILE A O 1
ATOM 2620 N N . ARG A 1 359 ? 40.888 4.986 3.052 1.00 23.29 359 ARG A N 1
ATOM 2621 C CA . ARG A 1 359 ? 40.393 4.270 4.212 1.00 24.60 359 ARG A CA 1
ATOM 2622 C C . ARG A 1 359 ? 41.578 3.903 5.090 1.00 24.14 359 ARG A C 1
ATOM 2623 O O . ARG A 1 359 ? 42.489 3.192 4.650 1.00 21.96 359 ARG A O 1
ATOM 2631 N N . ALA A 1 360 ? 41.578 4.427 6.318 1.00 25.72 360 ALA A N 1
ATOM 2632 C CA . ALA A 1 360 ? 42.685 4.233 7.255 1.00 24.53 360 ALA A CA 1
ATOM 2633 C C . ALA A 1 360 ? 44.010 4.691 6.650 1.00 22.26 360 ALA A C 1
ATOM 2634 O O . ALA A 1 360 ? 45.066 4.119 6.925 1.00 28.13 360 ALA A O 1
ATOM 2636 N N . GLY A 1 361 ? 43.955 5.719 5.802 1.00 24.23 361 GLY A N 1
ATOM 2637 C CA . GLY A 1 361 ? 45.128 6.254 5.147 1.00 22.28 361 GLY A CA 1
ATOM 2638 C C . GLY A 1 361 ? 45.548 5.545 3.876 1.00 26.29 361 GLY A C 1
ATOM 2639 O O . GLY A 1 361 ? 46.568 5.923 3.289 1.00 28.22 361 GLY A O 1
ATOM 2640 N N . LYS A 1 362 ? 44.804 4.539 3.425 1.00 22.13 362 LYS A N 1
ATOM 2641 C CA . LYS A 1 362 ? 45.146 3.809 2.207 1.00 26.16 362 LYS A CA 1
ATOM 2642 C C . LYS A 1 362 ? 44.164 4.170 1.099 1.00 24.81 362 LYS A C 1
ATOM 2643 O O . LYS A 1 362 ? 42.950 4.118 1.304 1.00 22.44 362 LYS A O 1
ATOM 2645 N N . GLY A 1 363 ? 44.685 4.526 -0.074 1.00 24.93 363 GLY A N 1
ATOM 2646 C CA . GLY A 1 363 ? 43.836 4.953 -1.174 1.00 25.05 363 GLY A CA 1
ATOM 2647 C C . GLY A 1 363 ? 43.368 3.816 -2.074 1.00 28.90 363 GLY A C 1
ATOM 2648 O O . GLY A 1 363 ? 44.084 2.847 -2.308 1.00 25.85 363 GLY A O 1
ATOM 2649 N N . TYR A 1 364 ? 42.140 3.961 -2.582 1.00 26.49 364 TYR A N 1
ATOM 2650 C CA . TYR A 1 364 ? 41.533 3.030 -3.532 1.00 28.13 364 TYR A CA 1
ATOM 2651 C C . TYR A 1 364 ? 40.789 3.843 -4.584 1.00 28.90 364 TYR A C 1
ATOM 2652 O O . TYR A 1 364 ? 39.788 4.498 -4.269 1.00 24.50 364 TYR A O 1
ATOM 2661 N N . LEU A 1 365 ? 41.277 3.814 -5.824 1.00 29.91 365 LEU A N 1
ATOM 2662 C CA . LEU A 1 365 ? 40.557 4.439 -6.926 1.00 26.69 365 LEU A CA 1
ATOM 2663 C C . LEU A 1 365 ? 39.231 3.724 -7.159 1.00 28.14 365 LEU A C 1
ATOM 2664 O O . LEU A 1 365 ? 39.138 2.499 -7.031 1.00 29.18 365 LEU A O 1
ATOM 2669 N N . THR A 1 366 ? 38.200 4.498 -7.492 1.00 24.29 366 THR A N 1
ATOM 2670 C CA . THR A 1 366 ? 36.971 3.927 -8.020 1.00 26.11 366 THR A CA 1
ATOM 2671 C C . THR A 1 366 ? 37.154 3.622 -9.503 1.00 28.96 366 THR A C 1
ATOM 2672 O O . THR A 1 366 ? 38.180 3.945 -10.109 1.00 27.54 366 THR A O 1
ATOM 2676 N N . GLU A 1 367 ? 36.126 3.024 -10.107 1.00 24.66 367 GLU A N 1
ATOM 2677 C CA . GLU A 1 367 ? 36.171 2.769 -11.541 1.00 30.59 367 GLU A CA 1
ATOM 2678 C C . GLU A 1 367 ? 36.397 4.066 -12.309 1.00 29.54 367 GLU A C 1
ATOM 2679 O O . GLU A 1 367 ? 37.297 4.155 -13.150 1.00 27.50 367 GLU A O 1
ATOM 2681 N N . GLN A 1 368 ? 35.615 5.101 -11.987 1.00 30.64 368 GLN A N 1
ATOM 2682 C CA . GLN A 1 368 ? 35.765 6.403 -12.635 1.00 30.33 368 GLN A CA 1
ATOM 2683 C C . GLN A 1 368 ? 37.121 7.031 -12.329 1.00 32.02 368 GLN A C 1
ATOM 2684 O O . GLN A 1 368 ? 37.711 7.698 -13.187 1.00 32.67 368 GLN A O 1
ATOM 2690 N N . GLY A 1 369 ? 37.626 6.836 -11.108 1.00 26.19 369 GLY A N 1
ATOM 2691 C CA . GLY A 1 369 ? 38.947 7.345 -10.777 1.00 29.10 369 GLY A CA 1
ATOM 2692 C C . GLY A 1 369 ? 40.048 6.693 -11.593 1.00 32.54 369 GLY A C 1
ATOM 2693 O O . GLY A 1 369 ? 41.009 7.354 -12.000 1.00 33.88 369 GLY A O 1
ATOM 2694 N N . SER A 1 370 ? 39.936 5.383 -11.828 1.00 29.64 370 SER A N 1
ATOM 2695 C CA . SER A 1 370 ? 40.896 4.720 -12.703 1.00 30.50 370 SER A CA 1
ATOM 2696 C C . SER A 1 370 ? 40.760 5.216 -14.138 1.00 33.50 370 SER A C 1
ATOM 2697 O O . SER A 1 370 ? 41.768 5.486 -14.805 1.00 34.79 370 SER A O 1
ATOM 2700 N N . ALA A 1 371 ? 39.522 5.352 -14.620 1.00 32.71 371 ALA A N 1
ATOM 2701 C CA . ALA A 1 371 ? 39.292 5.811 -15.988 1.00 35.76 371 ALA A CA 1
ATOM 2702 C C . ALA A 1 371 ? 39.914 7.183 -16.222 1.00 36.95 371 ALA A C 1
ATOM 2703 O O . ALA A 1 371 ? 40.693 7.371 -17.163 1.00 41.87 371 ALA A O 1
ATOM 2705 N N . GLU A 1 372 ? 39.593 8.155 -15.365 1.00 36.33 372 GLU A N 1
ATOM 2706 C CA . GLU A 1 372 ? 40.150 9.496 -15.512 1.00 38.03 372 GLU A CA 1
ATOM 2707 C C . GLU A 1 372 ? 41.652 9.546 -15.254 1.00 39.87 372 GLU A C 1
ATOM 2708 O O . GLU A 1 372 ? 42.289 10.539 -15.625 1.00 36.51 372 GLU A O 1
ATOM 2714 N N . HIS A 1 373 ? 42.226 8.492 -14.665 1.00 38.20 373 HIS A N 1
ATOM 2715 C CA . HIS A 1 373 ? 43.630 8.447 -14.268 1.00 38.84 373 HIS A CA 1
ATOM 2716 C C . HIS A 1 373 ? 43.921 9.509 -13.213 1.00 43.14 373 HIS A C 1
ATOM 2717 O O . HIS A 1 373 ? 43.686 9.284 -12.019 1.00 46.93 373 HIS A O 1
ATOM 2719 N N . ALA A 1 374 ? 44.434 10.662 -13.650 1.00 43.54 374 ALA A N 1
ATOM 2720 C CA . ALA A 1 374 ? 44.727 11.808 -12.790 1.00 42.66 374 ALA A CA 1
ATOM 2721 C C . ALA A 1 374 ? 45.761 11.479 -11.718 1.00 42.99 374 ALA A C 1
ATOM 2722 O O . ALA A 1 374 ? 46.832 12.094 -11.679 1.00 42.45 374 ALA A O 1
ATOM 2724 N N . PHE A 1 375 ? 45.458 10.526 -10.840 1.00 42.76 375 PHE A N 1
ATOM 2725 C CA . PHE A 1 375 ? 46.376 10.191 -9.763 1.00 41.66 375 PHE A CA 1
ATOM 2726 C C . PHE A 1 375 ? 46.230 8.717 -9.425 1.00 41.55 375 PHE A C 1
ATOM 2727 O O . PHE A 1 375 ? 45.238 8.073 -9.774 1.00 38.47 375 PHE A O 1
ATOM 2735 N N . ASP A 1 376 ? 47.245 8.189 -8.746 1.00 42.37 376 ASP A N 1
ATOM 2736 C CA . ASP A 1 376 ? 47.266 6.797 -8.326 1.00 41.91 376 ASP A CA 1
ATOM 2737 C C . ASP A 1 376 ? 47.913 6.710 -6.951 1.00 43.28 376 ASP A C 1
ATOM 2738 O O . ASP A 1 376 ? 48.666 7.595 -6.538 1.00 42.76 376 ASP A O 1
ATOM 2740 N N . PHE A 1 377 ? 47.618 5.621 -6.252 1.00 44.65 377 PHE A N 1
ATOM 2741 C CA . PHE A 1 377 ? 48.096 5.424 -4.889 1.00 41.86 377 PHE A CA 1
ATOM 2742 C C . PHE A 1 377 ? 49.233 4.408 -4.834 1.00 45.43 377 PHE A C 1
ATOM 2743 O O . PHE A 1 377 ? 50.224 4.543 -5.549 1.00 46.74 377 PHE A O 1
#

Foldseek 3Di:
DFAEKEAQAQELVGDGKMWTHHQQFTADIGDDDDDYPYYAYLPSFWHKFFAFEFQEAADQQPQPPFHHHCCVQDFLQRHQEYEYEFQAALQCVVVSVVSCVPPNHHYAYAHELFHGTVNDQQRQCDVVRSDLVSRVVSCVVCVPRHLHYEEQAPSHNPPNFCVSLVSRVVSCVVRVNGAYEYEDAHDRVALLSNLVSDALHEYELQQAPHRNHQADPVLHGDVSVVVSVVRNYFYENLQDQRSHDLVSQLSCVVVVNHHLAYHQNDGDCCCVPGLRVHSQLSLQSVVLSPDRSVRSLSNGAVSSCVSSVVPQGRHSDGGGGPWMWIKHWDQDWDWRAGNVRDTDTDRTTIGTQWIAGSNRIDGHPVVVVVVSDDD

Sequence (375 aa):
MFDLLLRRARLVDDTLTDIAIQDGKIAALGEISAPSRKTIDLQGNSYVSAGWIDSHVHCYPNSPIYHDEPDSVGIATGVTTVIDAGSTGADDVDDFYQLTRKAVTEVYALLNISRVGLIAQNELANLANIDAEAVKQAVQRHPDFIVGLARMSSSVVGENGITPLARAKTMQQENGDLPLMVHIGNNPPNLDEIAELLSRDIITHCYNGKPNRILNPAGELRSSITRALHRGVRLDVGHGTASFSFEVARRAIALGILPHTISSDIYCRNRIDGPVRSLALVMSKFLAIGMTLPQVIDCVTVSAAEGLRLSRKGRLEAGFDADLTLFRLERQPTLLVDAEKESLQADNILVPLAAIRAGKGYLTEQGSAEHAFDF

Radius of gyration: 20.17 Å; Cα contacts (8 Å, |Δi|>4): 961; chains: 1; bounding box: 61×41×46 Å

Solvent-accessible surface area: 13788 Å² total

Nearest PDB structures (foldseek):
  8wzy-assembly1_A  TM=1.003E+00  e=7.235E-86  Klebsiella sp. PCX
  2ics-assembly1_A  TM=9.843E-01  e=2.842E-50  Enterococcus faecalis
  2ogj-assembly3_B  TM=9.089E-01  e=1.544E-36  Agrobacterium fabrum str. C58
  2ogj-assembly2_A  TM=8.957E-01  e=2.365E-36  Agrobacterium fabrum str. C58
  2ogj-assembly5_D  TM=9.107E-01  e=6.434E-34  Agrobacterium fabrum str. C58